Protein AF-A0A7S4SFG2-F1 (afdb_monomer)

Radius of gyration: 32.24 Å; Cα contacts (8 Å, |Δi|>4): 635; chains: 1; bounding box: 111×72×88 Å

Foldseek 3Di:
DDDDPPDDDDPDDDDDQDADPVRDRPPPPPVPDPPWFKKFFAWFWAQDDDPPPVPDDPPDPDPVVVVLRLQDTDTAQADADDPPPPPPDPPDDDPDDDDDDDDDDDDDDPDQVPPPQDADPVRHTWQKQDAPAGTRPHHFRDPPPDDPPDPDSLSLLFNFWEAELVLLLVQCLDLLRVLLSAQPVQVPDPDDPDRSSVSADSPDVVRVVSCNRPPQLSGRTYIYRDDLLQAFFQFWWWKPDFPFIWIKGWAAQDQDDCSSQVSSVADDFPSGPNLVCLQQSSSTTGIGTPGMGTDHGRIMIITPDDPCNCGGNNNQSNQFANPDDPVSNRVSGGDHDDDLVVLVVQLPPPSHRVPPGNVSSVVRSVVVVVVVVVVVVVVVVVVVVVVVVVVVVVVVVVVVVVVPPPDDDDDDDDDDDDDDDDDDDDDD

Sequence (428 aa):
MAPNASAYQDFSSSSFQATGDDGKPISDGFASMIALQSMTVLGIYGRAPIPRRETLPEKPKDSDKAKDQTFCRRRLRVKPIFEDEECTDASEESANQSKHVSEECPANEKVADKVNVEPTKEGYEAALFIPGHGLVGSEMFHTKQKEHGWEDPTLEERAILFQSIENYAKIMSNPDLAVYALPQKLLEVEGEEGDAHTRFDKSNDEHVELILDNTSFGEQVVVRGVEASGISVGDIFEVEGGLSPLVVEVSSPRLPCSLVDRKHGSPFGMKGMRRYCMTHALAGWFTRVLVPGELRPGMVLTRTAHPYPKWTMTEISKALYSEGNRMELAKSKAHWKRSIEELRELHNLEPLGWYEWRWEAEKLLTKMEEEREKEEAENNETNKKRAESSGSFFERLTSSFNGACDVWCSASDLLFYCEPSPEEVAAA

pLDDT: mean 71.95, std 25.32, range [22.2, 98.06]

Secondary structure (DSSP, 8-state):
-PPP-------SS---PPBPTTSSB--TT--------EEEEEEEEEEPPPPPGGGS-S--S-TTSGGGGGG-EEEP-PPPPPTT-------SS-----------PPPSSSSGGG---PPPTTSPPP-EEETTTEETTSPPTT---SSS----GGGGGGSEEEEEHHHHHHHHT-TTTHHHHS-HHHHS--S----GGGS--TT-HHHHHHHHTS-SS--SEEEES--GGG-BTT-EEEEESSSS--EEEEEEE----HHHHHHHTPPSSTTSHHHHHHHHTTT-EEEEEEE-EE--TT-EEEEEE-S-TT-BHHHHHHHHHTSS-HHHHHHT-----S-HHHHHHHHT-TTS-IIIIIHHHHHHHHHHHHHHHHHHHHHHHHHHHHHHHHHHHHHHHHHHHTTS-SS----------PPPPS------

Mean predicted aligned error: 15.63 Å

InterPro domains:
  IPR005302 Molybdenum cofactor sulfurase, C-terminal [PF03473] (211-299)
  IPR005302 Molybdenum cofactor sulfurase, C-terminal [PS51340] (117-304)
  IPR011037 Pyruvate kinase-like, insert domain superfamily [SSF50800] (208-345)
  IPR052353 Benzoxazolinone Detoxification Enzymes [PTHR30212] (205-332)

Nearest PDB structures (foldseek):
  1o65-assembly2_B  TM=8.301E-01  e=1.813E-08  Escherichia coli
  1o67-assembly3_C  TM=8.470E-01  e=1.170E-07  Escherichia coli
  5yhh-assembly1_A  TM=8.172E-01  e=1.240E-07  Geobacillus stearothermophilus
  1oru-assembly1_B  TM=6.966E-01  e=1.913E-04  Bacillus subtilis

Structure (mmCIF, N/CA/C/O backbone):
data_AF-A0A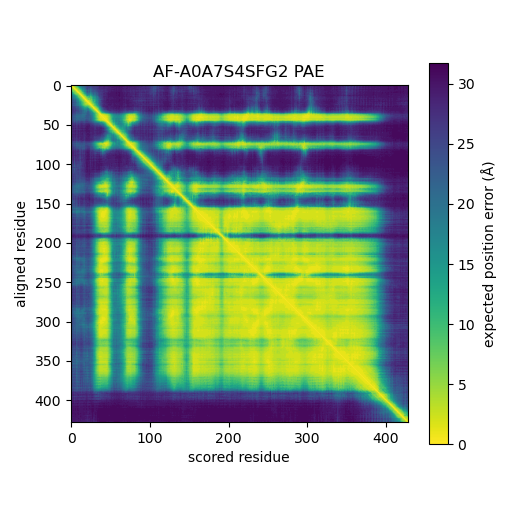7S4SFG2-F1
#
_entry.id   AF-A0A7S4SFG2-F1
#
loop_
_atom_site.group_PDB
_atom_site.id
_atom_site.type_symbol
_atom_site.label_atom_id
_atom_site.label_alt_id
_atom_site.label_comp_id
_atom_site.label_asym_id
_atom_site.label_entity_id
_atom_site.label_seq_id
_atom_site.pdbx_PDB_ins_code
_atom_site.Cartn_x
_atom_site.Cartn_y
_atom_site.Cartn_z
_atom_site.occupancy
_atom_site.B_iso_or_equiv
_atom_site.auth_seq_id
_atom_site.auth_comp_id
_atom_site.auth_asym_id
_atom_site.auth_atom_id
_atom_site.pdbx_PDB_model_num
ATOM 1 N N . MET A 1 1 ? -2.435 -33.172 19.097 1.00 31.02 1 MET A N 1
ATOM 2 C CA . MET A 1 1 ? -3.440 -33.473 18.059 1.00 31.02 1 MET A CA 1
ATOM 3 C C . MET A 1 1 ? -3.146 -32.534 16.906 1.00 31.02 1 MET A C 1
ATOM 5 O O . MET A 1 1 ? -3.353 -31.342 17.060 1.00 31.02 1 MET A O 1
ATOM 9 N N . ALA A 1 2 ? -2.511 -33.047 15.854 1.00 22.20 2 ALA A N 1
ATOM 10 C CA . ALA A 1 2 ? -2.171 -32.284 14.654 1.00 22.20 2 ALA A CA 1
ATOM 11 C C . ALA A 1 2 ? -3.403 -32.203 13.730 1.00 22.20 2 ALA A C 1
ATOM 13 O O . ALA A 1 2 ? -4.148 -33.186 13.678 1.00 22.20 2 ALA A O 1
ATOM 14 N N . PRO A 1 3 ? -3.652 -31.083 13.031 1.00 28.98 3 PRO A N 1
ATOM 15 C CA . PRO A 1 3 ? -4.724 -31.008 12.048 1.00 28.98 3 PRO A CA 1
ATOM 16 C C . PRO A 1 3 ? -4.321 -31.705 10.736 1.00 28.98 3 PRO A C 1
ATOM 18 O O . PRO A 1 3 ? -3.159 -31.706 10.336 1.00 28.98 3 PRO A O 1
ATOM 21 N N . ASN A 1 4 ? -5.308 -32.347 10.111 1.00 27.05 4 ASN A N 1
ATOM 22 C CA . ASN A 1 4 ? -5.185 -33.240 8.958 1.00 27.05 4 ASN A CA 1
ATOM 23 C C . ASN A 1 4 ? -4.726 -32.533 7.671 1.00 27.05 4 ASN A C 1
ATOM 25 O O . ASN A 1 4 ? -5.368 -31.596 7.206 1.00 27.05 4 ASN A O 1
ATOM 29 N N . ALA A 1 5 ? -3.698 -33.093 7.033 1.00 29.03 5 ALA A N 1
ATOM 30 C CA . ALA A 1 5 ? -3.191 -32.736 5.707 1.00 29.03 5 ALA A CA 1
ATOM 31 C C . ALA A 1 5 ? -3.935 -33.479 4.571 1.00 29.03 5 ALA A C 1
ATOM 33 O O . ALA A 1 5 ? -3.331 -34.235 3.817 1.00 29.03 5 ALA A O 1
ATOM 34 N N . SER A 1 6 ? -5.258 -33.316 4.459 1.00 29.03 6 SER A N 1
ATOM 35 C CA . SER A 1 6 ? -6.072 -34.039 3.461 1.00 29.03 6 SER A CA 1
ATOM 36 C C . SER A 1 6 ? -7.166 -33.160 2.846 1.00 29.03 6 SER A C 1
ATOM 38 O O . SER A 1 6 ? -8.353 -33.454 2.983 1.00 29.03 6 SER A O 1
ATOM 40 N N . ALA A 1 7 ? -6.777 -32.080 2.167 1.00 28.36 7 ALA A N 1
ATOM 41 C CA . ALA A 1 7 ? -7.687 -31.320 1.303 1.00 28.36 7 ALA A CA 1
ATOM 42 C C . ALA A 1 7 ? -6.933 -30.545 0.206 1.00 28.36 7 ALA A C 1
ATOM 44 O O . ALA A 1 7 ? -7.107 -29.345 0.063 1.00 28.36 7 ALA A O 1
ATOM 45 N N . TYR A 1 8 ? -6.071 -31.217 -0.555 1.00 34.59 8 TYR A N 1
ATOM 46 C CA . TYR A 1 8 ? -5.557 -30.683 -1.821 1.00 34.59 8 TYR A CA 1
ATOM 47 C C . TYR A 1 8 ? -5.480 -31.836 -2.823 1.00 34.59 8 TYR A C 1
ATOM 49 O O . TYR A 1 8 ? -4.468 -32.525 -2.918 1.00 34.59 8 TYR A O 1
ATOM 57 N N . GLN A 1 9 ? -6.588 -32.087 -3.522 1.00 30.20 9 GLN A N 1
ATOM 58 C CA . GLN A 1 9 ? -6.621 -32.930 -4.715 1.00 30.20 9 GLN A CA 1
ATOM 59 C C . GLN A 1 9 ? -7.254 -32.148 -5.872 1.00 30.20 9 GLN A C 1
ATOM 61 O O . GLN A 1 9 ? -8.330 -31.573 -5.727 1.00 30.20 9 GLN A O 1
ATOM 66 N N . ASP A 1 10 ? -6.529 -32.169 -6.992 1.00 27.42 10 ASP A N 1
ATOM 67 C CA . ASP A 1 10 ? -6.957 -31.990 -8.382 1.00 27.42 10 ASP A CA 1
ATOM 68 C C . ASP A 1 10 ? -7.501 -30.620 -8.838 1.00 27.42 10 ASP A C 1
ATOM 70 O O . ASP A 1 10 ? -8.663 -30.463 -9.202 1.00 27.42 10 ASP A O 1
ATOM 74 N N . PHE A 1 11 ? -6.591 -29.647 -8.982 1.00 31.30 11 PHE A N 1
ATOM 75 C CA . PHE A 1 11 ? -6.774 -28.434 -9.802 1.00 31.30 11 PHE A CA 1
ATOM 76 C C . PHE A 1 11 ? -6.223 -28.618 -11.226 1.00 31.30 11 PHE A C 1
ATOM 78 O O . PHE A 1 11 ? -5.391 -27.852 -11.708 1.00 31.30 11 PHE A O 1
ATOM 85 N N . SER A 1 12 ? -6.683 -29.646 -11.937 1.00 31.67 12 SER A N 1
ATOM 86 C CA . SER A 1 12 ? -6.497 -29.694 -13.388 1.00 31.67 12 SER A CA 1
ATOM 87 C C . SER A 1 12 ? -7.827 -30.029 -14.045 1.00 31.67 12 SER A C 1
ATOM 89 O O . SER A 1 12 ? -8.384 -31.099 -13.818 1.00 31.67 12 SER A O 1
ATOM 91 N N . SER A 1 13 ? -8.338 -29.087 -14.839 1.00 34.47 13 SER A N 1
ATOM 92 C CA . SER A 1 13 ? -9.592 -29.152 -15.604 1.00 34.47 13 SER A CA 1
ATOM 93 C C . SER A 1 13 ? -10.908 -29.112 -14.805 1.00 34.47 13 SER A C 1
ATOM 95 O O . SER A 1 13 ? -11.700 -30.046 -14.822 1.00 34.47 13 SER A O 1
ATOM 97 N N . SER A 1 14 ? -11.232 -27.972 -14.193 1.00 27.42 14 SER A N 1
ATOM 98 C CA . SER A 1 14 ? -12.643 -27.568 -14.113 1.00 27.42 14 SER A CA 1
ATOM 99 C C . SER A 1 14 ? -12.765 -26.048 -14.156 1.00 27.42 14 SER A C 1
ATOM 101 O O . SER A 1 14 ? -12.091 -25.326 -13.428 1.00 27.42 14 SER A O 1
ATOM 103 N N . SER A 1 15 ? -13.582 -25.555 -15.082 1.00 31.05 15 SER A N 1
ATOM 104 C CA . SER A 1 15 ? -14.004 -24.161 -15.151 1.00 31.05 15 SER A CA 1
ATOM 105 C C . SER A 1 15 ? -14.750 -23.809 -13.864 1.00 31.05 15 SER A C 1
ATOM 107 O O . SER A 1 15 ? -15.838 -24.336 -13.625 1.00 31.05 15 SER A O 1
ATOM 109 N N . PHE A 1 16 ? -14.165 -22.951 -13.033 1.00 35.09 16 PHE A N 1
ATOM 110 C CA . PHE A 1 16 ? -14.763 -22.526 -11.773 1.00 35.09 16 PHE A CA 1
ATOM 111 C C . PHE A 1 16 ? -15.941 -21.585 -12.069 1.00 35.09 16 PHE A C 1
ATOM 113 O O . PHE A 1 16 ? -15.752 -20.427 -12.435 1.00 35.09 16 PHE A O 1
ATOM 120 N N . GLN A 1 17 ? -17.172 -22.090 -11.966 1.00 32.50 17 GLN A N 1
ATOM 121 C CA . GLN A 1 17 ? -18.365 -21.246 -11.916 1.00 32.50 17 GLN A CA 1
ATOM 122 C C . GLN A 1 17 ? -18.622 -20.882 -10.455 1.00 32.50 17 GLN A C 1
ATOM 124 O O . GLN A 1 17 ? -18.842 -21.762 -9.625 1.00 32.50 17 GLN A O 1
ATOM 129 N N . ALA A 1 18 ? -18.582 -19.588 -10.136 1.00 36.72 18 ALA A N 1
ATOM 130 C CA . ALA A 1 18 ? -18.931 -19.095 -8.812 1.00 36.72 18 ALA A CA 1
ATOM 131 C C . ALA A 1 18 ? -20.392 -19.460 -8.479 1.00 36.72 18 ALA A C 1
ATOM 133 O O . ALA A 1 18 ? -21.311 -19.194 -9.258 1.00 36.72 18 ALA A O 1
ATOM 134 N N . THR A 1 19 ? -20.604 -20.088 -7.325 1.00 33.06 19 THR A N 1
ATOM 135 C CA . THR A 1 19 ? -21.929 -20.427 -6.788 1.00 33.06 19 THR A CA 1
ATOM 136 C C . THR A 1 19 ? -22.300 -19.450 -5.680 1.00 33.06 19 THR A C 1
ATOM 138 O O . THR A 1 19 ? -21.457 -19.123 -4.847 1.00 33.06 19 THR A O 1
ATOM 141 N N . GLY A 1 20 ? -23.554 -18.993 -5.663 1.00 38.66 20 GLY A N 1
ATOM 142 C CA . GLY A 1 20 ? -24.077 -18.154 -4.584 1.00 38.66 20 GLY A CA 1
ATOM 143 C C . GLY A 1 20 ? -24.319 -18.940 -3.290 1.00 38.66 20 GLY A C 1
ATOM 144 O O . GLY A 1 20 ? -24.266 -20.170 -3.277 1.00 38.66 20 GLY A O 1
ATOM 145 N N . ASP A 1 21 ? -24.640 -18.218 -2.215 1.00 44.19 21 ASP A N 1
ATOM 146 C CA . ASP A 1 21 ? -24.891 -18.742 -0.856 1.00 44.19 21 ASP A CA 1
ATOM 147 C C . ASP A 1 21 ? -26.088 -19.727 -0.781 1.00 44.19 21 ASP A C 1
ATOM 149 O O . ASP A 1 21 ? -26.305 -20.411 0.216 1.00 44.19 21 ASP A O 1
ATOM 153 N N . ASP A 1 22 ? -26.871 -19.838 -1.860 1.00 47.16 22 ASP A N 1
ATOM 154 C CA . ASP A 1 22 ? -27.984 -20.776 -2.030 1.00 47.16 22 ASP A CA 1
ATOM 155 C C . ASP A 1 22 ? -27.632 -22.019 -2.875 1.00 47.16 22 ASP A C 1
ATOM 157 O O . ASP A 1 22 ? -28.516 -22.812 -3.215 1.00 47.16 22 ASP A O 1
ATOM 161 N N . GLY A 1 23 ? -26.353 -22.209 -3.221 1.00 38.56 23 GLY A N 1
ATOM 162 C CA . GLY A 1 23 ? -25.870 -23.369 -3.975 1.00 38.56 23 GLY A CA 1
ATOM 163 C C . GLY A 1 23 ? -26.370 -23.432 -5.421 1.00 38.56 23 GLY A C 1
ATOM 164 O O . GLY A 1 23 ? -26.245 -24.475 -6.068 1.00 38.56 23 GLY A O 1
ATOM 165 N N . LYS A 1 24 ? -26.946 -22.344 -5.948 1.00 35.38 24 LYS A N 1
ATOM 166 C CA . LYS A 1 24 ? -27.303 -22.237 -7.364 1.00 35.38 24 LYS A CA 1
ATOM 167 C C . LYS A 1 24 ? -26.150 -21.622 -8.161 1.00 35.38 24 LYS A C 1
ATOM 169 O O . LYS A 1 24 ? -25.453 -20.740 -7.650 1.00 35.38 24 LYS A O 1
ATOM 174 N N . PRO A 1 25 ? -25.948 -22.053 -9.421 1.00 37.47 25 PRO A N 1
ATOM 175 C CA . PRO A 1 25 ? -25.051 -21.351 -10.325 1.00 37.47 25 PRO A CA 1
ATOM 176 C C . PRO A 1 25 ? -25.545 -19.911 -10.459 1.00 37.47 25 PRO A C 1
ATOM 178 O O . PRO A 1 25 ? -26.730 -19.678 -10.720 1.00 37.47 25 PRO A O 1
ATOM 181 N N . ILE A 1 26 ? -24.644 -18.954 -10.234 1.00 42.47 26 ILE A N 1
ATOM 182 C CA . ILE A 1 26 ? -24.934 -17.538 -10.432 1.00 42.47 26 ILE A CA 1
ATOM 183 C C . ILE A 1 26 ? -25.304 -17.392 -11.907 1.00 42.47 26 ILE A C 1
ATOM 185 O O . ILE A 1 26 ? -24.467 -17.585 -12.783 1.00 42.47 26 ILE A O 1
ATOM 189 N N . SER A 1 27 ? -26.581 -17.126 -12.189 1.00 35.03 27 SER A N 1
ATOM 190 C CA . SER A 1 27 ? -27.044 -16.874 -13.552 1.00 35.03 27 SER A CA 1
ATOM 191 C C . SER A 1 27 ? -26.181 -15.777 -14.175 1.00 35.03 27 SER A C 1
ATOM 193 O O . SER A 1 27 ? -25.933 -14.773 -13.501 1.00 35.03 27 SER A O 1
ATOM 195 N N . ASP A 1 28 ? -25.800 -15.954 -15.443 1.00 36.38 28 ASP A N 1
ATOM 196 C CA . ASP A 1 28 ? -24.882 -15.147 -16.276 1.00 36.38 28 ASP A CA 1
ATOM 197 C C . ASP A 1 28 ? -25.135 -13.614 -16.327 1.00 36.38 28 ASP A C 1
ATOM 199 O O . ASP A 1 28 ? -24.488 -12.891 -17.079 1.00 36.38 28 ASP A O 1
ATOM 203 N N . GLY A 1 29 ? -26.057 -13.077 -15.526 1.00 32.44 29 GLY A N 1
ATOM 204 C CA . GLY A 1 29 ? -26.329 -11.650 -15.351 1.00 32.44 29 GLY A CA 1
ATOM 205 C C . GLY A 1 29 ? -25.549 -10.948 -14.228 1.00 32.44 29 GLY A C 1
ATOM 206 O O . GLY A 1 29 ? -25.688 -9.735 -14.098 1.00 32.44 29 GLY A O 1
ATOM 207 N N . PHE A 1 30 ? -24.739 -11.660 -13.430 1.00 35.25 30 PHE A N 1
ATOM 208 C CA . PHE A 1 30 ? -23.908 -11.092 -12.345 1.00 35.25 30 PHE A CA 1
ATOM 209 C C . PHE A 1 30 ? -22.394 -11.205 -12.588 1.00 35.25 30 PHE A C 1
ATOM 211 O O . PHE A 1 30 ? -21.604 -11.025 -11.661 1.00 35.25 30 PHE A O 1
ATOM 218 N N . ALA A 1 31 ? -21.960 -11.369 -13.844 1.00 35.94 31 ALA A N 1
ATOM 219 C CA . ALA A 1 31 ? -20.651 -10.877 -14.290 1.00 35.94 31 ALA A CA 1
ATOM 220 C C . ALA A 1 31 ? -20.662 -9.329 -14.263 1.00 35.94 31 ALA A C 1
ATOM 222 O O . ALA A 1 31 ? -20.563 -8.636 -15.273 1.00 35.94 31 ALA A O 1
ATOM 223 N N . SER A 1 32 ? -20.915 -8.782 -13.077 1.00 37.59 32 SER A N 1
ATOM 224 C CA . SER A 1 32 ? -21.051 -7.371 -12.771 1.00 37.59 32 SER A CA 1
ATOM 225 C C . SER A 1 32 ? -19.658 -6.771 -12.806 1.00 37.59 32 SER A C 1
ATOM 227 O O . SER A 1 32 ? -18.953 -6.845 -11.806 1.00 37.59 32 SER A O 1
ATOM 229 N N . MET A 1 33 ? -19.274 -6.230 -13.967 1.00 40.66 33 MET A N 1
ATOM 230 C CA . MET A 1 33 ? -18.149 -5.312 -14.173 1.00 40.66 33 MET A CA 1
ATOM 231 C C . MET A 1 33 ? -17.045 -5.443 -13.113 1.00 40.66 33 MET A C 1
ATOM 233 O O . MET A 1 33 ? -16.825 -4.524 -12.321 1.00 40.66 33 MET A O 1
ATOM 237 N N . ILE A 1 34 ? -16.312 -6.562 -13.097 1.00 51.78 34 ILE A N 1
ATOM 238 C CA . ILE A 1 34 ? -14.941 -6.481 -12.597 1.00 51.78 34 ILE A CA 1
ATOM 239 C C . ILE A 1 34 ? -14.299 -5.504 -13.571 1.00 51.78 34 ILE A C 1
ATOM 241 O O . ILE A 1 34 ? -14.101 -5.840 -14.737 1.00 51.78 34 ILE A O 1
ATOM 245 N N . ALA A 1 35 ? -14.095 -4.254 -13.150 1.00 56.38 35 ALA A N 1
ATOM 246 C CA . ALA A 1 35 ? -13.276 -3.341 -13.923 1.00 56.38 35 ALA A CA 1
ATOM 247 C C . ALA A 1 35 ? -11.955 -4.084 -14.123 1.00 56.38 35 ALA A C 1
ATOM 249 O O . ALA A 1 35 ? -11.268 -4.361 -13.131 1.00 56.38 35 ALA A O 1
ATOM 250 N N . LEU A 1 36 ? -11.697 -4.501 -15.368 1.00 68.88 36 LEU A N 1
ATOM 251 C CA . LEU A 1 36 ? -10.487 -5.194 -15.789 1.00 68.88 36 LEU A CA 1
ATOM 252 C C . LEU A 1 36 ? -9.339 -4.227 -15.527 1.00 68.88 36 LEU A C 1
ATOM 254 O O . LEU A 1 36 ? -9.005 -3.381 -16.350 1.00 68.88 36 LEU A O 1
ATOM 258 N N . GLN A 1 37 ? -8.825 -4.284 -14.305 1.00 88.00 37 GLN A N 1
ATOM 259 C CA . GLN A 1 37 ? -7.669 -3.533 -13.883 1.00 88.00 37 GLN A CA 1
ATOM 260 C C . GLN A 1 37 ? -6.487 -4.433 -14.177 1.00 88.00 37 GLN A C 1
ATOM 262 O O . GLN A 1 37 ? -6.373 -5.521 -13.609 1.00 88.00 37 GLN A O 1
ATOM 267 N N . SER A 1 38 ? -5.625 -3.973 -15.069 1.00 93.19 38 SER A N 1
ATOM 268 C CA . SER A 1 38 ? -4.345 -4.602 -15.325 1.00 93.19 38 SER A CA 1
ATOM 269 C C . SER A 1 38 ? -3.213 -3.695 -14.863 1.00 93.19 38 SER A C 1
ATOM 271 O O . SER A 1 38 ? -3.383 -2.482 -14.689 1.00 93.19 38 SER A O 1
ATOM 273 N N . MET A 1 39 ? -2.061 -4.299 -14.606 1.00 95.00 39 MET A N 1
ATOM 274 C CA . MET A 1 39 ? -0.827 -3.581 -14.332 1.00 95.00 39 MET A CA 1
ATOM 275 C C . MET A 1 39 ? 0.354 -4.299 -14.982 1.00 95.00 39 MET A C 1
ATOM 277 O O . MET A 1 39 ? 0.440 -5.524 -14.947 1.00 95.00 39 MET A O 1
ATOM 281 N N . THR A 1 40 ? 1.265 -3.537 -15.577 1.00 95.69 40 THR A N 1
ATOM 282 C CA . THR A 1 40 ? 2.446 -4.070 -16.267 1.00 95.69 40 THR A CA 1
ATOM 283 C C . THR A 1 40 ? 3.655 -4.001 -15.349 1.00 95.69 40 THR A C 1
ATOM 285 O O . THR A 1 40 ? 3.916 -2.961 -14.743 1.00 95.69 40 THR A O 1
ATOM 288 N N . VAL A 1 41 ? 4.420 -5.085 -15.265 1.00 95.38 41 VAL A N 1
ATOM 289 C CA . VAL A 1 41 ? 5.668 -5.147 -14.499 1.00 95.38 41 VAL A CA 1
ATOM 290 C C . VAL A 1 41 ? 6.759 -4.369 -15.219 1.00 95.38 41 VAL A C 1
ATOM 292 O O . VAL A 1 41 ? 7.078 -4.653 -16.370 1.00 95.38 41 VAL A O 1
ATOM 295 N N . LEU A 1 42 ? 7.387 -3.426 -14.522 1.00 94.94 42 LEU A N 1
ATOM 296 C CA . LEU A 1 42 ? 8.496 -2.628 -15.048 1.00 94.94 42 LEU A CA 1
ATOM 297 C C . LEU A 1 42 ? 9.857 -3.066 -14.496 1.00 94.94 42 LEU A C 1
ATOM 299 O O . LEU A 1 42 ? 10.870 -3.043 -15.195 1.00 94.94 42 LEU A O 1
ATOM 303 N N . GLY A 1 43 ? 9.902 -3.467 -13.226 1.00 93.31 43 GLY A N 1
ATOM 304 C CA . GLY A 1 43 ? 11.151 -3.814 -12.557 1.00 93.31 43 GLY A CA 1
ATOM 305 C C . GLY A 1 43 ? 10.942 -4.743 -11.374 1.00 93.31 43 GLY A C 1
ATOM 306 O O . GLY A 1 43 ? 9.923 -4.672 -10.687 1.00 93.31 43 GLY A O 1
ATOM 307 N N . ILE A 1 44 ? 11.929 -5.607 -11.137 1.00 92.94 44 ILE A N 1
ATOM 308 C CA . ILE A 1 44 ? 11.950 -6.557 -10.023 1.00 92.94 44 ILE A CA 1
ATOM 309 C C . ILE A 1 44 ? 13.244 -6.361 -9.235 1.00 92.94 44 ILE A C 1
ATOM 311 O O . ILE A 1 44 ? 14.316 -6.194 -9.819 1.00 92.94 44 ILE A O 1
ATOM 315 N N . TYR A 1 45 ? 13.148 -6.379 -7.908 1.00 90.69 45 TYR A N 1
ATOM 316 C CA . TYR A 1 45 ? 14.209 -5.953 -7.004 1.00 90.69 45 TYR A CA 1
ATOM 317 C C . TYR A 1 45 ? 14.450 -6.977 -5.893 1.00 90.69 45 TYR A C 1
ATOM 319 O O . TYR A 1 45 ? 13.610 -7.226 -5.025 1.00 90.69 45 TYR A O 1
ATOM 327 N N . GLY A 1 46 ? 15.650 -7.551 -5.897 1.00 82.44 46 GLY A N 1
ATOM 328 C CA . GLY A 1 46 ? 16.113 -8.510 -4.900 1.00 82.44 46 GLY A CA 1
ATOM 329 C C . GLY A 1 46 ? 17.017 -7.872 -3.849 1.00 82.44 46 GLY A C 1
ATOM 330 O O . GLY A 1 46 ? 17.242 -6.660 -3.822 1.00 82.44 46 GLY A O 1
ATOM 331 N N . ARG A 1 47 ? 17.575 -8.701 -2.968 1.00 70.62 47 ARG A N 1
ATOM 332 C CA . ARG A 1 47 ? 18.534 -8.257 -1.950 1.00 70.62 47 ARG A CA 1
ATOM 333 C C . ARG A 1 47 ? 19.759 -7.600 -2.606 1.00 70.62 47 ARG A C 1
ATOM 335 O O . ARG A 1 47 ? 20.365 -8.176 -3.511 1.00 70.62 47 ARG A O 1
ATOM 342 N N . ALA A 1 48 ? 20.161 -6.417 -2.136 1.00 59.59 48 ALA A N 1
ATOM 343 C CA . ALA A 1 48 ? 21.453 -5.858 -2.526 1.00 59.59 48 ALA A CA 1
ATOM 344 C C . ALA A 1 48 ? 22.597 -6.695 -1.911 1.00 59.59 48 ALA A C 1
ATOM 346 O O . ALA A 1 48 ? 22.521 -7.046 -0.729 1.00 59.59 48 ALA A O 1
ATOM 347 N N . PRO A 1 49 ? 23.665 -7.018 -2.664 1.00 49.03 49 PRO A N 1
ATOM 348 C CA . PRO A 1 49 ? 24.827 -7.696 -2.101 1.00 49.03 49 PRO A CA 1
ATOM 349 C C . PRO A 1 49 ? 25.419 -6.867 -0.957 1.00 49.03 49 PRO A C 1
ATOM 351 O O . PRO A 1 49 ? 25.717 -5.685 -1.133 1.00 49.03 49 PRO A O 1
ATOM 354 N N . ILE A 1 50 ? 25.619 -7.477 0.212 1.00 45.12 50 ILE A N 1
ATOM 355 C CA . ILE A 1 50 ? 26.389 -6.841 1.285 1.00 45.12 50 ILE A CA 1
ATOM 356 C C . ILE A 1 50 ? 27.852 -6.800 0.809 1.00 45.12 50 ILE A C 1
ATO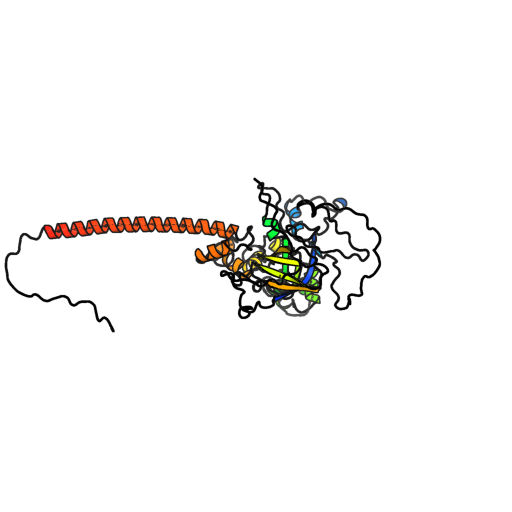M 358 O O . ILE A 1 50 ? 28.391 -7.860 0.475 1.00 45.12 50 ILE A O 1
ATOM 362 N N . PRO A 1 51 ? 28.522 -5.631 0.764 1.00 38.88 51 PRO A N 1
ATOM 363 C CA . PRO A 1 51 ? 29.942 -5.573 0.428 1.00 38.88 51 PRO A CA 1
ATOM 364 C C . PRO A 1 51 ? 30.737 -6.499 1.356 1.00 38.88 51 PRO A C 1
ATOM 366 O O . PRO A 1 51 ? 30.488 -6.524 2.567 1.00 38.88 51 PRO A O 1
ATOM 369 N N . ARG A 1 52 ? 31.697 -7.267 0.816 1.00 34.50 52 ARG A N 1
ATOM 370 C CA . ARG A 1 52 ? 32.573 -8.106 1.650 1.00 34.50 52 ARG A CA 1
ATOM 371 C C . ARG A 1 52 ? 33.253 -7.224 2.697 1.00 34.50 52 ARG A C 1
ATOM 373 O O . ARG A 1 52 ? 33.693 -6.116 2.409 1.00 34.50 52 ARG A O 1
ATOM 380 N N . ARG A 1 53 ? 33.356 -7.740 3.923 1.00 38.62 53 ARG A N 1
ATOM 381 C CA . ARG A 1 53 ? 33.864 -7.017 5.103 1.00 38.62 53 ARG A CA 1
ATOM 382 C C . ARG A 1 53 ? 35.258 -6.400 4.909 1.00 38.62 53 ARG A C 1
ATOM 384 O O . ARG A 1 53 ? 35.593 -5.458 5.612 1.00 38.62 53 ARG A O 1
ATOM 391 N N . GLU A 1 54 ? 36.028 -6.909 3.953 1.00 41.06 54 GLU A N 1
ATOM 392 C CA . GLU A 1 54 ? 37.370 -6.450 3.580 1.00 41.06 54 GLU A CA 1
ATOM 393 C C . GLU A 1 54 ? 37.393 -5.067 2.904 1.00 41.06 54 GLU A C 1
ATOM 395 O O . GLU A 1 54 ? 38.428 -4.411 2.924 1.00 41.06 54 GLU A O 1
ATOM 400 N N . THR A 1 55 ? 36.267 -4.589 2.359 1.00 41.03 55 THR A N 1
ATOM 401 C CA . THR A 1 55 ? 36.154 -3.255 1.734 1.00 41.03 55 THR A CA 1
ATOM 402 C C . THR A 1 55 ? 35.335 -2.263 2.561 1.00 41.03 55 THR A C 1
ATOM 404 O O . THR A 1 55 ? 35.069 -1.153 2.102 1.00 41.03 55 THR A O 1
ATOM 407 N N . LEU A 1 56 ? 34.893 -2.644 3.764 1.00 42.00 56 LEU A N 1
ATOM 408 C CA . LEU A 1 56 ? 34.176 -1.732 4.650 1.00 42.00 56 LEU A CA 1
ATOM 409 C C . LEU A 1 56 ? 35.195 -0.897 5.442 1.00 42.00 56 LEU A C 1
ATOM 411 O O . LEU A 1 56 ? 36.031 -1.489 6.129 1.00 42.00 56 LEU A O 1
ATOM 415 N N . PRO A 1 57 ? 35.125 0.449 5.427 1.00 44.59 57 PRO A N 1
ATOM 416 C CA . PRO A 1 57 ? 35.771 1.226 6.480 1.00 44.59 57 PRO A CA 1
ATOM 417 C C . PRO A 1 57 ? 35.251 0.738 7.840 1.00 44.59 57 PRO A C 1
ATOM 419 O O . PRO A 1 57 ? 34.115 0.256 7.929 1.00 44.59 57 PRO A O 1
ATOM 422 N N . GLU A 1 58 ? 36.098 0.808 8.875 1.00 41.88 58 GLU A N 1
ATOM 423 C CA . GLU A 1 58 ? 35.791 0.317 10.224 1.00 41.88 58 GLU A CA 1
ATOM 424 C C . GLU A 1 58 ? 34.341 0.620 10.613 1.00 41.88 58 GLU A C 1
ATOM 426 O O . GLU A 1 58 ? 33.864 1.739 10.402 1.00 41.88 58 GLU A O 1
ATOM 431 N N . LYS A 1 59 ? 33.643 -0.398 11.151 1.00 39.75 59 LYS A N 1
ATOM 432 C CA . LYS A 1 59 ? 32.229 -0.316 11.543 1.00 39.75 59 LYS A CA 1
ATOM 433 C C . LYS A 1 59 ? 31.948 1.064 12.148 1.00 39.75 59 LYS A C 1
ATOM 435 O O . LYS A 1 59 ? 32.551 1.384 13.177 1.00 39.75 59 LYS A O 1
ATOM 440 N N . PRO A 1 60 ? 31.041 1.872 11.574 1.00 41.81 60 PRO A N 1
ATOM 441 C CA . PRO A 1 60 ? 30.635 3.081 12.257 1.00 41.81 60 PRO A CA 1
ATOM 442 C C . PRO A 1 60 ? 30.075 2.677 13.623 1.00 41.81 60 PRO A C 1
ATOM 444 O O . PRO A 1 60 ? 29.285 1.738 13.723 1.00 41.81 60 PRO A O 1
ATOM 447 N N . LYS A 1 61 ? 30.537 3.358 14.677 1.00 42.09 61 LYS A N 1
ATOM 448 C CA . LYS A 1 61 ? 30.235 3.031 16.081 1.00 42.09 61 LYS A CA 1
ATOM 449 C C . LYS A 1 61 ? 28.737 3.106 16.424 1.00 42.09 61 LYS A C 1
ATOM 451 O O . LYS A 1 61 ? 28.347 2.635 17.487 1.00 42.09 61 LYS A O 1
ATOM 456 N N . ASP A 1 62 ? 27.912 3.629 15.518 1.00 40.97 62 ASP A N 1
ATOM 457 C CA . ASP A 1 62 ? 26.465 3.722 15.670 1.00 40.97 62 ASP A CA 1
ATOM 458 C C . ASP A 1 62 ? 25.728 2.510 15.095 1.00 40.97 62 ASP A C 1
ATOM 460 O O . ASP A 1 62 ? 25.702 2.262 13.886 1.00 40.97 62 ASP A O 1
ATOM 464 N N . SER A 1 63 ? 25.034 1.809 15.992 1.00 40.53 63 SER A N 1
ATOM 465 C CA . SER A 1 63 ? 24.115 0.698 15.704 1.00 40.53 63 SER A CA 1
ATOM 466 C C . SER A 1 63 ? 22.976 1.037 14.724 1.00 40.53 63 SER A C 1
ATOM 468 O O . SER A 1 63 ? 22.321 0.132 14.204 1.00 40.53 63 SER A O 1
ATOM 470 N N . ASP A 1 64 ? 22.762 2.318 14.410 1.00 39.69 64 ASP A N 1
ATOM 471 C CA . ASP A 1 64 ? 21.713 2.769 13.496 1.00 39.69 64 ASP A CA 1
ATOM 472 C C . ASP A 1 64 ? 22.077 2.655 12.009 1.00 39.69 64 ASP A C 1
ATOM 474 O O . ASP A 1 64 ? 21.174 2.522 11.182 1.00 39.69 64 ASP A O 1
ATOM 478 N N . LYS A 1 65 ? 23.369 2.594 11.649 1.00 36.44 65 LYS A N 1
ATOM 479 C CA . LYS A 1 65 ? 23.796 2.396 10.247 1.00 36.44 65 LYS A CA 1
ATOM 480 C C . LYS A 1 65 ? 23.654 0.950 9.759 1.00 36.44 65 LYS A C 1
ATOM 482 O O . LYS A 1 65 ? 23.560 0.715 8.561 1.00 36.44 65 LYS A O 1
ATOM 487 N N . ALA A 1 66 ? 23.590 -0.027 10.665 1.00 33.88 66 ALA A N 1
ATOM 488 C CA . ALA A 1 66 ? 23.358 -1.429 10.300 1.00 33.88 66 ALA A CA 1
ATOM 489 C C . ALA A 1 66 ? 21.896 -1.707 9.891 1.00 33.88 66 ALA A C 1
ATOM 491 O O . ALA A 1 66 ? 21.638 -2.644 9.142 1.00 33.88 66 ALA A O 1
ATOM 492 N N . LYS A 1 67 ? 20.945 -0.871 10.334 1.00 37.53 67 LYS A N 1
ATOM 493 C CA . LYS A 1 67 ? 19.507 -0.986 10.020 1.00 37.53 67 LYS A CA 1
ATOM 494 C C . LYS A 1 67 ? 19.129 -0.401 8.651 1.00 37.53 67 LYS A C 1
ATOM 496 O O . LYS A 1 67 ? 17.975 -0.494 8.250 1.00 37.53 67 LYS A O 1
ATOM 501 N N . ASP A 1 68 ? 20.076 0.221 7.949 1.00 38.19 68 ASP A N 1
ATOM 502 C CA . ASP A 1 68 ? 19.854 0.904 6.664 1.00 38.19 68 ASP A CA 1
ATOM 503 C C . ASP A 1 68 ? 19.783 -0.066 5.467 1.00 38.19 68 ASP A C 1
ATOM 505 O O . ASP A 1 68 ? 19.383 0.311 4.370 1.00 38.19 68 ASP A O 1
ATOM 509 N N . GLN A 1 69 ? 20.134 -1.342 5.670 1.00 39.31 69 GLN A N 1
ATOM 510 C CA . GLN A 1 69 ? 20.219 -2.335 4.592 1.00 39.31 69 GLN A CA 1
ATOM 511 C C . GLN A 1 69 ? 18.853 -2.812 4.069 1.00 39.31 69 GLN A C 1
ATOM 513 O O . GLN A 1 69 ? 18.784 -3.314 2.952 1.00 39.31 69 GLN A O 1
ATOM 518 N N . THR A 1 70 ? 17.757 -2.633 4.818 1.00 44.84 70 THR A N 1
ATOM 519 C CA . THR A 1 70 ? 16.419 -3.129 4.428 1.00 44.84 70 THR A CA 1
ATOM 520 C C . THR A 1 70 ? 15.782 -2.327 3.283 1.00 44.84 70 THR A C 1
ATOM 522 O O . THR A 1 70 ? 14.855 -2.807 2.638 1.00 44.84 70 THR A O 1
ATOM 525 N N . PHE A 1 71 ? 16.272 -1.112 3.012 1.00 52.72 71 PHE A N 1
ATOM 526 C CA . PHE A 1 71 ? 15.750 -0.225 1.961 1.00 52.72 71 PHE A CA 1
ATOM 527 C C . PHE A 1 71 ? 16.560 -0.247 0.661 1.00 52.72 71 PHE A C 1
ATOM 529 O O . PHE A 1 71 ? 16.139 0.370 -0.321 1.00 52.72 71 PHE A O 1
ATOM 536 N N . CYS A 1 72 ? 17.716 -0.909 0.647 1.00 59.06 72 CYS A N 1
ATOM 537 C CA . CYS A 1 72 ? 18.587 -0.979 -0.519 1.00 59.06 72 CYS A CA 1
ATOM 538 C C . CYS A 1 72 ? 18.397 -2.339 -1.185 1.00 59.06 72 CYS A C 1
ATOM 540 O O . CYS A 1 72 ? 18.933 -3.352 -0.734 1.00 59.06 72 CYS A O 1
ATOM 542 N N . ARG A 1 73 ? 17.605 -2.358 -2.256 1.00 73.69 73 ARG A N 1
ATOM 543 C CA . ARG A 1 73 ? 17.422 -3.525 -3.116 1.00 73.69 73 ARG A CA 1
ATOM 544 C C . ARG A 1 73 ? 18.128 -3.294 -4.446 1.00 73.69 73 ARG A C 1
ATOM 546 O O . ARG A 1 73 ? 18.281 -2.159 -4.886 1.00 73.69 73 ARG A O 1
ATOM 553 N N . ARG A 1 74 ? 18.600 -4.374 -5.063 1.00 82.94 74 ARG A N 1
ATOM 554 C CA . ARG A 1 74 ? 19.231 -4.342 -6.386 1.00 82.94 74 ARG A CA 1
ATOM 555 C C . ARG A 1 74 ? 18.192 -4.750 -7.422 1.00 82.94 74 ARG A C 1
ATOM 557 O O . ARG A 1 74 ? 17.542 -5.778 -7.237 1.00 82.94 74 ARG A O 1
ATOM 564 N N . ARG A 1 75 ? 18.097 -4.006 -8.527 1.00 85.94 75 ARG A N 1
ATOM 565 C CA . ARG A 1 75 ? 17.323 -4.425 -9.703 1.00 85.94 75 ARG A CA 1
ATOM 566 C C . ARG A 1 75 ? 17.880 -5.756 -10.219 1.00 85.94 75 ARG A C 1
ATOM 568 O O . ARG A 1 75 ? 19.073 -5.869 -10.524 1.00 85.94 75 ARG A O 1
ATOM 575 N N . LEU A 1 76 ? 17.036 -6.780 -10.240 1.00 85.00 76 LEU A N 1
ATOM 576 C CA . LEU A 1 76 ? 17.381 -8.076 -10.805 1.00 85.00 76 LEU A CA 1
ATOM 577 C C . LEU A 1 76 ? 17.480 -7.938 -12.320 1.00 85.00 76 LEU A C 1
ATOM 579 O O . LEU A 1 76 ? 16.657 -7.265 -12.945 1.00 85.00 76 LEU A O 1
ATOM 583 N N . ARG A 1 77 ? 18.475 -8.592 -12.920 1.00 84.25 77 ARG A N 1
ATOM 584 C CA . ARG A 1 77 ? 18.525 -8.717 -14.377 1.00 84.25 77 ARG A CA 1
ATOM 585 C C . ARG A 1 77 ? 17.651 -9.894 -14.758 1.00 84.25 77 ARG A C 1
ATOM 587 O O . ARG A 1 77 ? 18.150 -11.000 -14.867 1.00 84.25 77 ARG A O 1
ATOM 594 N N . VAL A 1 78 ? 16.353 -9.681 -14.905 1.00 81.81 78 VAL A N 1
ATOM 595 C CA . VAL A 1 78 ? 15.421 -10.721 -15.363 1.00 81.81 78 VAL A CA 1
ATOM 596 C C . VAL A 1 78 ? 15.212 -10.555 -16.863 1.00 81.81 78 VAL A C 1
ATOM 598 O O . VAL A 1 78 ? 15.116 -9.421 -17.333 1.00 81.81 78 VAL A O 1
ATOM 601 N N . LYS A 1 79 ? 15.178 -11.662 -17.616 1.00 79.50 79 LYS A N 1
ATOM 602 C CA . LYS A 1 79 ? 14.938 -11.612 -19.065 1.00 79.50 79 LYS A CA 1
ATOM 603 C C . LYS A 1 79 ? 13.565 -10.963 -19.299 1.00 79.50 79 LYS A C 1
ATOM 605 O O . LYS A 1 79 ? 12.593 -11.463 -18.731 1.00 79.50 79 LYS A O 1
ATOM 610 N N . PRO A 1 80 ? 13.462 -9.857 -20.054 1.00 77.88 80 PRO A N 1
ATOM 611 C CA . PRO A 1 80 ? 12.167 -9.256 -20.347 1.00 77.88 80 PRO A CA 1
ATOM 612 C C . PRO A 1 80 ? 11.368 -10.164 -21.286 1.00 77.88 80 PRO A C 1
ATOM 614 O O . PRO A 1 80 ? 11.944 -10.970 -22.023 1.00 77.88 80 PRO A O 1
ATOM 617 N N . ILE A 1 81 ? 10.045 -10.033 -21.259 1.00 75.38 81 ILE A N 1
ATOM 618 C CA . ILE A 1 81 ? 9.201 -10.616 -22.304 1.00 75.38 81 ILE A CA 1
ATOM 619 C C . ILE A 1 81 ? 9.325 -9.734 -23.548 1.00 75.38 81 ILE A C 1
ATOM 621 O O . ILE A 1 81 ? 9.024 -8.544 -23.488 1.00 75.38 81 ILE A O 1
ATOM 625 N N . PHE A 1 82 ? 9.791 -10.306 -24.657 1.00 69.56 82 PHE A N 1
ATOM 626 C CA . PHE A 1 82 ? 9.738 -9.671 -25.974 1.00 69.56 82 PHE A CA 1
ATOM 627 C C . PHE A 1 82 ? 8.523 -10.221 -26.732 1.00 69.56 82 PHE A C 1
ATOM 629 O O . PHE A 1 82 ? 8.267 -11.421 -26.666 1.00 69.56 82 PHE A O 1
ATOM 636 N N . GLU A 1 83 ? 7.795 -9.367 -27.457 1.00 53.22 83 GLU A N 1
ATOM 637 C CA . GLU A 1 83 ? 6.598 -9.749 -28.233 1.00 53.22 83 GLU A CA 1
ATOM 638 C C . GLU A 1 83 ? 6.904 -10.690 -29.424 1.00 53.22 83 GLU A C 1
ATOM 640 O O . GLU A 1 83 ? 5.981 -11.256 -30.001 1.00 53.22 83 GLU A O 1
ATOM 645 N N . ASP A 1 84 ? 8.186 -10.926 -29.739 1.00 41.72 84 ASP A N 1
ATOM 646 C CA . ASP A 1 84 ? 8.633 -11.653 -30.938 1.00 41.72 84 ASP A CA 1
ATOM 647 C C . ASP A 1 84 ? 9.206 -13.063 -30.682 1.00 41.72 84 ASP A C 1
ATOM 649 O O . ASP A 1 84 ? 9.677 -13.708 -31.622 1.00 41.72 84 ASP A O 1
ATOM 653 N N . GLU A 1 85 ? 9.183 -13.591 -29.451 1.00 46.59 85 GLU A N 1
ATOM 654 C CA . GLU A 1 85 ? 9.428 -15.032 -29.270 1.00 46.59 85 GLU A CA 1
ATOM 655 C C . GLU A 1 85 ? 8.149 -15.790 -29.655 1.00 46.59 85 GLU A C 1
ATOM 657 O O . GLU A 1 85 ? 7.374 -16.229 -28.805 1.00 46.59 85 GLU A O 1
ATOM 662 N N . GLU A 1 86 ? 7.926 -15.952 -30.970 1.00 37.66 86 GLU A N 1
ATOM 663 C CA . GLU A 1 86 ? 7.170 -17.099 -31.469 1.00 37.66 86 GLU A CA 1
ATOM 664 C C . GLU A 1 86 ? 7.681 -18.318 -30.703 1.00 37.66 86 GLU A C 1
ATOM 666 O O . GLU A 1 86 ? 8.888 -18.569 -30.643 1.00 37.66 86 GLU A O 1
ATOM 671 N N . CYS A 1 87 ? 6.759 -19.042 -30.073 1.00 36.31 87 CYS A N 1
ATOM 672 C CA . CYS A 1 87 ? 7.022 -20.318 -29.436 1.00 36.31 87 CYS A CA 1
ATOM 673 C C . CYS A 1 87 ? 7.481 -21.299 -30.525 1.00 36.31 87 CYS A C 1
ATOM 675 O O . CYS A 1 87 ? 6.696 -22.085 -31.049 1.00 36.31 87 CYS A O 1
ATOM 677 N N . THR A 1 88 ? 8.740 -21.204 -30.944 1.00 29.84 88 THR A N 1
ATOM 678 C CA . THR A 1 88 ? 9.369 -22.226 -31.759 1.00 29.84 88 THR A CA 1
ATOM 679 C C . THR A 1 88 ? 9.632 -23.370 -30.810 1.00 29.84 88 THR A C 1
ATOM 681 O O . THR A 1 88 ? 10.461 -23.240 -29.905 1.00 29.84 88 THR A O 1
ATOM 684 N N . ASP A 1 89 ? 8.856 -24.435 -30.993 1.00 32.75 89 ASP A N 1
ATOM 685 C CA . ASP A 1 89 ? 8.969 -25.716 -30.315 1.00 32.75 89 ASP A CA 1
ATOM 686 C C . ASP A 1 89 ? 10.406 -25.978 -29.859 1.00 32.75 89 ASP A C 1
ATOM 688 O O . ASP A 1 89 ? 11.306 -26.224 -30.666 1.00 32.75 89 ASP A O 1
ATOM 692 N N . ALA A 1 90 ? 10.618 -25.974 -28.543 1.00 34.62 90 ALA A N 1
ATOM 693 C CA . ALA A 1 90 ? 11.786 -26.596 -27.940 1.00 34.62 90 ALA A CA 1
ATOM 694 C C . ALA A 1 90 ? 11.626 -28.124 -28.037 1.00 34.62 90 ALA A C 1
ATOM 696 O O . ALA A 1 90 ? 11.532 -28.835 -27.037 1.00 34.62 90 ALA A O 1
ATOM 697 N N . SER A 1 91 ? 11.544 -28.635 -29.265 1.00 38.09 91 SER A N 1
ATOM 698 C CA . SER A 1 91 ? 11.769 -30.035 -29.562 1.00 38.09 91 SER A CA 1
ATOM 699 C C . SER A 1 91 ? 13.276 -30.273 -29.593 1.00 38.09 91 SER A C 1
ATOM 701 O O . SER A 1 91 ? 13.994 -29.652 -30.370 1.00 38.09 91 SER A O 1
ATOM 703 N N . GLU A 1 92 ? 13.704 -31.228 -28.771 1.00 40.78 92 GLU A N 1
ATOM 704 C CA . GLU A 1 92 ? 14.965 -31.965 -28.897 1.00 40.78 92 GLU A CA 1
ATOM 705 C C . GLU A 1 92 ? 16.257 -31.248 -28.480 1.00 40.78 92 GLU A C 1
ATOM 707 O O . GLU A 1 92 ? 17.145 -31.049 -29.293 1.00 40.78 92 GLU A O 1
ATOM 712 N N . GLU A 1 93 ? 16.450 -31.014 -27.175 1.00 31.80 93 GLU A N 1
ATOM 713 C CA . GLU A 1 93 ? 17.778 -31.216 -26.555 1.00 31.80 93 GLU A CA 1
ATOM 714 C C . GLU A 1 93 ? 17.715 -31.310 -25.015 1.00 31.80 93 GLU A C 1
ATOM 716 O O . GLU A 1 93 ? 18.232 -30.481 -24.277 1.00 31.80 93 GLU A O 1
ATOM 721 N N . SER A 1 94 ? 17.041 -32.339 -24.490 1.00 31.92 94 SER A N 1
ATOM 722 C CA . SER A 1 94 ? 17.401 -32.980 -23.199 1.00 31.92 94 SER A CA 1
ATOM 723 C C . SER A 1 94 ? 16.580 -34.245 -22.909 1.00 31.92 94 SER A C 1
ATOM 725 O O . SER A 1 94 ? 16.362 -34.628 -21.762 1.00 31.92 94 SER A O 1
ATOM 727 N N . ALA A 1 95 ? 16.183 -34.982 -23.948 1.00 31.62 95 ALA A N 1
ATOM 728 C CA . ALA A 1 95 ? 15.727 -36.359 -23.791 1.00 31.62 95 ALA A CA 1
ATOM 729 C C . ALA A 1 95 ? 16.932 -37.289 -23.569 1.00 31.62 95 ALA A C 1
ATOM 731 O O . ALA A 1 95 ? 17.227 -38.137 -24.403 1.00 31.62 95 ALA A O 1
ATOM 732 N N . ASN A 1 96 ? 17.670 -37.126 -22.465 1.00 32.09 96 ASN A N 1
ATOM 733 C CA . ASN A 1 96 ? 18.525 -38.204 -21.974 1.00 32.09 96 ASN A CA 1
ATOM 734 C C . ASN A 1 96 ? 18.913 -38.032 -20.502 1.00 32.09 96 ASN A C 1
ATOM 736 O O . ASN A 1 96 ? 20.014 -37.592 -20.186 1.00 32.09 96 ASN A O 1
ATOM 740 N N . GLN A 1 97 ? 18.000 -38.412 -19.606 1.00 32.09 97 GLN A N 1
ATOM 741 C CA . GLN A 1 97 ? 18.298 -39.256 -18.441 1.00 32.09 97 GLN A CA 1
ATOM 742 C C . GLN A 1 97 ? 16.994 -39.587 -17.706 1.00 32.09 97 GLN A C 1
ATOM 744 O O . GLN A 1 97 ? 16.684 -39.081 -16.635 1.00 32.09 97 GLN A O 1
ATOM 749 N N . SER A 1 98 ? 16.223 -40.496 -18.304 1.00 31.91 98 SER A N 1
ATOM 750 C CA . SER A 1 98 ? 15.254 -41.288 -17.554 1.00 31.91 98 SER A CA 1
ATOM 751 C C . SER A 1 98 ? 16.022 -42.289 -16.689 1.00 31.91 98 SER A C 1
ATOM 753 O O . SER A 1 98 ? 16.621 -43.239 -17.198 1.00 31.91 98 SER A O 1
ATOM 755 N N . LYS A 1 99 ? 16.005 -42.078 -15.373 1.00 29.48 99 LYS A N 1
ATOM 756 C CA . LYS A 1 99 ? 16.048 -43.164 -14.394 1.00 29.48 99 LYS A CA 1
ATOM 757 C C . LYS A 1 99 ? 15.012 -42.885 -13.315 1.00 29.48 99 LYS A C 1
ATOM 759 O O . LYS A 1 99 ? 15.075 -41.871 -12.633 1.00 29.48 99 LYS A O 1
ATOM 764 N N . HIS A 1 100 ? 14.075 -43.823 -13.213 1.00 29.61 100 HIS A N 1
ATOM 765 C CA . HIS A 1 100 ? 13.149 -44.040 -12.108 1.00 29.61 100 HIS A CA 1
ATOM 766 C C . HIS A 1 100 ? 13.656 -43.528 -10.754 1.00 29.61 100 HIS A C 1
ATOM 768 O O . HIS A 1 100 ? 14.632 -44.067 -10.237 1.00 29.61 100 HIS A O 1
ATOM 774 N N . VAL A 1 101 ? 12.896 -42.616 -10.143 1.00 27.19 101 VAL A N 1
ATOM 775 C CA . VAL A 1 101 ? 12.585 -42.658 -8.709 1.00 27.19 101 VAL A CA 1
ATOM 776 C C . VAL A 1 101 ? 11.116 -42.266 -8.562 1.00 27.19 101 VAL A C 1
ATOM 778 O O . VAL A 1 101 ? 10.741 -41.105 -8.678 1.00 27.19 101 VAL A O 1
ATOM 781 N N . SER A 1 102 ? 10.271 -43.275 -8.393 1.00 29.53 102 SER A N 1
ATOM 782 C CA . SER A 1 102 ? 9.003 -43.149 -7.684 1.00 29.53 102 SER A CA 1
ATOM 783 C C . SER A 1 102 ? 9.315 -42.938 -6.204 1.00 29.53 102 SER A C 1
ATOM 785 O O . SER A 1 102 ? 10.063 -43.755 -5.680 1.00 29.53 102 SER A O 1
ATOM 787 N N . GLU A 1 103 ? 8.768 -41.894 -5.575 1.00 30.89 103 GLU A N 1
ATOM 788 C CA . GLU A 1 103 ? 8.316 -41.848 -4.167 1.00 30.89 103 GLU A CA 1
ATOM 789 C C . GLU A 1 103 ? 8.010 -40.392 -3.748 1.00 30.89 103 GLU A C 1
ATOM 791 O O . GLU A 1 103 ? 8.865 -39.519 -3.828 1.00 30.89 103 GLU A O 1
ATOM 796 N N . GLU A 1 104 ? 6.746 -40.174 -3.365 1.00 26.59 104 GLU A N 1
ATOM 797 C CA . GLU A 1 104 ? 6.194 -39.200 -2.404 1.00 26.59 104 GLU A CA 1
ATOM 798 C C . GLU A 1 104 ? 6.726 -37.746 -2.375 1.00 26.59 104 GLU A C 1
ATOM 800 O O . GLU A 1 104 ? 7.861 -37.463 -2.001 1.00 26.59 104 GLU A O 1
ATOM 805 N N . CYS A 1 105 ? 5.834 -36.779 -2.648 1.00 23.23 105 CYS A N 1
ATOM 806 C CA . CYS A 1 105 ? 6.050 -35.358 -2.356 1.00 23.23 105 CYS A CA 1
ATOM 807 C C . CYS A 1 105 ? 6.218 -35.140 -0.838 1.00 23.23 105 CYS A C 1
ATOM 809 O O . CYS A 1 105 ? 5.260 -35.377 -0.096 1.00 23.23 105 CYS A O 1
ATOM 811 N N . PRO A 1 106 ? 7.372 -34.654 -0.342 1.00 28.20 106 PRO A N 1
ATOM 812 C CA . PRO A 1 106 ? 7.510 -34.344 1.069 1.00 28.20 106 PRO A CA 1
ATOM 813 C C . PRO A 1 106 ? 6.849 -32.997 1.380 1.00 28.20 106 PRO A C 1
ATOM 815 O O . PRO A 1 106 ? 6.962 -32.031 0.624 1.00 28.20 106 PRO A O 1
ATOM 818 N N . ALA A 1 107 ? 6.162 -32.952 2.519 1.00 30.25 107 ALA A N 1
ATOM 819 C CA . ALA A 1 107 ? 5.522 -31.767 3.066 1.00 30.25 107 ALA A CA 1
ATOM 820 C C . ALA A 1 107 ? 6.484 -30.565 3.194 1.00 30.25 107 ALA A C 1
ATOM 822 O O . ALA A 1 107 ? 7.668 -30.712 3.511 1.00 30.25 107 ALA A O 1
ATOM 823 N N . ASN A 1 108 ? 5.913 -29.381 2.954 1.00 44.91 108 ASN A N 1
ATOM 824 C CA . ASN A 1 108 ? 6.447 -28.038 3.184 1.00 44.91 108 ASN A CA 1
ATOM 825 C C . ASN A 1 108 ? 7.290 -27.936 4.468 1.00 44.91 108 ASN A C 1
ATOM 827 O O . ASN A 1 108 ? 6.740 -28.157 5.538 1.00 44.91 108 ASN A O 1
ATOM 831 N N . GLU A 1 109 ? 8.575 -27.549 4.349 1.00 35.59 109 GLU A N 1
ATOM 832 C CA . GLU A 1 109 ? 9.262 -26.664 5.326 1.00 35.59 109 GLU A CA 1
ATOM 833 C C . GLU A 1 109 ? 10.743 -26.335 5.032 1.00 35.59 109 GLU A C 1
ATOM 835 O O . GLU A 1 109 ? 11.345 -25.566 5.774 1.00 35.59 109 GLU A O 1
ATOM 840 N N . LYS A 1 110 ? 11.405 -26.882 3.998 1.00 33.47 110 LYS A N 1
ATOM 841 C CA . LYS A 1 110 ? 12.874 -26.682 3.843 1.00 33.47 110 LYS A CA 1
ATOM 842 C C . LYS A 1 110 ? 13.386 -26.354 2.439 1.00 33.47 110 LYS A C 1
ATOM 844 O O . LYS A 1 110 ? 14.581 -26.506 2.186 1.00 33.47 110 LYS A O 1
ATOM 849 N N . VAL A 1 111 ? 12.524 -25.910 1.523 1.00 38.69 111 VAL A N 1
ATOM 850 C CA . VAL A 1 111 ? 12.928 -25.658 0.124 1.00 38.69 111 VAL A CA 1
ATOM 851 C C . VAL A 1 111 ? 13.491 -24.242 -0.084 1.00 38.69 111 VAL A C 1
ATOM 853 O O . VAL A 1 111 ? 14.434 -24.077 -0.855 1.00 38.69 111 VAL A O 1
ATOM 856 N N . ALA A 1 112 ? 13.003 -23.229 0.637 1.00 38.72 112 ALA A N 1
ATOM 857 C CA . ALA A 1 112 ? 13.334 -21.830 0.346 1.00 38.72 112 ALA A CA 1
ATOM 858 C C . ALA A 1 112 ? 14.795 -21.426 0.635 1.00 38.72 112 ALA A C 1
ATOM 860 O O . ALA A 1 112 ? 15.359 -20.622 -0.103 1.00 38.72 112 ALA A O 1
ATOM 861 N N . ASP A 1 113 ? 15.446 -22.026 1.637 1.00 37.06 113 ASP A N 1
ATOM 862 C CA . ASP A 1 113 ? 16.809 -21.647 2.056 1.00 37.06 113 ASP A CA 1
ATOM 863 C C . ASP A 1 113 ? 17.937 -22.228 1.180 1.00 37.06 113 ASP A C 1
ATOM 865 O O . ASP A 1 113 ? 19.117 -21.971 1.431 1.00 37.06 113 ASP A O 1
ATOM 869 N N . LYS A 1 114 ? 17.618 -23.039 0.159 1.00 33.62 114 LYS A N 1
ATOM 870 C CA . LYS A 1 114 ? 18.632 -23.734 -0.661 1.00 33.62 114 LYS A CA 1
ATOM 871 C C . LYS A 1 114 ? 18.540 -23.499 -2.164 1.00 33.62 114 LYS A C 1
ATOM 873 O O . LYS A 1 114 ? 19.407 -23.987 -2.887 1.00 33.62 114 LYS A O 1
ATOM 878 N N . VAL A 1 115 ? 17.558 -22.741 -2.646 1.00 41.00 115 VAL A N 1
ATOM 879 C CA . VAL A 1 115 ? 17.496 -22.379 -4.068 1.00 41.00 115 VAL A CA 1
ATOM 880 C C . VAL A 1 115 ? 18.341 -21.129 -4.285 1.00 41.00 115 VAL A C 1
ATOM 882 O O . VAL A 1 115 ? 17.856 -20.001 -4.259 1.00 41.00 115 VAL A O 1
ATOM 885 N N . ASN A 1 116 ? 19.644 -21.337 -4.460 1.00 42.25 116 ASN A N 1
ATOM 886 C CA . ASN A 1 116 ? 20.530 -20.292 -4.950 1.00 42.25 116 ASN A CA 1
ATOM 887 C C . ASN A 1 116 ? 20.298 -20.193 -6.464 1.00 42.25 116 ASN A C 1
ATOM 889 O O . ASN A 1 116 ? 20.712 -21.078 -7.211 1.00 42.25 116 ASN A O 1
ATOM 893 N N . VAL A 1 117 ? 19.557 -19.175 -6.904 1.00 53.03 117 VAL A N 1
ATOM 894 C CA . VAL A 1 117 ? 19.296 -18.953 -8.331 1.00 53.03 117 VAL A CA 1
ATOM 895 C C . VAL A 1 117 ? 20.583 -18.423 -8.957 1.00 53.03 117 VAL A C 1
ATOM 897 O O . VAL A 1 117 ? 20.888 -17.235 -8.869 1.00 53.03 117 VAL A O 1
ATOM 900 N N . GLU A 1 118 ? 21.384 -19.315 -9.536 1.00 54.84 118 GLU A N 1
ATOM 901 C CA . GLU A 1 118 ? 22.557 -18.907 -10.305 1.00 54.84 118 GLU A CA 1
ATOM 902 C C . GLU A 1 118 ? 22.108 -18.252 -11.622 1.00 54.84 118 GLU A C 1
ATOM 904 O O . GLU A 1 118 ? 21.196 -18.764 -12.281 1.00 54.84 118 GLU A O 1
ATOM 909 N N . PRO A 1 119 ? 22.707 -17.114 -12.018 1.00 60.62 119 PRO A N 1
ATOM 910 C CA . PRO A 1 119 ? 22.368 -16.474 -13.276 1.00 60.62 119 PRO A CA 1
ATOM 911 C C . PRO A 1 119 ? 22.694 -17.397 -14.454 1.00 60.62 119 PRO A C 1
ATOM 913 O O . PRO A 1 119 ? 23.676 -18.140 -14.448 1.00 60.62 119 PRO A O 1
ATOM 916 N N . THR A 1 120 ? 21.868 -17.320 -15.493 1.00 64.88 120 THR A N 1
ATOM 917 C CA . THR A 1 120 ? 22.084 -18.013 -16.768 1.00 64.88 120 THR A CA 1
ATOM 918 C C . THR A 1 120 ? 23.424 -17.615 -17.403 1.00 64.88 120 THR A C 1
ATOM 920 O O . THR A 1 120 ? 24.047 -16.624 -17.018 1.00 64.88 120 THR A O 1
ATOM 923 N N . LYS A 1 121 ? 23.862 -18.340 -18.445 1.00 59.06 121 LYS A N 1
ATOM 924 C CA . LYS A 1 121 ? 25.069 -17.978 -19.220 1.00 59.06 121 LYS A CA 1
ATOM 925 C C . LYS A 1 121 ? 25.021 -16.546 -19.781 1.00 59.06 121 LYS A C 1
ATOM 927 O O . LYS A 1 121 ? 26.072 -15.948 -19.985 1.00 59.06 121 LYS A O 1
ATOM 932 N N . GLU A 1 122 ? 23.823 -16.003 -19.997 1.00 65.19 122 GLU A N 1
ATOM 933 C CA . GLU A 1 122 ? 23.577 -14.631 -20.465 1.00 65.19 122 GLU A CA 1
ATOM 934 C C . GLU A 1 122 ? 23.533 -13.593 -19.328 1.00 65.19 122 GLU A C 1
ATOM 936 O O . GLU A 1 122 ? 23.439 -12.393 -19.574 1.00 65.19 122 GLU A O 1
ATOM 941 N N . GLY A 1 123 ? 23.631 -14.031 -18.071 1.00 71.81 123 GLY A N 1
ATOM 942 C CA . GLY A 1 123 ? 23.623 -13.160 -16.898 1.00 71.81 123 GLY A CA 1
ATOM 943 C C . GLY A 1 123 ? 22.228 -12.798 -16.383 1.00 71.81 123 GLY A C 1
ATOM 944 O O . GLY A 1 123 ? 22.132 -11.924 -15.520 1.00 71.81 123 GLY A O 1
ATOM 945 N N . TYR A 1 124 ? 21.169 -13.446 -16.885 1.00 77.56 124 TYR A N 1
ATOM 946 C CA . TYR A 1 124 ? 19.804 -13.269 -16.382 1.00 77.56 124 TYR A CA 1
ATOM 947 C C . TYR A 1 124 ? 19.508 -14.148 -15.164 1.00 77.56 124 TYR A C 1
ATOM 949 O O . TYR A 1 124 ? 19.912 -15.308 -15.114 1.00 77.56 124 TYR A O 1
ATOM 957 N N . GLU A 1 125 ? 18.751 -13.598 -14.224 1.00 81.44 125 GLU A N 1
ATOM 958 C CA . GLU A 1 125 ? 18.265 -14.211 -12.992 1.00 81.44 125 GLU A CA 1
ATOM 959 C C . GLU A 1 125 ? 16.784 -14.586 -13.140 1.00 81.44 125 GLU A C 1
ATOM 961 O O . GLU A 1 125 ? 16.022 -13.882 -13.809 1.00 81.44 125 GLU A O 1
ATOM 966 N N . ALA A 1 126 ? 16.361 -15.670 -12.488 1.00 76.31 126 ALA A N 1
ATOM 967 C CA . ALA A 1 126 ? 14.948 -16.022 -12.387 1.00 76.31 126 ALA A CA 1
ATOM 968 C C . ALA A 1 126 ? 14.310 -15.323 -11.177 1.00 76.31 126 ALA A C 1
ATOM 970 O O . ALA A 1 126 ? 14.841 -15.389 -10.067 1.00 76.31 126 ALA A O 1
ATOM 971 N N . ALA A 1 127 ? 13.155 -14.690 -11.377 1.00 87.19 127 ALA A N 1
ATOM 972 C CA . ALA A 1 127 ? 12.351 -14.128 -10.297 1.00 87.19 127 ALA A CA 1
ATOM 973 C C . ALA A 1 127 ? 11.135 -15.023 -10.045 1.00 87.19 127 ALA A C 1
ATOM 975 O O . ALA A 1 127 ? 10.055 -14.802 -10.587 1.00 87.19 127 ALA A O 1
ATOM 976 N N . LEU A 1 128 ? 11.351 -16.064 -9.238 1.00 88.12 128 LEU A N 1
ATOM 977 C CA . LEU A 1 128 ? 10.316 -17.000 -8.810 1.00 88.12 128 LEU A CA 1
ATOM 978 C C . LEU A 1 128 ? 9.718 -16.542 -7.479 1.00 88.12 128 LEU A C 1
ATOM 980 O O . LEU A 1 128 ? 10.456 -16.215 -6.547 1.00 88.12 128 LEU A O 1
ATOM 984 N N . PHE A 1 129 ? 8.394 -16.556 -7.384 1.00 89.94 129 PHE A N 1
ATOM 985 C CA . PHE A 1 129 ? 7.646 -16.206 -6.185 1.00 89.94 129 PHE A CA 1
ATOM 986 C C . PHE A 1 129 ? 6.894 -17.427 -5.673 1.00 89.94 129 PHE A C 1
ATOM 988 O O . PHE A 1 129 ? 6.246 -18.118 -6.454 1.00 89.94 129 PHE A O 1
ATOM 995 N N . ILE A 1 130 ? 6.975 -17.698 -4.370 1.00 88.94 130 ILE A N 1
ATOM 996 C CA . ILE A 1 130 ? 6.335 -18.870 -3.758 1.00 88.94 130 ILE A CA 1
ATOM 997 C C . ILE A 1 130 ? 5.524 -18.495 -2.507 1.00 88.94 130 ILE A C 1
ATOM 999 O O . ILE A 1 130 ? 5.893 -17.541 -1.807 1.00 88.94 130 ILE A O 1
ATOM 1003 N N . PRO A 1 131 ? 4.448 -19.243 -2.192 1.00 88.19 131 PRO A N 1
ATOM 1004 C CA . PRO A 1 131 ? 3.702 -19.086 -0.948 1.00 88.19 131 PRO A CA 1
ATOM 1005 C C . PRO A 1 131 ? 4.606 -19.104 0.287 1.00 88.19 131 PRO A C 1
ATOM 1007 O O . PRO A 1 131 ? 5.636 -19.786 0.341 1.00 88.19 131 PRO A O 1
ATOM 1010 N N . GLY A 1 132 ? 4.246 -18.276 1.260 1.00 78.19 132 GLY A N 1
ATOM 1011 C CA . GLY A 1 132 ? 4.958 -18.131 2.524 1.00 78.19 132 GLY A CA 1
ATOM 1012 C C . GLY A 1 132 ? 6.345 -17.495 2.482 1.00 78.19 132 GLY A C 1
ATOM 1013 O O . GLY A 1 132 ? 6.917 -17.253 3.538 1.00 78.19 132 GLY A O 1
ATOM 1014 N N . HIS A 1 133 ? 6.893 -17.197 1.298 1.00 76.38 133 HIS A N 1
ATOM 1015 C CA . HIS A 1 133 ? 8.237 -16.617 1.173 1.00 76.38 133 HIS A CA 1
ATOM 1016 C C . HIS A 1 133 ? 8.309 -15.408 0.239 1.00 76.38 133 HIS A C 1
ATOM 1018 O O . HIS A 1 133 ? 9.148 -14.529 0.434 1.00 76.38 133 HIS A O 1
ATOM 1024 N N . GLY A 1 134 ? 7.457 -15.345 -0.785 1.00 84.75 134 GLY A N 1
ATOM 1025 C CA . GLY A 1 134 ? 7.585 -14.347 -1.841 1.00 84.75 134 GLY A CA 1
ATOM 1026 C C . GLY A 1 134 ? 8.768 -14.664 -2.750 1.00 84.75 134 GLY A C 1
ATOM 1027 O O . GLY A 1 134 ? 8.924 -15.804 -3.182 1.00 84.75 134 GLY A O 1
ATOM 1028 N N . LEU A 1 135 ? 9.579 -13.654 -3.069 1.00 83.38 135 LEU A N 1
ATOM 1029 C CA . LEU A 1 135 ? 10.700 -13.776 -4.006 1.00 83.38 135 LEU A CA 1
ATOM 1030 C C . LEU A 1 135 ? 11.795 -14.718 -3.473 1.00 83.38 135 LEU A C 1
ATOM 1032 O O . LEU A 1 135 ? 12.445 -14.420 -2.469 1.00 83.38 135 LEU A O 1
ATOM 1036 N N . VAL A 1 136 ? 12.056 -15.806 -4.196 1.00 79.12 136 VAL A N 1
ATOM 1037 C CA . VAL A 1 136 ? 13.109 -16.780 -3.875 1.00 79.12 136 VAL A CA 1
ATOM 1038 C C . VAL A 1 136 ? 14.488 -16.108 -3.853 1.00 79.12 136 VAL A C 1
ATOM 1040 O O . VAL A 1 136 ? 14.813 -15.284 -4.705 1.00 79.12 136 VAL A O 1
ATOM 1043 N N . GLY A 1 137 ? 15.309 -16.445 -2.851 1.00 69.31 137 GLY A N 1
ATOM 1044 C CA . GLY A 1 137 ? 16.648 -15.866 -2.671 1.00 69.31 137 GLY A CA 1
ATOM 1045 C C . GLY A 1 137 ? 16.659 -14.422 -2.144 1.00 69.31 137 GLY A C 1
ATOM 1046 O O . GLY A 1 137 ? 17.726 -13.819 -2.005 1.00 69.31 137 GLY A O 1
ATOM 1047 N N . SER A 1 138 ? 15.494 -13.856 -1.818 1.00 66.38 138 SER A N 1
ATOM 1048 C CA . SER A 1 138 ? 15.352 -12.558 -1.158 1.00 66.38 138 SER A CA 1
ATOM 1049 C C . SER A 1 138 ? 14.829 -12.726 0.268 1.00 66.38 138 SER A C 1
ATOM 1051 O O . SER A 1 138 ? 14.087 -13.649 0.575 1.00 66.38 138 SER A O 1
ATOM 1053 N N . GLU A 1 139 ? 15.166 -11.779 1.144 1.00 61.12 139 GLU A N 1
ATOM 1054 C CA . GLU A 1 139 ? 14.491 -11.649 2.438 1.00 61.12 139 GLU A CA 1
ATOM 1055 C C . GLU A 1 139 ? 13.113 -10.991 2.241 1.00 61.12 139 GLU A C 1
ATOM 1057 O O . GLU A 1 139 ? 12.969 -10.053 1.434 1.00 61.12 139 GLU A O 1
ATOM 1062 N N . MET A 1 140 ? 12.120 -11.477 2.994 1.00 57.78 140 MET A N 1
ATOM 1063 C CA . MET A 1 140 ? 10.808 -10.841 3.130 1.00 57.78 140 MET A CA 1
ATOM 1064 C C . MET A 1 140 ? 10.930 -9.474 3.806 1.00 57.78 140 MET A C 1
ATOM 1066 O O . MET A 1 140 ? 11.880 -9.185 4.543 1.00 57.78 140 MET A O 1
ATOM 1070 N N . PHE A 1 141 ? 9.955 -8.604 3.555 1.00 52.03 141 PHE A N 1
ATOM 1071 C CA . PHE A 1 141 ? 9.916 -7.298 4.194 1.00 52.03 141 PHE A CA 1
ATOM 1072 C C . PHE A 1 141 ? 9.633 -7.468 5.700 1.00 52.03 141 PHE A C 1
ATOM 1074 O O . PHE A 1 141 ? 8.577 -7.951 6.083 1.00 52.03 141 PHE A O 1
ATOM 1081 N N . HIS A 1 142 ? 10.587 -7.066 6.550 1.00 51.44 142 HIS A N 1
ATOM 1082 C CA . HIS A 1 142 ? 10.552 -7.196 8.017 1.00 51.44 142 HIS A CA 1
ATOM 1083 C C . HIS A 1 142 ? 10.555 -8.630 8.583 1.00 51.44 142 HIS A C 1
ATOM 1085 O O . HIS A 1 142 ? 9.674 -9.015 9.343 1.00 51.44 142 HIS A O 1
ATOM 1091 N N . THR A 1 143 ? 11.644 -9.375 8.393 1.00 46.12 143 THR A N 1
ATOM 1092 C CA . THR A 1 143 ? 11.948 -10.533 9.250 1.00 46.12 143 THR A CA 1
ATOM 1093 C C . THR A 1 143 ? 12.432 -10.070 10.634 1.00 46.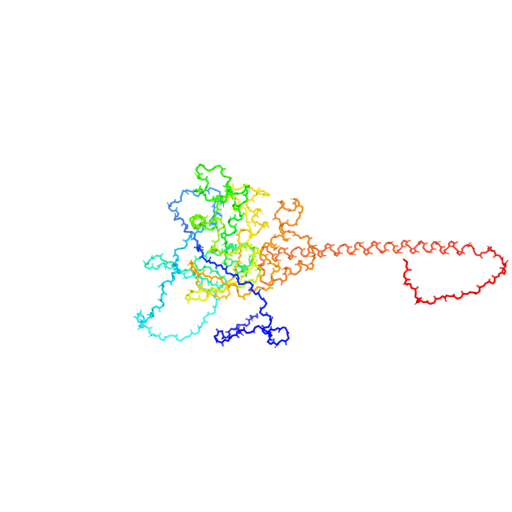12 143 THR A C 1
ATOM 1095 O O . THR A 1 143 ? 13.622 -10.144 10.949 1.00 46.12 143 THR A O 1
ATOM 1098 N N . LYS A 1 144 ? 11.543 -9.582 11.509 1.00 43.62 144 LYS A N 1
ATOM 1099 C CA . LYS A 1 144 ? 11.852 -9.521 12.952 1.00 43.62 144 LYS A CA 1
ATOM 1100 C C . LYS A 1 144 ? 11.686 -10.916 13.561 1.00 43.62 144 LYS A C 1
ATOM 1102 O O . LYS A 1 144 ? 10.876 -11.137 14.454 1.00 43.62 144 LYS A O 1
ATOM 1107 N N . GLN A 1 145 ? 12.482 -11.873 13.091 1.00 42.50 145 GLN A N 1
ATOM 1108 C CA . GLN A 1 145 ? 12.632 -13.133 13.802 1.00 42.50 145 GLN A CA 1
ATOM 1109 C C . GLN A 1 145 ? 13.262 -12.827 15.173 1.00 42.50 145 GLN A C 1
ATOM 1111 O O . GLN A 1 145 ? 14.401 -12.372 15.241 1.00 42.50 145 GLN A O 1
ATOM 1116 N N . LYS A 1 146 ? 12.533 -13.147 16.251 1.00 40.06 146 LYS A N 1
ATOM 1117 C CA . LYS A 1 146 ? 13.047 -13.370 17.621 1.00 40.06 146 LYS A CA 1
ATOM 1118 C C . LYS A 1 146 ? 13.247 -12.163 18.550 1.00 40.06 146 LYS A C 1
ATOM 1120 O O . LYS A 1 146 ? 14.328 -11.978 19.096 1.00 40.06 146 LYS A O 1
ATOM 1125 N N . GLU A 1 147 ? 12.167 -11.469 18.901 1.00 41.47 147 GLU A N 1
ATOM 1126 C CA . GLU A 1 147 ? 12.086 -10.873 20.255 1.00 41.47 147 GLU A CA 1
ATOM 1127 C C . GLU A 1 147 ? 10.924 -11.416 21.103 1.00 41.47 147 GLU A C 1
ATOM 1129 O O . GLU A 1 147 ? 10.943 -11.238 22.314 1.00 41.47 147 GLU A O 1
ATOM 1134 N N . HIS A 1 148 ? 9.944 -12.120 20.515 1.00 39.59 148 HIS A N 1
ATOM 1135 C CA . HIS A 1 148 ? 8.704 -12.477 21.228 1.00 39.59 148 HIS A CA 1
ATOM 1136 C C . HIS A 1 148 ? 8.292 -13.961 21.135 1.00 39.59 148 HIS A C 1
ATOM 1138 O O . HIS A 1 148 ? 7.227 -14.314 21.622 1.00 39.59 148 HIS A O 1
ATOM 1144 N N . GLY A 1 149 ? 9.113 -14.843 20.550 1.00 36.25 149 GLY A N 1
ATOM 1145 C CA . GLY A 1 149 ? 8.865 -16.297 20.577 1.00 36.25 149 GLY A CA 1
ATOM 1146 C C . GLY A 1 149 ? 7.710 -16.815 19.706 1.00 36.25 149 GLY A C 1
ATOM 1147 O O . GLY A 1 149 ? 7.314 -17.961 19.883 1.00 36.25 149 GLY A O 1
ATOM 1148 N N . TRP A 1 150 ? 7.196 -16.013 18.772 1.00 40.00 150 TRP A N 1
ATOM 1149 C CA . TRP A 1 150 ? 6.191 -16.442 17.796 1.00 40.00 150 TRP A CA 1
ATOM 1150 C C . TRP A 1 150 ? 6.868 -16.958 16.515 1.00 40.00 150 TRP A C 1
ATOM 1152 O O . TRP A 1 150 ? 7.717 -16.268 15.946 1.00 40.00 150 TRP A O 1
ATOM 1162 N N . GLU A 1 151 ? 6.503 -18.165 16.070 1.00 47.22 151 GLU A N 1
ATOM 1163 C CA . GLU A 1 151 ? 6.511 -18.506 14.641 1.00 47.22 151 GLU A CA 1
ATOM 1164 C C . GLU A 1 151 ? 5.453 -17.599 14.011 1.00 47.22 151 GLU A C 1
ATOM 1166 O O . GLU A 1 151 ? 4.311 -17.610 14.461 1.00 47.22 151 GLU A O 1
ATOM 1171 N N . ASP A 1 152 ? 5.852 -16.704 13.109 1.00 51.62 152 ASP A N 1
ATOM 1172 C CA . ASP A 1 152 ? 5.007 -15.589 12.681 1.00 51.62 152 ASP A CA 1
ATOM 1173 C C . ASP A 1 152 ? 4.290 -15.926 11.358 1.00 51.62 152 ASP A C 1
ATOM 1175 O O . ASP A 1 152 ? 4.884 -15.731 10.292 1.00 51.62 152 ASP A O 1
ATOM 1179 N N . PRO A 1 153 ? 3.034 -16.423 11.384 1.00 51.25 153 PRO A N 1
ATOM 1180 C CA . PRO A 1 153 ? 2.253 -16.676 10.171 1.00 51.25 153 PRO A CA 1
ATOM 1181 C C . PRO A 1 153 ? 1.966 -15.393 9.369 1.00 51.25 153 PRO A C 1
ATOM 1183 O O . PRO A 1 153 ? 1.499 -15.472 8.238 1.00 51.25 153 PRO A O 1
ATOM 1186 N N . THR A 1 154 ? 2.264 -14.201 9.909 1.00 57.44 154 THR A N 1
ATOM 1187 C CA . THR A 1 154 ? 1.989 -12.911 9.250 1.00 57.44 154 THR A CA 1
ATOM 1188 C C . THR A 1 154 ? 3.024 -12.515 8.194 1.00 57.44 154 THR A C 1
ATOM 1190 O O . THR A 1 154 ? 2.808 -11.565 7.438 1.00 57.44 154 THR A O 1
ATOM 1193 N N . LEU A 1 155 ? 4.142 -13.246 8.093 1.00 61.38 155 LEU A N 1
ATOM 1194 C CA . LEU A 1 155 ? 5.148 -13.004 7.054 1.00 61.38 155 LEU A CA 1
ATOM 1195 C C . LEU A 1 155 ? 4.595 -13.278 5.651 1.00 61.38 155 LEU A C 1
ATOM 1197 O O . LEU A 1 155 ? 4.897 -12.528 4.722 1.00 61.38 155 LEU A O 1
ATOM 1201 N N . GLU A 1 156 ? 3.739 -14.294 5.507 1.00 79.12 156 GLU A N 1
ATOM 1202 C CA . GLU A 1 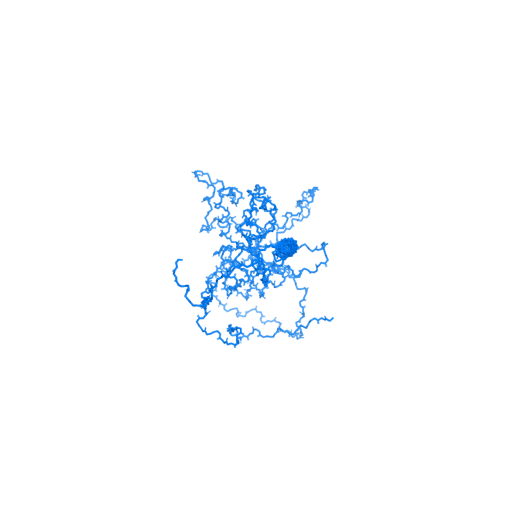156 ? 3.161 -14.670 4.212 1.00 79.12 156 GLU A CA 1
ATOM 1203 C C . GLU A 1 156 ? 2.287 -13.553 3.632 1.00 79.12 156 GLU A C 1
ATOM 1205 O O . GLU A 1 156 ? 2.282 -13.312 2.426 1.00 79.12 156 GLU A O 1
ATOM 1210 N N . GLU A 1 157 ? 1.605 -12.810 4.506 1.00 85.06 157 GLU A N 1
ATOM 1211 C CA . GLU A 1 157 ? 0.755 -11.679 4.139 1.00 85.06 157 GLU A CA 1
ATOM 1212 C C . GLU A 1 157 ? 1.569 -10.525 3.544 1.00 85.06 157 GLU A C 1
ATOM 1214 O O . GLU A 1 157 ? 1.024 -9.670 2.854 1.00 85.06 157 GLU A O 1
ATOM 1219 N N . ARG A 1 158 ? 2.884 -10.488 3.782 1.00 87.25 158 ARG A N 1
ATOM 1220 C CA . ARG A 1 158 ? 3.808 -9.441 3.322 1.00 87.25 158 ARG A CA 1
ATOM 1221 C C . ARG A 1 158 ? 4.886 -9.987 2.386 1.00 87.25 158 ARG A C 1
ATOM 1223 O O . ARG A 1 158 ? 5.979 -9.419 2.309 1.00 87.25 158 ARG A O 1
ATOM 1230 N N . ALA A 1 159 ? 4.573 -11.067 1.673 1.00 86.94 159 ALA A N 1
ATOM 1231 C CA . ALA A 1 159 ? 5.505 -11.788 0.812 1.00 86.94 159 ALA A CA 1
ATOM 1232 C C . ALA A 1 159 ? 6.092 -10.917 -0.313 1.00 86.94 159 ALA A C 1
ATOM 1234 O O . ALA A 1 159 ? 7.288 -11.009 -0.610 1.00 86.94 159 ALA A O 1
ATOM 1235 N N . ILE A 1 160 ? 5.267 -10.069 -0.936 1.00 91.38 160 ILE A N 1
ATOM 1236 C CA . ILE A 1 160 ? 5.701 -9.175 -2.013 1.00 91.38 160 ILE A CA 1
ATOM 1237 C C . ILE A 1 160 ? 5.255 -7.756 -1.714 1.00 91.38 160 ILE A C 1
ATOM 1239 O O . ILE A 1 160 ? 4.073 -7.491 -1.512 1.00 91.38 160 ILE A O 1
ATOM 1243 N N . LEU A 1 161 ? 6.203 -6.827 -1.738 1.00 93.81 161 LEU A N 1
ATOM 1244 C CA . LEU A 1 161 ? 5.894 -5.408 -1.763 1.00 93.81 161 LEU A CA 1
ATOM 1245 C C . LEU A 1 161 ? 5.849 -4.880 -3.198 1.00 93.81 161 LEU A C 1
ATOM 1247 O O . LEU A 1 161 ? 6.888 -4.784 -3.861 1.00 93.81 161 LEU A O 1
ATOM 1251 N N . PHE A 1 162 ? 4.662 -4.456 -3.615 1.00 96.19 162 PHE A N 1
ATOM 1252 C CA . PHE A 1 162 ? 4.431 -3.737 -4.858 1.00 96.19 162 PHE A CA 1
ATOM 1253 C C . PHE A 1 162 ? 4.510 -2.226 -4.651 1.00 96.19 162 PHE A C 1
ATOM 1255 O O . PHE A 1 162 ? 4.131 -1.694 -3.605 1.00 96.19 162 PHE A O 1
ATOM 1262 N N . GLN A 1 163 ? 4.964 -1.532 -5.687 1.00 96.56 163 GLN A N 1
ATOM 1263 C CA . GLN A 1 163 ? 4.880 -0.085 -5.820 1.00 96.56 163 GLN A CA 1
ATOM 1264 C C . GLN A 1 163 ? 4.530 0.271 -7.267 1.00 96.56 163 GLN A C 1
ATOM 1266 O O . GLN A 1 163 ? 4.860 -0.482 -8.180 1.00 96.56 163 GLN A O 1
ATOM 1271 N N . SER A 1 164 ? 3.885 1.415 -7.494 1.00 97.25 164 SER A N 1
ATOM 1272 C CA . SER A 1 164 ? 3.552 1.872 -8.844 1.00 97.25 164 SER A CA 1
ATOM 1273 C C . SER A 1 164 ? 4.182 3.208 -9.205 1.00 97.25 164 SER A C 1
ATOM 1275 O O . SER A 1 164 ? 4.429 4.064 -8.349 1.00 97.25 164 SER A O 1
ATOM 1277 N N . ILE A 1 165 ? 4.420 3.404 -10.501 1.00 97.19 165 ILE A N 1
ATOM 1278 C CA . ILE A 1 165 ? 4.872 4.690 -11.038 1.00 97.19 165 ILE A CA 1
ATOM 1279 C C . ILE A 1 165 ? 3.822 5.779 -10.810 1.00 97.19 165 ILE A C 1
ATOM 1281 O O . ILE A 1 165 ? 4.173 6.935 -10.585 1.00 97.19 165 ILE A O 1
ATOM 1285 N N . GLU A 1 166 ? 2.536 5.433 -10.799 1.00 96.69 166 GLU A N 1
ATOM 1286 C CA . GLU A 1 166 ? 1.473 6.382 -10.490 1.00 96.69 166 GLU A CA 1
ATOM 1287 C C . GLU A 1 166 ? 1.574 6.905 -9.049 1.00 96.69 166 GLU A C 1
ATOM 1289 O O . GLU A 1 166 ? 1.423 8.108 -8.823 1.00 96.69 166 GLU A O 1
ATOM 1294 N N . ASN A 1 167 ? 1.911 6.045 -8.082 1.00 96.81 167 ASN A N 1
ATOM 1295 C CA . ASN A 1 167 ? 2.161 6.479 -6.707 1.00 96.81 167 ASN A CA 1
ATOM 1296 C C . ASN A 1 167 ? 3.383 7.410 -6.623 1.00 96.81 167 ASN A C 1
ATOM 1298 O O . ASN A 1 167 ? 3.309 8.449 -5.961 1.00 96.81 167 ASN A O 1
ATOM 1302 N N . TYR A 1 168 ? 4.478 7.089 -7.324 1.00 95.81 168 TYR A N 1
ATOM 1303 C CA . TYR A 1 168 ? 5.649 7.973 -7.424 1.00 95.81 168 TYR A CA 1
ATOM 1304 C C . TYR A 1 168 ? 5.289 9.338 -8.017 1.00 95.81 168 TYR A C 1
ATOM 1306 O O . TYR A 1 168 ? 5.630 10.368 -7.435 1.00 95.81 168 TYR A O 1
ATOM 1314 N N . ALA A 1 169 ? 4.537 9.355 -9.119 1.00 95.62 169 ALA A N 1
ATOM 1315 C CA . ALA A 1 169 ? 4.078 10.584 -9.757 1.00 95.62 169 ALA A CA 1
ATOM 1316 C C . ALA A 1 169 ? 3.259 11.445 -8.790 1.00 95.62 169 ALA A C 1
ATOM 1318 O O . ALA A 1 169 ? 3.463 12.653 -8.700 1.00 95.62 169 ALA A O 1
ATOM 1319 N N . LYS A 1 170 ? 2.372 10.822 -8.009 1.00 95.75 170 LYS A N 1
ATOM 1320 C CA . LYS A 1 170 ? 1.543 11.514 -7.017 1.00 95.75 170 LYS A CA 1
ATOM 1321 C C . LYS A 1 170 ? 2.372 12.132 -5.898 1.00 95.75 170 LYS A C 1
ATOM 1323 O O . LYS A 1 170 ? 2.125 13.272 -5.515 1.00 95.75 170 LYS A O 1
ATOM 1328 N N . ILE A 1 171 ? 3.396 11.427 -5.420 1.00 94.94 171 ILE A N 1
ATOM 1329 C CA . ILE A 1 171 ? 4.355 11.976 -4.455 1.00 94.94 171 ILE A CA 1
ATOM 1330 C C . ILE A 1 171 ? 5.095 13.180 -5.048 1.00 94.94 171 ILE A C 1
ATOM 1332 O O . ILE A 1 171 ? 5.190 14.219 -4.397 1.00 94.94 171 ILE A O 1
ATOM 1336 N N . MET A 1 172 ? 5.594 13.054 -6.278 1.00 93.44 172 MET A N 1
ATOM 1337 C CA . MET A 1 172 ? 6.364 14.105 -6.949 1.00 93.44 172 MET A CA 1
ATOM 1338 C C . MET A 1 172 ? 5.506 15.303 -7.339 1.00 93.44 172 MET A C 1
ATOM 1340 O O . MET A 1 172 ? 6.019 16.411 -7.374 1.00 93.44 172 MET A O 1
ATOM 1344 N N . SER A 1 173 ? 4.200 15.117 -7.539 1.00 92.75 173 SER A N 1
ATOM 1345 C CA . SER A 1 173 ? 3.266 16.218 -7.794 1.00 92.75 173 SER A CA 1
ATOM 1346 C C . SER A 1 173 ? 3.021 17.115 -6.576 1.00 92.75 173 SER A C 1
ATOM 1348 O O . SER A 1 173 ? 2.451 18.194 -6.719 1.00 92.75 173 SER A O 1
ATOM 1350 N N . ASN A 1 174 ? 3.436 16.698 -5.372 1.00 93.56 174 ASN A N 1
ATOM 1351 C CA . ASN A 1 174 ? 3.311 17.520 -4.174 1.00 93.56 174 ASN A CA 1
ATOM 1352 C C . ASN A 1 174 ? 4.438 18.578 -4.127 1.00 93.56 174 ASN A C 1
ATOM 1354 O O . ASN A 1 174 ? 5.601 18.199 -3.967 1.00 93.56 174 ASN A O 1
ATOM 1358 N N . PRO A 1 175 ? 4.125 19.891 -4.173 1.00 90.69 175 PRO A N 1
ATOM 1359 C CA . PRO A 1 175 ? 5.131 20.958 -4.184 1.00 90.69 175 PRO A CA 1
ATOM 1360 C C . PRO A 1 175 ? 6.089 20.937 -2.988 1.00 90.69 175 PRO A C 1
ATOM 1362 O O . PRO A 1 175 ? 7.273 21.226 -3.145 1.00 90.69 175 PRO A O 1
ATOM 1365 N N . ASP A 1 176 ? 5.604 20.542 -1.808 1.00 91.00 176 ASP A N 1
ATOM 1366 C CA . ASP A 1 176 ? 6.409 20.488 -0.584 1.00 91.00 176 ASP A CA 1
ATOM 1367 C C . ASP A 1 176 ? 7.368 19.284 -0.559 1.00 91.00 176 ASP A C 1
ATOM 1369 O O . ASP A 1 176 ? 8.328 19.268 0.214 1.00 91.00 176 ASP A O 1
ATOM 1373 N N . LEU A 1 177 ? 7.100 18.252 -1.369 1.00 92.25 177 LEU A N 1
ATOM 1374 C CA . LEU A 1 177 ? 7.822 16.977 -1.335 1.00 92.25 177 LEU A CA 1
ATOM 1375 C C . LEU A 1 177 ? 8.611 16.663 -2.604 1.00 92.25 177 LEU A C 1
ATOM 1377 O O . LEU A 1 177 ? 9.532 15.849 -2.540 1.00 92.25 177 LEU A O 1
ATOM 1381 N N . ALA A 1 178 ? 8.297 17.309 -3.726 1.00 89.50 178 ALA A N 1
ATOM 1382 C CA . ALA A 1 178 ? 8.910 17.054 -5.026 1.00 89.50 178 ALA A CA 1
ATOM 1383 C C . ALA A 1 178 ? 10.442 17.080 -4.974 1.00 89.50 178 ALA A C 1
ATOM 1385 O O . ALA A 1 178 ? 11.097 16.159 -5.456 1.00 89.50 178 ALA A O 1
ATOM 1386 N N . VAL A 1 179 ? 11.011 18.080 -4.294 1.00 87.88 179 VAL A N 1
ATOM 1387 C CA . VAL A 1 179 ? 12.465 18.244 -4.131 1.00 87.88 179 VAL A CA 1
ATOM 1388 C C . VAL A 1 179 ? 13.147 17.059 -3.428 1.00 87.88 179 VAL A C 1
ATOM 1390 O O . VAL A 1 179 ? 14.325 16.813 -3.654 1.00 87.88 179 VAL A O 1
ATOM 1393 N N . TYR A 1 180 ? 12.415 16.306 -2.603 1.00 88.81 180 TYR A N 1
ATOM 1394 C CA . TYR A 1 180 ? 12.917 15.124 -1.888 1.00 88.81 180 TYR A CA 1
ATOM 1395 C C . TYR A 1 180 ? 12.616 13.806 -2.614 1.00 88.81 180 TYR A C 1
ATOM 1397 O O . TYR A 1 180 ? 13.194 12.763 -2.300 1.00 88.81 180 TYR A O 1
ATOM 1405 N N . ALA A 1 181 ? 11.642 13.817 -3.524 1.00 85.81 181 ALA A N 1
ATOM 1406 C CA . ALA A 1 181 ? 11.162 12.626 -4.216 1.00 85.81 181 ALA A CA 1
ATOM 1407 C C . ALA A 1 181 ? 11.836 12.413 -5.572 1.00 85.81 181 ALA A C 1
ATOM 1409 O O . ALA A 1 181 ? 11.994 11.270 -5.994 1.00 85.81 181 ALA A O 1
ATOM 1410 N N . LEU A 1 182 ? 12.193 13.499 -6.259 1.00 83.88 182 LEU A N 1
ATOM 1411 C CA . LEU A 1 182 ? 12.692 13.447 -7.626 1.00 83.88 182 LEU A CA 1
ATOM 1412 C C . LEU A 1 182 ? 14.104 12.856 -7.710 1.00 83.88 182 LEU A C 1
ATOM 1414 O O . LEU A 1 182 ? 14.959 13.165 -6.877 1.00 83.88 182 LEU A O 1
ATOM 1418 N N . PRO A 1 183 ? 14.393 12.076 -8.766 1.00 83.44 183 PRO A N 1
ATOM 1419 C CA . PRO A 1 183 ? 15.759 11.754 -9.142 1.00 83.44 183 PRO A CA 1
ATOM 1420 C C . PRO A 1 183 ? 16.597 13.020 -9.334 1.00 83.44 183 PRO A C 1
ATOM 1422 O O . PRO A 1 183 ? 16.148 13.981 -9.962 1.00 83.44 183 PRO A O 1
ATOM 1425 N N . GLN A 1 184 ? 17.849 12.985 -8.872 1.00 81.19 184 GLN A N 1
ATOM 1426 C CA . GLN A 1 184 ? 18.778 14.118 -8.946 1.00 81.19 184 GLN A CA 1
ATOM 1427 C C . GLN A 1 184 ? 18.896 14.696 -10.367 1.00 81.19 184 GLN A C 1
ATOM 1429 O O . GLN A 1 184 ? 18.876 15.909 -10.546 1.00 81.19 184 GLN A O 1
ATOM 1434 N N . LYS A 1 185 ? 18.908 13.830 -11.388 1.00 82.38 185 LYS A N 1
ATOM 1435 C CA . LYS A 1 185 ? 18.975 14.235 -12.800 1.00 82.38 185 LYS A CA 1
ATOM 1436 C C . LYS A 1 185 ? 17.805 15.136 -13.231 1.00 82.38 185 LYS A C 1
ATOM 1438 O O . LYS A 1 185 ? 18.001 15.999 -14.075 1.00 82.38 185 LYS A O 1
ATOM 1443 N N . LEU A 1 186 ? 16.611 14.963 -12.654 1.00 83.12 186 LEU A N 1
ATOM 1444 C CA . LEU A 1 186 ? 15.447 15.821 -12.928 1.00 83.12 186 LEU A CA 1
ATOM 1445 C C . LEU A 1 186 ? 15.468 17.119 -12.102 1.00 83.12 186 LEU A C 1
ATOM 1447 O O . LEU A 1 186 ? 14.864 18.122 -12.482 1.00 83.12 186 LEU A O 1
ATOM 1451 N N . LEU A 1 187 ? 16.182 17.132 -10.974 1.00 82.50 187 LEU A N 1
ATOM 1452 C CA . LEU A 1 187 ? 16.388 18.340 -10.171 1.00 82.50 187 LEU A CA 1
ATOM 1453 C C . LEU A 1 187 ? 17.406 19.292 -10.814 1.00 82.50 187 LEU A C 1
ATOM 1455 O O . LEU A 1 187 ? 17.238 20.507 -10.735 1.00 82.50 187 LEU A O 1
ATOM 1459 N N . GLU A 1 188 ? 18.424 18.746 -11.475 1.00 77.81 188 GLU A N 1
ATOM 1460 C CA . GLU A 1 188 ? 19.543 19.488 -12.074 1.00 77.81 188 GL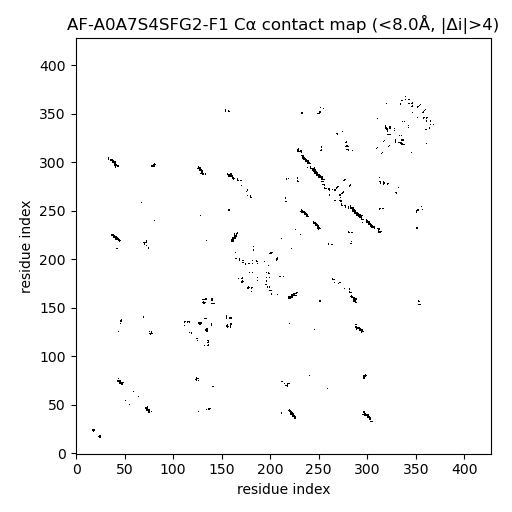U A CA 1
ATOM 1461 C C . GLU A 1 188 ? 19.254 20.068 -13.468 1.00 77.81 188 GLU A C 1
ATOM 1463 O O . GLU A 1 188 ? 20.139 20.670 -14.069 1.00 77.81 188 GLU A O 1
ATOM 1468 N N . VAL A 1 189 ? 18.038 19.911 -14.001 1.00 70.50 189 VAL A N 1
ATOM 1469 C CA . VAL A 1 189 ? 17.657 20.503 -15.294 1.00 70.50 189 VAL A CA 1
ATOM 1470 C C . VAL A 1 189 ? 17.670 22.035 -15.172 1.00 70.50 189 VAL A C 1
ATOM 1472 O O . VAL A 1 189 ? 16.773 22.635 -14.578 1.00 70.50 189 VAL A O 1
ATOM 1475 N N . GLU A 1 190 ? 18.731 22.662 -15.690 1.00 51.88 190 GLU A N 1
ATOM 1476 C CA . GLU A 1 190 ? 18.911 24.116 -15.740 1.00 51.88 190 GLU A CA 1
ATOM 1477 C C . GLU A 1 190 ? 18.105 24.740 -16.892 1.00 51.88 190 GLU A C 1
ATOM 1479 O O . GLU A 1 190 ? 18.049 24.193 -17.992 1.00 51.88 190 GLU A O 1
ATOM 1484 N N . GLY A 1 191 ? 17.533 25.928 -16.668 1.00 54.00 191 GLY A N 1
ATOM 1485 C CA . GLY A 1 191 ? 16.961 26.767 -17.733 1.00 54.00 191 GLY A CA 1
ATOM 1486 C C . GLY A 1 191 ? 15.435 26.764 -17.861 1.00 54.00 191 GLY A C 1
ATOM 1487 O O . GLY A 1 191 ? 14.905 27.588 -18.601 1.00 54.00 191 GLY A O 1
ATOM 1488 N N . GLU A 1 192 ? 14.722 25.928 -17.107 1.00 54.19 192 GLU A N 1
ATOM 1489 C CA . GLU A 1 192 ? 13.268 26.036 -16.961 1.00 54.19 192 GLU A CA 1
ATOM 1490 C C . GLU A 1 192 ? 12.934 26.660 -15.600 1.00 54.19 192 GLU A C 1
ATOM 1492 O O . GLU A 1 192 ? 13.245 26.092 -14.551 1.00 54.19 192 GLU A O 1
ATOM 1497 N N . GLU A 1 193 ? 12.270 27.822 -15.595 1.00 50.56 193 GLU A N 1
ATOM 1498 C CA . GLU A 1 193 ? 11.620 28.426 -14.414 1.00 50.56 193 GLU A CA 1
ATOM 1499 C C . GLU A 1 193 ? 10.398 27.589 -13.955 1.00 50.56 193 GLU A C 1
ATOM 1501 O O . GLU A 1 193 ? 9.318 28.113 -13.694 1.00 50.56 193 GLU A O 1
ATOM 1506 N N . GLY A 1 194 ? 10.541 26.262 -13.913 1.00 60.12 194 GLY A N 1
ATOM 1507 C CA . GLY A 1 194 ? 9.504 25.307 -13.544 1.00 60.12 194 GLY A CA 1
ATOM 1508 C C . GLY A 1 194 ? 9.698 24.784 -12.125 1.00 60.12 194 GLY A C 1
ATOM 1509 O O . GLY A 1 194 ? 10.782 24.302 -11.762 1.00 60.12 194 GLY A O 1
ATOM 1510 N N . ASP A 1 195 ? 8.629 24.848 -11.330 1.00 75.50 195 ASP A N 1
ATOM 1511 C CA . ASP A 1 195 ? 8.580 24.255 -9.998 1.00 75.50 195 ASP A CA 1
ATOM 1512 C C . ASP A 1 195 ? 8.879 22.748 -10.068 1.00 75.50 195 ASP A C 1
ATOM 1514 O O . ASP A 1 195 ? 8.372 22.041 -10.934 1.00 75.50 195 ASP A O 1
ATOM 1518 N N . ALA A 1 196 ? 9.672 22.219 -9.130 1.00 80.19 196 ALA A N 1
ATOM 1519 C CA . ALA A 1 196 ? 10.132 20.824 -9.155 1.00 80.19 196 ALA A CA 1
ATOM 1520 C C . ALA A 1 196 ? 8.998 19.797 -9.377 1.00 80.19 196 ALA A C 1
ATOM 1522 O O . ALA A 1 196 ? 9.179 18.810 -10.084 1.00 80.19 196 ALA A O 1
ATOM 1523 N N . HIS A 1 197 ? 7.810 20.053 -8.828 1.00 81.38 197 HIS A N 1
ATOM 1524 C CA . HIS A 1 197 ? 6.666 19.142 -8.876 1.00 81.38 197 HIS A CA 1
ATOM 1525 C C . HIS A 1 197 ? 6.060 18.902 -10.269 1.00 81.38 197 HIS A C 1
ATOM 1527 O O . HIS A 1 197 ? 5.221 18.015 -10.414 1.00 81.38 197 HIS A O 1
ATOM 1533 N N . THR A 1 198 ? 6.479 19.650 -11.293 1.00 84.31 198 THR A N 1
ATOM 1534 C CA . THR A 1 198 ? 6.034 19.462 -12.684 1.00 84.31 198 THR A CA 1
ATOM 1535 C C . THR A 1 198 ? 7.024 18.664 -13.536 1.00 84.31 198 THR A C 1
ATOM 1537 O O . THR A 1 198 ? 6.723 18.344 -14.682 1.00 84.31 198 THR A O 1
ATOM 1540 N N . ARG A 1 199 ? 8.205 18.335 -12.996 1.00 84.75 199 ARG A N 1
ATOM 1541 C CA . ARG A 1 199 ? 9.339 17.809 -13.777 1.00 84.75 199 ARG A CA 1
ATOM 1542 C C . ARG A 1 199 ? 9.289 16.309 -14.038 1.00 84.75 199 ARG A C 1
ATOM 1544 O O . ARG A 1 199 ? 9.986 15.822 -14.922 1.00 84.75 199 ARG A O 1
ATOM 1551 N N . PHE A 1 200 ? 8.509 15.564 -13.258 1.00 90.12 200 PHE A N 1
ATOM 1552 C CA . PHE A 1 200 ? 8.319 14.136 -13.485 1.00 90.12 200 PHE A CA 1
ATOM 1553 C C . PHE A 1 200 ? 7.084 13.889 -14.342 1.00 90.12 200 PHE A C 1
ATOM 1555 O O . PHE A 1 200 ? 5.998 14.379 -14.045 1.00 90.12 200 PHE A O 1
ATOM 1562 N N . ASP A 1 201 ? 7.253 13.049 -15.356 1.00 92.50 201 ASP A N 1
ATOM 1563 C CA . ASP A 1 201 ? 6.183 12.624 -16.248 1.00 92.50 201 ASP A CA 1
ATOM 1564 C C . ASP A 1 201 ? 6.190 11.101 -16.295 1.00 92.50 201 ASP A C 1
ATOM 1566 O O . ASP A 1 201 ? 7.133 10.486 -16.787 1.00 92.50 201 ASP A O 1
ATOM 1570 N N . LYS A 1 202 ? 5.126 10.495 -15.768 1.00 92.69 202 LYS A N 1
ATOM 1571 C CA . LYS A 1 202 ? 4.960 9.038 -15.727 1.00 92.69 202 LYS A CA 1
ATOM 1572 C C . LYS A 1 202 ? 4.795 8.392 -17.104 1.00 92.69 202 LYS A C 1
ATOM 1574 O O . LYS A 1 202 ? 4.907 7.172 -17.198 1.00 92.69 202 LYS A O 1
ATOM 1579 N N . SER A 1 203 ? 4.485 9.178 -18.136 1.00 93.62 203 SER A N 1
ATOM 1580 C CA . SER A 1 203 ? 4.393 8.712 -19.523 1.00 93.62 203 SER A CA 1
ATOM 1581 C C . SER A 1 203 ? 5.732 8.753 -20.262 1.00 93.62 203 SER A C 1
ATOM 1583 O O . SER A 1 203 ? 5.866 8.129 -21.310 1.00 93.62 203 SER A O 1
ATOM 1585 N N . ASN A 1 204 ? 6.732 9.442 -19.703 1.00 94.81 204 ASN A N 1
ATOM 1586 C CA . ASN A 1 204 ? 8.075 9.500 -20.256 1.00 94.81 204 ASN A CA 1
ATOM 1587 C C . ASN A 1 204 ? 8.908 8.315 -19.739 1.00 94.81 204 ASN A C 1
ATOM 1589 O O . ASN A 1 204 ? 9.227 8.234 -18.551 1.00 94.81 204 ASN A O 1
ATOM 1593 N N . ASP A 1 205 ? 9.288 7.406 -20.636 1.00 92.88 205 ASP A N 1
ATOM 1594 C CA . ASP A 1 205 ? 10.037 6.202 -20.267 1.00 92.88 205 ASP A CA 1
ATOM 1595 C C . ASP A 1 205 ? 11.436 6.508 -19.706 1.00 92.88 205 ASP A C 1
ATOM 1597 O O . ASP A 1 205 ? 11.885 5.803 -18.805 1.00 92.88 205 ASP A O 1
ATOM 1601 N N . GLU A 1 206 ? 12.100 7.595 -20.122 1.00 93.06 206 GLU A N 1
ATOM 1602 C CA . GLU A 1 206 ? 13.376 8.002 -19.514 1.00 93.06 206 GLU A CA 1
ATOM 1603 C C . GLU A 1 206 ? 13.189 8.430 -18.056 1.00 93.06 206 GLU A C 1
ATOM 1605 O O . GLU A 1 206 ? 14.007 8.104 -17.195 1.00 93.06 206 GLU A O 1
ATOM 1610 N N . HIS A 1 207 ? 12.100 9.144 -17.757 1.00 93.69 207 HIS A N 1
ATOM 1611 C CA . HIS A 1 207 ? 11.773 9.530 -16.386 1.00 93.69 207 HIS A CA 1
ATOM 1612 C C . HIS A 1 207 ? 11.460 8.299 -15.537 1.00 93.69 207 HIS A C 1
ATOM 1614 O O . HIS A 1 207 ? 11.926 8.194 -14.401 1.00 93.69 207 HIS A O 1
ATOM 1620 N N . VAL A 1 208 ? 10.701 7.353 -16.089 1.00 94.62 208 VAL A N 1
ATOM 1621 C CA . VAL A 1 208 ? 10.375 6.093 -15.418 1.00 94.62 208 VAL A CA 1
ATOM 1622 C C . VAL A 1 208 ? 11.632 5.273 -15.141 1.00 94.62 208 VAL A C 1
ATOM 1624 O O . VAL A 1 208 ? 11.800 4.813 -14.014 1.00 94.62 208 VAL A O 1
ATOM 1627 N N . GLU A 1 209 ? 12.556 5.155 -16.092 1.00 94.12 209 GLU A N 1
ATOM 1628 C CA . GLU A 1 209 ? 13.823 4.448 -15.877 1.00 94.12 209 GLU A CA 1
ATOM 1629 C C . GLU A 1 209 ? 14.666 5.075 -14.755 1.00 94.12 209 GLU A C 1
ATOM 1631 O O . GLU A 1 209 ? 15.238 4.347 -13.946 1.00 94.12 209 GLU A O 1
ATOM 1636 N N . LEU A 1 210 ? 14.654 6.405 -14.586 1.00 92.12 210 LEU A N 1
ATOM 1637 C CA . LEU A 1 210 ? 15.322 7.047 -13.440 1.00 92.12 210 LEU A CA 1
ATOM 1638 C C . LEU A 1 210 ? 14.749 6.611 -12.081 1.00 92.12 210 LEU A C 1
ATOM 1640 O O . LEU A 1 210 ? 15.483 6.567 -11.092 1.00 92.12 210 LEU A O 1
ATOM 1644 N N . ILE A 1 211 ? 13.453 6.293 -12.014 1.00 92.19 211 ILE A N 1
ATOM 1645 C CA . ILE A 1 211 ? 12.833 5.710 -10.814 1.00 92.19 211 ILE A CA 1
ATOM 1646 C C . ILE A 1 211 ? 13.250 4.257 -10.656 1.00 92.19 211 ILE A C 1
ATOM 1648 O O . ILE A 1 211 ? 13.605 3.836 -9.554 1.00 92.19 211 ILE A O 1
ATOM 1652 N N . LEU A 1 212 ? 13.233 3.494 -11.748 1.00 92.00 212 LEU A N 1
ATOM 1653 C CA . LEU A 1 212 ? 13.585 2.080 -11.716 1.00 92.00 212 LEU A CA 1
ATOM 1654 C C . LEU A 1 212 ? 15.049 1.854 -11.316 1.00 92.00 212 LEU A C 1
ATOM 1656 O O . LEU A 1 212 ? 15.354 0.849 -10.672 1.00 92.00 212 LEU A O 1
ATOM 1660 N N . ASP A 1 213 ? 15.939 2.791 -11.622 1.00 89.44 213 ASP A N 1
ATOM 1661 C CA . ASP A 1 213 ? 17.338 2.748 -11.196 1.00 89.44 213 ASP A CA 1
ATOM 1662 C C . ASP A 1 213 ? 17.544 3.164 -9.732 1.00 89.44 213 ASP A C 1
ATOM 1664 O O . ASP A 1 213 ? 18.561 2.816 -9.126 1.00 89.44 213 ASP A O 1
ATOM 1668 N N . ASN A 1 214 ? 16.581 3.869 -9.130 1.00 83.62 214 ASN A N 1
ATOM 1669 C CA . ASN A 1 214 ? 16.690 4.388 -7.769 1.00 83.62 214 ASN A CA 1
ATOM 1670 C C . ASN A 1 214 ? 15.394 4.235 -6.958 1.00 83.62 214 ASN A C 1
ATOM 1672 O O . ASN A 1 214 ? 14.886 5.189 -6.363 1.00 83.62 214 ASN A O 1
ATOM 1676 N N . THR A 1 215 ? 14.879 3.008 -6.883 1.00 87.31 215 THR A N 1
ATOM 1677 C CA . THR A 1 215 ? 13.707 2.688 -6.059 1.00 87.31 215 THR A CA 1
ATOM 1678 C C . THR A 1 215 ? 13.919 3.096 -4.604 1.00 87.31 215 THR A C 1
ATOM 1680 O O . THR A 1 215 ? 14.888 2.693 -3.935 1.00 87.31 215 THR A O 1
ATOM 1683 N N . SER A 1 216 ? 13.004 3.902 -4.078 1.00 85.50 216 SER A N 1
ATOM 1684 C CA . SER A 1 216 ? 13.217 4.590 -2.813 1.00 85.50 216 SER A CA 1
ATOM 1685 C C . SER A 1 216 ? 12.467 3.956 -1.644 1.00 85.50 216 SER A C 1
ATOM 1687 O O . SER A 1 216 ? 12.902 4.111 -0.502 1.00 85.50 216 SER A O 1
ATOM 1689 N N . PHE A 1 217 ? 11.441 3.140 -1.884 1.00 89.25 217 PHE A N 1
ATOM 1690 C CA . PHE A 1 217 ? 10.644 2.553 -0.811 1.00 89.25 217 PHE A CA 1
ATOM 1691 C C . PHE A 1 217 ? 11.155 1.174 -0.373 1.00 89.25 217 PHE A C 1
ATOM 1693 O O . PHE A 1 217 ? 10.928 0.796 0.770 1.00 89.25 217 PHE A O 1
ATOM 1700 N N . GLY A 1 218 ? 11.942 0.452 -1.167 1.00 86.62 218 GLY A N 1
ATOM 1701 C CA . GLY A 1 218 ? 12.380 -0.918 -0.847 1.00 86.62 218 GLY A CA 1
ATOM 1702 C C . GLY A 1 218 ? 11.387 -1.986 -1.320 1.00 86.62 218 GLY A C 1
ATOM 1703 O O . GLY A 1 218 ? 11.350 -3.089 -0.771 1.00 86.62 218 GLY A O 1
ATOM 1704 N N . GLU A 1 219 ? 10.574 -1.616 -2.303 1.00 90.94 219 GLU A N 1
ATOM 1705 C CA . GLU A 1 219 ? 9.705 -2.462 -3.110 1.00 90.94 219 GLU A CA 1
ATOM 1706 C C . GLU A 1 219 ? 10.456 -3.601 -3.800 1.00 90.94 219 GLU A C 1
ATOM 1708 O O . GLU A 1 219 ? 11.649 -3.507 -4.081 1.00 90.94 219 GLU A O 1
ATOM 1713 N N . GLN A 1 220 ? 9.746 -4.700 -4.042 1.00 92.12 220 GLN A N 1
ATOM 1714 C CA . GLN A 1 220 ? 10.248 -5.854 -4.785 1.00 92.12 220 GLN A CA 1
ATOM 1715 C C . GLN A 1 220 ? 9.770 -5.843 -6.229 1.00 92.12 220 GLN A C 1
ATOM 1717 O O . GLN A 1 220 ? 10.473 -6.362 -7.089 1.00 92.12 220 GLN A O 1
ATOM 1722 N N . VAL A 1 221 ? 8.601 -5.263 -6.494 1.00 94.50 221 VAL A N 1
ATOM 1723 C CA . VAL A 1 221 ? 8.024 -5.177 -7.833 1.00 94.50 221 VAL A CA 1
ATOM 1724 C C . VAL A 1 221 ? 7.537 -3.752 -8.065 1.00 94.50 221 VAL A C 1
ATOM 1726 O O . VAL A 1 221 ? 6.768 -3.220 -7.264 1.00 94.50 221 VAL A O 1
ATOM 1729 N N . VAL A 1 222 ? 7.993 -3.140 -9.157 1.00 96.81 222 VAL A N 1
ATOM 1730 C CA . VAL A 1 222 ? 7.467 -1.862 -9.649 1.00 96.81 222 VAL A CA 1
ATOM 1731 C C . VAL A 1 222 ? 6.574 -2.130 -10.848 1.00 96.81 222 VAL A C 1
ATOM 1733 O O . VAL A 1 222 ? 6.983 -2.826 -11.781 1.00 96.81 222 VAL A O 1
ATOM 1736 N N . VAL A 1 223 ? 5.373 -1.558 -10.827 1.00 97.31 223 VAL A N 1
ATOM 1737 C CA . VAL A 1 223 ? 4.366 -1.700 -11.883 1.00 97.31 223 VAL A CA 1
ATOM 1738 C C . VAL A 1 223 ? 3.919 -0.352 -12.455 1.00 97.31 223 VAL A C 1
ATOM 1740 O O . VAL A 1 223 ? 4.167 0.710 -11.876 1.00 97.31 223 VAL A O 1
ATOM 1743 N N . ARG A 1 224 ? 3.221 -0.408 -13.588 1.00 96.69 224 ARG A N 1
ATOM 1744 C CA . ARG A 1 224 ? 2.487 0.700 -14.216 1.00 96.69 224 ARG A CA 1
ATOM 1745 C C . ARG A 1 224 ? 1.022 0.313 -14.392 1.00 96.69 224 ARG A C 1
ATOM 1747 O O . ARG A 1 224 ? 0.731 -0.851 -14.645 1.00 96.69 224 ARG A O 1
ATOM 1754 N N . GLY A 1 225 ? 0.123 1.289 -14.320 1.00 94.56 225 GLY A N 1
ATOM 1755 C CA . GLY A 1 225 ? -1.291 1.157 -14.675 1.00 94.56 225 GLY A CA 1
ATOM 1756 C C . GLY A 1 225 ? -2.263 1.331 -13.511 1.00 94.56 225 GLY A C 1
ATOM 1757 O O . GLY A 1 225 ? -3.470 1.338 -13.746 1.00 94.56 225 GLY A O 1
ATOM 1758 N N . VAL A 1 226 ? -1.785 1.491 -12.268 1.00 94.12 226 VAL A N 1
ATOM 1759 C CA . VAL A 1 226 ? -2.671 1.522 -11.095 1.00 94.12 226 VAL A CA 1
ATOM 1760 C C . VAL A 1 226 ? -2.161 2.406 -9.953 1.00 94.12 226 VAL A C 1
ATOM 1762 O O . VAL A 1 226 ? -0.977 2.432 -9.625 1.00 94.12 226 VAL A O 1
ATOM 1765 N N . GLU A 1 227 ? -3.082 3.122 -9.308 1.00 92.00 227 GLU A N 1
ATOM 1766 C CA . GLU A 1 227 ? -2.847 3.842 -8.049 1.00 92.00 227 GLU A CA 1
ATOM 1767 C C . GLU A 1 227 ? -3.361 3.036 -6.853 1.00 92.00 227 GLU A C 1
ATOM 1769 O O . GLU A 1 227 ? -4.279 2.229 -6.985 1.00 92.00 227 GLU A O 1
ATOM 1774 N N . ALA A 1 228 ? -2.851 3.328 -5.654 1.00 91.44 228 ALA A N 1
ATOM 1775 C CA . ALA A 1 228 ? -3.310 2.692 -4.415 1.00 91.44 228 ALA A CA 1
ATOM 1776 C C . ALA A 1 228 ? -4.836 2.792 -4.177 1.00 91.44 228 ALA A C 1
ATOM 1778 O O . ALA A 1 228 ? -5.422 1.920 -3.540 1.00 91.44 228 ALA A O 1
ATOM 1779 N N . SER A 1 229 ? -5.505 3.820 -4.710 1.00 94.44 229 SER A N 1
ATOM 1780 C CA . SER A 1 229 ? -6.964 3.973 -4.622 1.00 94.44 229 SER A CA 1
ATOM 1781 C C . SER A 1 229 ? -7.749 3.032 -5.543 1.00 94.44 229 SER A C 1
ATOM 1783 O O . SER A 1 229 ? -8.949 2.881 -5.354 1.00 94.44 229 SER A O 1
ATOM 1785 N N . GLY A 1 230 ? -7.102 2.431 -6.546 1.00 94.38 230 GLY A N 1
ATOM 1786 C CA . GLY A 1 230 ? -7.701 1.436 -7.444 1.00 94.38 230 GLY A CA 1
ATOM 1787 C C . GLY A 1 230 ? -7.523 -0.012 -6.975 1.00 94.38 230 GLY A C 1
ATOM 1788 O O . GLY A 1 230 ? -8.058 -0.922 -7.606 1.00 94.38 230 GLY A O 1
ATOM 1789 N N . ILE A 1 231 ? -6.785 -0.216 -5.879 1.00 96.50 231 ILE A N 1
ATOM 1790 C CA . ILE A 1 231 ? -6.461 -1.520 -5.300 1.00 96.50 231 ILE A CA 1
ATOM 1791 C C . ILE A 1 231 ? -7.212 -1.689 -3.984 1.00 96.50 231 ILE A C 1
ATOM 1793 O O . ILE A 1 231 ? -7.119 -0.824 -3.109 1.00 96.50 231 ILE A O 1
ATOM 1797 N N . SER A 1 232 ? -7.919 -2.808 -3.826 1.00 97.88 232 SER A N 1
ATOM 1798 C CA . SER A 1 232 ? -8.575 -3.181 -2.568 1.00 97.88 232 SER A CA 1
ATOM 1799 C C . SER A 1 232 ? -7.960 -4.407 -1.924 1.00 97.88 232 SER A C 1
ATOM 1801 O O . SER A 1 232 ? -7.278 -5.203 -2.565 1.00 97.88 232 SER A O 1
ATOM 1803 N N . VAL A 1 233 ? -8.152 -4.518 -0.613 1.00 98.06 233 VAL A N 1
ATOM 1804 C CA . VAL A 1 233 ? -7.775 -5.726 0.118 1.00 98.06 233 VAL A CA 1
ATOM 1805 C C . VAL A 1 233 ? -8.566 -6.916 -0.431 1.00 98.06 233 VAL A C 1
ATOM 1807 O O . VAL A 1 233 ? -9.737 -6.770 -0.776 1.00 98.06 233 VAL A O 1
ATOM 1810 N N . GLY A 1 234 ? -7.921 -8.073 -0.558 1.00 97.69 234 GLY A N 1
ATOM 1811 C CA . GLY A 1 234 ? -8.503 -9.262 -1.181 1.00 97.69 234 GLY A CA 1
ATOM 1812 C C . GLY A 1 234 ? -8.578 -9.216 -2.709 1.00 97.69 234 GLY A C 1
ATOM 1813 O O . GLY A 1 234 ? -9.101 -10.155 -3.301 1.00 97.69 234 GLY A O 1
ATOM 1814 N N . ASP A 1 235 ? -8.083 -8.162 -3.373 1.00 98.00 235 ASP A N 1
ATOM 1815 C CA . ASP A 1 235 ? -7.949 -8.192 -4.833 1.00 98.00 235 ASP A CA 1
ATOM 1816 C C . ASP A 1 235 ? -7.001 -9.326 -5.232 1.00 98.00 235 ASP A C 1
ATOM 1818 O O . ASP A 1 235 ? -5.880 -9.406 -4.721 1.00 98.00 235 ASP A O 1
ATOM 1822 N N . ILE A 1 236 ? -7.442 -10.173 -6.164 1.00 97.50 236 ILE A N 1
ATOM 1823 C CA . ILE A 1 236 ? -6.637 -11.272 -6.707 1.00 97.50 236 ILE A CA 1
ATOM 1824 C C . ILE A 1 236 ? -6.171 -10.887 -8.102 1.00 97.50 236 ILE A C 1
ATOM 1826 O O . ILE A 1 236 ? -6.979 -10.487 -8.942 1.00 97.50 236 ILE A O 1
ATOM 1830 N N . PHE A 1 237 ? -4.869 -11.017 -8.337 1.00 96.94 237 PHE A N 1
ATOM 1831 C CA . PHE A 1 237 ? -4.240 -10.775 -9.625 1.00 96.94 237 PHE A CA 1
ATOM 1832 C C . PHE A 1 237 ? -3.566 -12.038 -10.141 1.00 96.94 237 PHE A C 1
ATOM 1834 O O . PHE A 1 237 ? -2.807 -12.686 -9.415 1.00 96.94 237 PHE A O 1
ATOM 1841 N N . GLU A 1 238 ? -3.803 -12.334 -11.412 1.00 95.44 238 GLU A N 1
ATOM 1842 C CA . GLU A 1 238 ? -3.165 -13.426 -12.141 1.00 95.44 238 GLU A CA 1
ATOM 1843 C C . GLU A 1 238 ? -2.220 -12.862 -13.192 1.00 95.44 238 GLU A C 1
ATOM 1845 O O . GLU A 1 238 ? -2.496 -11.824 -13.795 1.00 95.44 238 GLU A O 1
ATOM 1850 N N . VAL A 1 239 ? -1.084 -13.527 -13.386 1.00 90.62 239 VAL A N 1
ATOM 1851 C CA . VAL A 1 239 ? -0.048 -13.062 -14.308 1.00 90.62 239 VAL A CA 1
ATOM 1852 C C . VAL A 1 239 ? -0.100 -13.824 -15.627 1.00 90.62 239 VAL A C 1
ATOM 1854 O O . VAL A 1 239 ? -0.065 -15.053 -15.649 1.00 90.62 239 VAL A O 1
ATOM 1857 N N . GLU A 1 240 ? -0.119 -13.079 -16.729 1.00 80.62 240 GLU A N 1
ATOM 1858 C CA . GLU A 1 240 ? -0.135 -13.602 -18.096 1.00 80.62 240 GLU A CA 1
ATOM 1859 C C . GLU A 1 240 ? 1.268 -13.583 -18.738 1.00 80.62 240 GLU A C 1
ATOM 1861 O O . GLU A 1 240 ? 2.124 -12.763 -18.395 1.00 80.62 240 GLU A O 1
ATOM 1866 N N . GLY A 1 241 ? 1.507 -14.484 -19.702 1.00 74.12 241 GLY A N 1
ATOM 1867 C CA . GLY A 1 241 ? 2.717 -14.490 -20.542 1.00 74.12 241 GLY A CA 1
ATOM 1868 C C . GLY A 1 241 ? 3.950 -15.204 -19.963 1.00 74.12 241 GLY A C 1
ATOM 1869 O O . GLY A 1 241 ? 5.024 -15.128 -20.553 1.00 74.12 241 GLY A O 1
ATOM 1870 N N . GLY A 1 242 ? 3.828 -15.892 -18.824 1.00 74.88 242 GLY A N 1
ATOM 1871 C CA . GLY A 1 242 ? 4.929 -16.624 -18.177 1.00 74.88 242 GLY A CA 1
ATOM 1872 C C . GLY A 1 242 ? 5.031 -18.104 -18.516 1.00 74.88 242 GLY A C 1
ATOM 1873 O O . GLY A 1 242 ? 4.093 -18.713 -19.022 1.00 74.88 242 GLY A O 1
ATOM 1874 N N . LEU A 1 243 ? 6.154 -18.713 -18.123 1.00 79.50 243 LEU A N 1
ATOM 1875 C CA . LEU A 1 243 ? 6.340 -20.170 -18.123 1.00 79.50 243 LEU A CA 1
ATOM 1876 C C . LEU A 1 243 ? 5.600 -20.868 -16.970 1.00 79.50 243 LEU A C 1
ATOM 1878 O O . LEU A 1 243 ? 5.460 -22.089 -16.972 1.00 79.50 243 LEU A O 1
ATOM 1882 N N . SER A 1 244 ? 5.169 -20.112 -15.958 1.00 84.06 244 SER A N 1
ATOM 1883 C CA . SER A 1 244 ? 4.404 -20.617 -14.814 1.00 84.06 244 SER A CA 1
ATOM 1884 C C . SER A 1 244 ? 3.363 -19.588 -14.369 1.00 84.06 244 SER A C 1
ATOM 1886 O O . SER A 1 244 ? 3.636 -18.388 -14.458 1.00 84.06 244 SER A O 1
ATOM 1888 N N . PRO A 1 245 ? 2.182 -20.033 -13.901 1.00 85.38 245 PRO A N 1
ATOM 1889 C CA . PRO A 1 245 ? 1.146 -19.131 -13.422 1.00 85.38 245 PRO A CA 1
ATOM 1890 C C . PRO A 1 245 ? 1.569 -18.528 -12.083 1.00 85.38 245 PRO A C 1
ATOM 1892 O O . PRO A 1 245 ? 1.970 -19.253 -11.181 1.00 85.38 245 PRO A O 1
ATOM 1895 N N . LEU A 1 246 ? 1.451 -17.214 -11.927 1.00 93.38 246 LEU A N 1
ATOM 1896 C CA . LEU A 1 246 ? 1.589 -16.552 -10.632 1.00 93.38 246 LEU A CA 1
ATOM 1897 C C . LEU A 1 246 ? 0.231 -15.961 -10.258 1.00 93.38 246 LEU A C 1
ATOM 1899 O O . LEU A 1 246 ? -0.368 -15.239 -11.054 1.00 93.38 246 LEU A O 1
ATOM 1903 N N 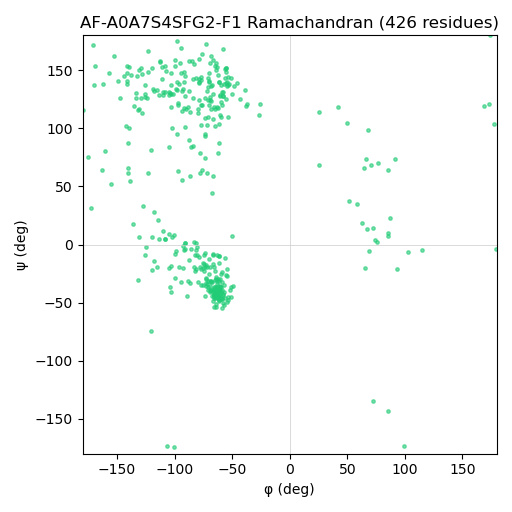. VAL A 1 247 ? -0.241 -16.265 -9.049 1.00 96.44 247 VAL A N 1
ATOM 1904 C CA . VAL A 1 247 ? -1.472 -15.685 -8.496 1.00 96.44 247 VAL A CA 1
ATOM 1905 C C . VAL A 1 247 ? -1.159 -15.065 -7.147 1.00 96.44 247 VAL A C 1
ATOM 1907 O O . VAL A 1 247 ? -0.589 -15.722 -6.270 1.00 96.44 247 VAL A O 1
ATOM 1910 N N . VAL A 1 248 ? -1.526 -13.798 -6.980 1.00 96.81 248 VAL A N 1
ATOM 1911 C CA . VAL A 1 248 ? -1.268 -13.024 -5.763 1.00 96.81 248 VAL A CA 1
ATOM 1912 C C . VAL A 1 248 ? -2.545 -12.382 -5.244 1.00 96.81 248 VAL A C 1
ATOM 1914 O O . VAL A 1 248 ? -3.394 -11.964 -6.026 1.00 96.81 248 VAL A O 1
ATOM 1917 N N . GLU A 1 249 ? -2.656 -12.268 -3.924 1.00 97.88 249 GLU A N 1
ATOM 1918 C CA . GLU A 1 249 ? -3.769 -11.595 -3.250 1.00 97.88 249 GLU A CA 1
ATOM 1919 C C . GLU A 1 249 ? -3.257 -10.395 -2.455 1.00 97.88 249 GLU A C 1
ATOM 1921 O O . GLU A 1 249 ? -2.287 -10.495 -1.697 1.00 97.88 249 GLU A O 1
ATOM 1926 N N . VAL A 1 250 ? -3.915 -9.249 -2.615 1.00 98.00 250 VAL A N 1
ATOM 1927 C CA . VAL A 1 250 ? -3.591 -8.020 -1.890 1.00 98.00 250 VAL A CA 1
ATOM 1928 C C . VAL A 1 250 ? -3.982 -8.143 -0.424 1.00 98.00 250 VAL A C 1
ATOM 1930 O O . VAL A 1 250 ? -5.146 -8.350 -0.093 1.00 98.00 250 VAL A O 1
ATOM 1933 N N . SER A 1 251 ? -3.018 -7.934 0.470 1.00 96.69 251 SER A N 1
ATOM 1934 C CA . SER A 1 251 ? -3.233 -8.093 1.908 1.00 96.69 251 SER A CA 1
ATOM 1935 C C . SER A 1 251 ? -3.378 -6.772 2.653 1.00 96.69 251 SER A C 1
ATOM 1937 O O . SER A 1 251 ? -4.159 -6.664 3.594 1.00 96.69 251 SER A O 1
ATOM 1939 N N . SER A 1 252 ? -2.578 -5.762 2.312 1.00 95.81 252 SER A N 1
ATOM 1940 C CA . SER A 1 252 ? -2.502 -4.550 3.125 1.00 95.81 252 SER A CA 1
ATOM 1941 C C . SER A 1 252 ? -1.747 -3.407 2.448 1.00 95.81 252 SER A C 1
ATOM 1943 O O . SER A 1 252 ? -0.829 -3.644 1.658 1.00 95.81 252 SER A O 1
ATOM 1945 N N . PRO A 1 253 ? -2.049 -2.146 2.804 1.00 96.62 253 PRO A N 1
ATOM 1946 C CA . PRO A 1 253 ? -1.185 -1.033 2.453 1.00 96.62 253 PRO A CA 1
ATOM 1947 C C . PRO A 1 253 ? 0.165 -1.175 3.158 1.00 96.62 253 PRO A C 1
ATOM 1949 O O . PRO A 1 253 ? 0.274 -1.715 4.264 1.00 96.62 253 PRO A O 1
ATOM 1952 N N . ARG A 1 254 ? 1.221 -0.608 2.576 1.00 94.44 254 ARG A N 1
ATOM 1953 C CA . ARG A 1 254 ? 2.473 -0.467 3.309 1.00 94.44 254 ARG A CA 1
ATOM 1954 C C . ARG A 1 254 ? 2.384 0.695 4.291 1.00 94.44 254 ARG A C 1
ATOM 1956 O O . ARG A 1 254 ? 2.286 1.849 3.880 1.00 94.44 254 ARG A O 1
ATOM 1963 N N . LEU A 1 255 ? 2.561 0.409 5.580 1.00 92.19 255 LEU A N 1
ATOM 1964 C CA . LEU A 1 255 ? 2.762 1.439 6.595 1.00 92.19 255 LEU A CA 1
ATOM 1965 C C . LEU A 1 255 ? 4.230 1.927 6.577 1.00 92.19 255 LEU A C 1
ATOM 1967 O O . LEU A 1 255 ? 5.142 1.156 6.884 1.00 92.19 255 LEU A O 1
ATOM 1971 N N . PRO A 1 256 ? 4.527 3.186 6.195 1.00 91.56 256 PRO A N 1
ATOM 1972 C CA . PRO A 1 256 ? 5.905 3.661 6.130 1.00 91.56 256 PRO A CA 1
ATOM 1973 C C . PRO A 1 256 ? 6.461 4.024 7.519 1.00 91.56 256 PRO A C 1
ATOM 1975 O O . PRO A 1 256 ? 5.816 4.673 8.351 1.00 91.56 256 PRO A O 1
ATOM 1978 N N . CYS A 1 257 ? 7.726 3.673 7.753 1.00 88.31 257 CYS A N 1
ATOM 1979 C CA . CYS A 1 257 ? 8.470 4.014 8.965 1.00 88.31 257 CYS A CA 1
ATOM 1980 C C . CYS A 1 257 ? 9.375 5.247 8.764 1.00 88.31 257 CYS A C 1
ATOM 1982 O O . CYS A 1 257 ? 9.493 5.779 7.661 1.00 88.31 257 CYS A O 1
ATOM 1984 N N . SER A 1 258 ? 10.025 5.721 9.835 1.00 85.62 258 SER A N 1
ATOM 1985 C CA . SER A 1 258 ? 10.902 6.914 9.812 1.00 85.62 258 SER A CA 1
ATOM 1986 C C . SER A 1 258 ? 12.109 6.789 8.876 1.00 85.62 258 SER A C 1
ATOM 1988 O O . SER A 1 258 ? 12.719 7.793 8.515 1.00 85.62 258 SER A O 1
ATOM 1990 N N . LEU A 1 259 ? 12.434 5.567 8.452 1.00 86.19 259 LEU A N 1
ATOM 1991 C CA . LEU A 1 259 ? 13.465 5.294 7.455 1.00 86.19 259 LEU A CA 1
ATOM 1992 C C . LEU A 1 259 ? 13.136 5.919 6.094 1.00 86.19 259 LEU A C 1
ATOM 1994 O O . LEU A 1 259 ? 14.057 6.311 5.387 1.00 86.19 259 LEU A O 1
ATOM 1998 N N . VAL A 1 260 ? 11.848 6.077 5.759 1.00 90.00 260 VAL A N 1
ATOM 1999 C CA . VAL A 1 260 ? 11.418 6.759 4.527 1.00 90.00 260 VAL A CA 1
ATOM 2000 C C . VAL A 1 260 ? 11.842 8.226 4.552 1.00 90.00 260 VAL A C 1
ATOM 2002 O O . VAL A 1 260 ? 12.513 8.671 3.627 1.00 90.00 260 VAL A O 1
ATOM 2005 N N . ASP A 1 261 ? 11.524 8.954 5.630 1.00 91.38 261 ASP A N 1
ATOM 2006 C CA . ASP A 1 261 ? 11.914 10.365 5.761 1.00 91.38 261 ASP A CA 1
ATOM 2007 C C . ASP A 1 261 ? 13.436 10.519 5.670 1.00 91.38 261 ASP A C 1
ATOM 2009 O O . ASP A 1 261 ? 13.945 11.372 4.946 1.00 91.38 261 ASP A O 1
ATOM 2013 N N . ARG A 1 262 ? 14.171 9.633 6.355 1.00 89.06 262 ARG A N 1
ATOM 2014 C CA . ARG A 1 262 ? 15.635 9.641 6.345 1.00 89.06 262 ARG A CA 1
ATOM 2015 C C . ARG A 1 262 ? 16.214 9.380 4.955 1.00 89.06 262 ARG A C 1
ATOM 2017 O O . ARG A 1 262 ? 17.125 10.097 4.559 1.00 89.06 262 ARG A O 1
ATOM 2024 N N . LYS A 1 263 ? 15.712 8.374 4.232 1.00 85.94 263 LYS A N 1
ATOM 2025 C CA . LYS A 1 263 ? 16.214 8.007 2.898 1.00 85.94 263 LYS A CA 1
ATOM 2026 C C . LYS A 1 263 ? 15.975 9.118 1.876 1.00 85.94 263 LYS A C 1
ATOM 2028 O O . LYS A 1 263 ? 16.845 9.374 1.056 1.00 85.94 263 LYS A O 1
ATOM 2033 N N . HIS A 1 264 ? 14.832 9.794 1.963 1.00 87.81 264 HIS A N 1
ATOM 2034 C CA . HIS A 1 264 ? 14.496 10.921 1.093 1.00 87.81 264 HIS A CA 1
ATOM 2035 C C . HIS A 1 264 ? 15.101 12.260 1.544 1.00 87.81 264 HIS A C 1
ATOM 2037 O O . HIS A 1 264 ? 14.980 13.255 0.838 1.00 87.81 264 HIS A O 1
ATOM 2043 N N . GLY A 1 265 ? 15.704 12.327 2.736 1.00 90.25 265 GLY A N 1
ATOM 2044 C CA . GLY A 1 265 ? 16.143 13.595 3.325 1.00 90.25 265 GLY A CA 1
ATOM 2045 C C . GLY A 1 265 ? 14.994 14.573 3.604 1.00 90.25 265 GLY A C 1
ATOM 2046 O O . GLY A 1 265 ? 15.235 15.769 3.762 1.00 90.25 265 GLY A O 1
ATOM 2047 N N . SER A 1 266 ? 13.749 14.087 3.657 1.00 92.31 266 SER A N 1
ATOM 2048 C CA . SER A 1 266 ? 12.575 14.924 3.897 1.00 92.31 266 SER A CA 1
ATOM 2049 C C . SER A 1 266 ? 12.431 15.262 5.386 1.00 92.31 266 SER A C 1
ATOM 2051 O O . SER A 1 266 ? 12.932 14.520 6.238 1.00 92.31 266 SER A O 1
ATOM 2053 N N . PRO A 1 267 ? 11.686 16.322 5.748 1.00 93.56 267 PRO A N 1
ATOM 2054 C CA . PRO A 1 267 ? 11.397 16.629 7.145 1.00 93.56 267 PRO A CA 1
ATOM 2055 C C . PRO A 1 267 ? 10.738 15.452 7.871 1.00 93.56 267 PRO A C 1
ATOM 2057 O O . PRO A 1 267 ? 10.002 14.676 7.273 1.00 93.56 267 PRO A O 1
ATOM 2060 N N . PHE A 1 268 ? 10.930 15.348 9.184 1.00 91.31 268 PHE A N 1
ATOM 2061 C CA . PHE A 1 268 ? 10.155 14.415 10.002 1.00 91.31 268 PHE A CA 1
ATOM 2062 C C . PHE A 1 268 ? 8.801 15.018 10.403 1.00 91.31 268 PHE A C 1
ATOM 2064 O O . PHE A 1 268 ? 8.635 16.235 10.527 1.00 91.31 268 PHE A O 1
ATOM 2071 N N . GLY A 1 269 ? 7.830 14.151 10.692 1.00 90.25 269 GLY A N 1
ATOM 2072 C CA . GLY A 1 269 ? 6.540 14.551 11.255 1.00 90.25 269 GLY A CA 1
ATOM 2073 C C . GLY A 1 269 ? 5.526 14.978 10.195 1.00 90.25 269 GLY A C 1
ATOM 2074 O O . GLY A 1 269 ? 5.441 14.377 9.131 1.00 90.25 269 GLY A O 1
ATOM 2075 N N . MET A 1 270 ? 4.707 15.991 10.498 1.00 90.75 270 MET A N 1
ATOM 2076 C CA . MET A 1 270 ? 3.501 16.299 9.707 1.00 90.75 270 MET A CA 1
ATOM 2077 C C . MET A 1 270 ? 3.763 16.742 8.264 1.00 90.75 270 MET A C 1
ATOM 2079 O O . MET A 1 270 ? 2.869 16.621 7.435 1.00 90.75 270 MET A O 1
ATOM 2083 N N . LYS A 1 271 ? 4.963 17.252 7.979 1.00 91.31 271 LYS A N 1
ATOM 2084 C CA . LYS A 1 271 ? 5.385 17.695 6.642 1.00 91.31 271 LYS A CA 1
ATOM 2085 C C . LYS A 1 271 ? 6.301 16.684 5.940 1.00 91.31 271 LYS A C 1
ATOM 2087 O O . LYS A 1 271 ? 6.886 17.005 4.917 1.00 91.31 271 LYS A O 1
ATOM 2092 N N 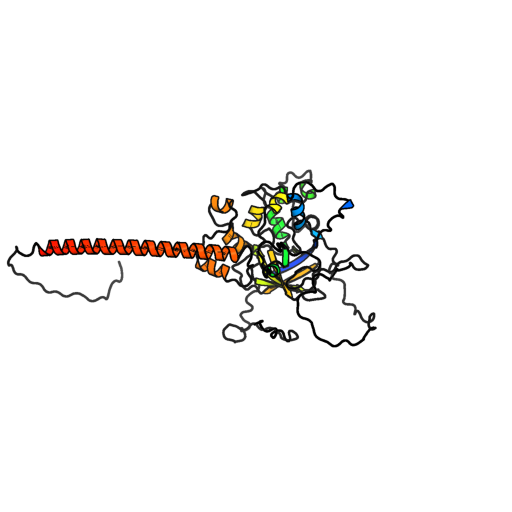. GLY A 1 272 ? 6.485 15.505 6.533 1.00 93.69 272 GLY A N 1
ATOM 2093 C CA . GLY A 1 272 ? 7.417 14.501 6.037 1.00 93.69 272 GLY A CA 1
ATOM 2094 C C . GLY A 1 272 ? 6.845 13.593 4.964 1.00 93.69 272 GLY A C 1
ATOM 2095 O O . GLY A 1 272 ? 5.630 13.368 4.900 1.00 93.69 272 GLY A O 1
ATOM 2096 N N . MET A 1 273 ? 7.748 13.002 4.182 1.00 94.81 273 MET A N 1
ATOM 2097 C CA . MET A 1 273 ? 7.435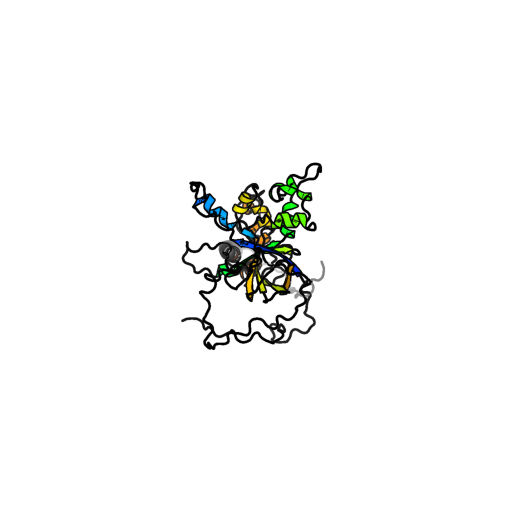 12.021 3.146 1.00 94.81 273 MET A CA 1
ATOM 2098 C C . MET A 1 273 ? 6.663 10.833 3.718 1.00 94.81 273 MET A C 1
ATOM 2100 O O . MET A 1 273 ? 5.626 10.434 3.190 1.00 94.81 273 MET A O 1
ATOM 2104 N N . ARG A 1 274 ? 7.123 10.303 4.855 1.00 94.19 274 ARG A N 1
ATOM 2105 C CA . ARG A 1 274 ? 6.482 9.208 5.584 1.00 94.19 274 ARG A CA 1
ATOM 2106 C C . ARG A 1 274 ? 5.032 9.542 5.896 1.00 94.19 274 ARG A C 1
ATOM 2108 O O . ARG A 1 274 ? 4.155 8.713 5.668 1.00 94.19 274 ARG A O 1
ATOM 2115 N N . ARG A 1 275 ? 4.767 10.731 6.449 1.00 94.19 275 ARG A N 1
ATOM 2116 C CA . ARG A 1 275 ? 3.408 11.121 6.845 1.00 94.19 275 ARG A CA 1
ATOM 2117 C C . ARG A 1 275 ? 2.512 11.250 5.624 1.00 94.19 275 ARG A C 1
ATOM 2119 O O . ARG A 1 275 ? 1.384 10.761 5.663 1.00 94.19 275 ARG A O 1
ATOM 2126 N N . TYR A 1 276 ? 3.007 11.880 4.564 1.00 94.94 276 TYR A N 1
ATOM 2127 C CA . TYR A 1 276 ? 2.258 12.034 3.324 1.00 94.94 276 TYR A CA 1
ATOM 2128 C C . TYR A 1 276 ? 1.913 10.677 2.701 1.00 94.94 276 TYR A C 1
ATOM 2130 O O . TYR A 1 276 ? 0.741 10.418 2.427 1.00 94.94 276 TYR A O 1
ATOM 2138 N N . CYS A 1 277 ? 2.895 9.779 2.592 1.00 95.81 277 CYS A N 1
ATOM 2139 C CA . CYS A 1 277 ? 2.698 8.435 2.053 1.00 95.81 277 CYS A CA 1
ATOM 2140 C C . CYS A 1 277 ? 1.755 7.591 2.916 1.00 95.81 277 CYS A C 1
ATOM 2142 O O . CYS A 1 277 ? 0.890 6.919 2.370 1.00 95.81 277 CYS A O 1
ATOM 2144 N N . MET A 1 278 ? 1.873 7.655 4.248 1.00 94.56 278 MET A N 1
ATOM 2145 C CA . MET A 1 278 ? 0.968 6.961 5.176 1.00 94.56 278 MET A CA 1
ATOM 2146 C C . MET A 1 278 ? -0.476 7.445 5.033 1.00 94.56 278 MET A C 1
ATOM 2148 O O . MET A 1 278 ? -1.398 6.650 5.112 1.00 94.56 278 MET A O 1
ATOM 2152 N N . THR A 1 279 ? -0.671 8.748 4.821 1.00 91.19 279 THR A N 1
ATOM 2153 C CA . THR A 1 279 ? -2.010 9.352 4.741 1.00 91.19 279 THR A CA 1
ATOM 2154 C C . THR A 1 279 ? -2.735 8.955 3.447 1.00 91.19 279 THR A C 1
ATOM 2156 O O . THR A 1 279 ? -3.953 8.822 3.429 1.00 91.19 279 THR A O 1
ATOM 2159 N N . HIS A 1 280 ? -1.982 8.742 2.365 1.00 93.38 280 HIS A N 1
ATOM 2160 C CA . HIS A 1 280 ? -2.526 8.515 1.021 1.00 93.38 280 HIS A CA 1
ATOM 2161 C C . HIS A 1 280 ? -2.265 7.101 0.469 1.00 93.38 280 HIS A C 1
ATOM 2163 O O . HIS A 1 280 ? -2.602 6.834 -0.682 1.00 93.38 280 HIS A O 1
ATOM 2169 N N . ALA A 1 281 ? -1.672 6.207 1.268 1.00 96.19 281 ALA A N 1
ATOM 2170 C CA . ALA A 1 281 ? -1.239 4.861 0.874 1.00 96.19 281 ALA A CA 1
ATOM 2171 C C . ALA A 1 281 ? -0.223 4.815 -0.291 1.00 96.19 281 ALA A C 1
ATOM 2173 O O . ALA A 1 281 ? -0.229 3.894 -1.100 1.00 96.19 281 ALA A O 1
ATOM 2174 N N . LEU A 1 282 ? 0.680 5.797 -0.382 1.00 96.62 282 LEU A N 1
ATOM 2175 C CA . LEU A 1 282 ? 1.607 5.937 -1.525 1.00 96.62 282 LEU A CA 1
ATOM 2176 C C . LEU A 1 282 ? 2.946 5.211 -1.341 1.00 96.62 282 LEU A C 1
ATOM 2178 O O . LEU A 1 282 ? 3.806 5.264 -2.214 1.00 96.62 282 LEU A O 1
ATOM 2182 N N . ALA A 1 283 ? 3.143 4.520 -0.217 1.00 95.38 283 ALA A N 1
ATOM 2183 C CA . ALA A 1 283 ? 4.352 3.730 0.025 1.00 95.38 283 ALA A CA 1
ATOM 2184 C C . ALA A 1 283 ? 4.317 2.340 -0.645 1.00 95.38 283 ALA A C 1
ATOM 2186 O O . ALA A 1 283 ? 5.260 1.571 -0.467 1.00 95.38 283 ALA A O 1
ATOM 2187 N N . GLY A 1 284 ? 3.246 2.018 -1.377 1.00 96.25 284 GLY A N 1
ATOM 2188 C CA . GLY A 1 284 ? 3.013 0.705 -1.974 1.00 96.25 284 GLY A CA 1
ATOM 2189 C C . GLY A 1 284 ? 2.058 -0.161 -1.152 1.00 96.25 284 GLY A C 1
ATOM 2190 O O . GLY A 1 284 ? 1.477 0.292 -0.159 1.00 96.25 284 GLY A O 1
ATOM 2191 N N . TRP A 1 285 ? 1.900 -1.414 -1.564 1.00 97.50 285 TRP A N 1
ATOM 2192 C CA . TRP A 1 285 ? 1.020 -2.395 -0.924 1.00 97.50 285 TRP A CA 1
ATOM 2193 C C . TRP A 1 285 ? 1.659 -3.780 -0.915 1.00 97.50 285 TRP A C 1
ATOM 2195 O O . TRP A 1 285 ? 2.506 -4.106 -1.748 1.00 97.50 285 TRP A O 1
ATOM 2205 N N . PHE A 1 286 ? 1.265 -4.585 0.060 1.00 95.94 286 PHE A N 1
ATOM 2206 C CA . PHE A 1 286 ? 1.704 -5.960 0.191 1.00 95.94 286 PHE A CA 1
ATOM 2207 C C . PHE A 1 286 ? 0.724 -6.922 -0.466 1.00 95.94 286 PHE A C 1
ATOM 2209 O O . PHE A 1 286 ? -0.492 -6.709 -0.454 1.00 95.94 286 PHE A O 1
ATOM 2216 N N . THR A 1 287 ? 1.275 -8.009 -0.992 1.00 95.75 287 THR A N 1
ATOM 2217 C CA . THR A 1 287 ? 0.517 -9.170 -1.436 1.00 95.75 287 THR A CA 1
ATOM 2218 C C . THR A 1 287 ? 1.090 -10.444 -0.830 1.00 95.75 287 THR A C 1
ATOM 2220 O O . THR A 1 287 ? 2.295 -10.545 -0.564 1.00 95.75 287 THR A O 1
ATOM 2223 N N . ARG A 1 288 ? 0.217 -11.437 -0.667 1.00 93.69 288 ARG A N 1
ATOM 2224 C CA . ARG A 1 288 ? 0.584 -12.838 -0.451 1.00 93.69 288 ARG A CA 1
ATOM 2225 C C . ARG A 1 288 ? 0.575 -13.588 -1.780 1.00 93.69 288 ARG A C 1
ATOM 2227 O O . ARG A 1 288 ? -0.080 -13.161 -2.730 1.00 93.69 288 ARG A O 1
ATOM 2234 N N . VAL A 1 289 ? 1.324 -14.683 -1.862 1.00 93.94 289 VAL A N 1
ATOM 2235 C CA . VAL A 1 289 ? 1.363 -15.551 -3.050 1.00 93.94 289 VAL A CA 1
ATOM 2236 C C . VAL A 1 289 ? 0.414 -16.719 -2.819 1.00 93.94 289 VAL A C 1
ATOM 2238 O O . VAL A 1 289 ? 0.616 -17.476 -1.873 1.00 93.94 289 VAL A O 1
ATOM 2241 N N . LEU A 1 290 ? -0.597 -16.861 -3.677 1.00 94.44 290 LEU A N 1
ATOM 2242 C CA . LEU A 1 290 ? -1.551 -17.972 -3.638 1.00 94.44 290 LEU A CA 1
ATOM 2243 C C . LEU A 1 290 ? -1.060 -19.151 -4.481 1.00 94.44 290 LEU A C 1
ATOM 2245 O O . LEU A 1 290 ? -1.089 -20.295 -4.035 1.00 94.44 290 LEU A O 1
ATOM 2249 N N . VAL A 1 291 ? -0.557 -18.865 -5.685 1.00 94.69 291 VAL A N 1
ATOM 2250 C CA . VAL A 1 291 ? -0.001 -19.866 -6.605 1.00 94.69 291 VAL A CA 1
ATOM 2251 C C . VAL A 1 291 ? 1.431 -19.466 -6.951 1.00 94.69 291 VAL A C 1
ATOM 2253 O O . VAL A 1 291 ? 1.637 -18.323 -7.367 1.00 94.69 291 VAL A O 1
ATOM 2256 N N . PRO A 1 292 ? 2.423 -20.357 -6.767 1.00 92.38 292 PRO A N 1
ATOM 2257 C CA . PRO A 1 292 ? 3.814 -20.056 -7.073 1.00 92.38 292 PRO A CA 1
ATOM 2258 C C . PRO A 1 292 ? 4.034 -19.895 -8.577 1.00 92.38 292 PRO A C 1
ATOM 2260 O O . PRO A 1 292 ? 3.591 -20.736 -9.353 1.00 92.38 292 PRO A O 1
ATOM 2263 N N . GLY A 1 293 ? 4.814 -18.891 -8.965 1.00 91.25 293 GLY A N 1
ATOM 2264 C CA . GLY A 1 293 ? 5.111 -18.626 -10.367 1.00 91.25 293 GLY A CA 1
ATOM 2265 C C . GLY A 1 293 ? 6.195 -17.579 -10.564 1.00 91.25 293 GLY A C 1
ATOM 2266 O O . GLY A 1 293 ? 6.676 -16.954 -9.614 1.00 91.25 293 GLY A O 1
ATOM 2267 N N . GLU A 1 294 ? 6.628 -17.425 -11.808 1.00 90.75 294 GLU A N 1
ATOM 2268 C CA . GLU A 1 294 ? 7.640 -16.444 -12.180 1.00 90.75 294 GLU A CA 1
ATOM 2269 C C . GLU A 1 294 ? 7.037 -15.076 -12.505 1.00 90.75 294 GLU A C 1
ATOM 2271 O O . GLU A 1 294 ? 5.873 -14.951 -12.884 1.00 90.75 294 GLU A O 1
ATOM 2276 N N . LEU A 1 295 ? 7.870 -14.046 -12.394 1.00 91.19 295 LEU A N 1
ATOM 2277 C CA . LEU A 1 295 ? 7.559 -12.707 -12.868 1.00 91.19 295 LEU A CA 1
ATOM 2278 C C . LEU A 1 295 ? 8.736 -12.149 -13.667 1.00 91.19 295 LEU A C 1
ATOM 2280 O O . LEU A 1 295 ? 9.897 -12.379 -13.331 1.00 91.19 295 LEU A O 1
ATOM 2284 N N . ARG A 1 296 ? 8.447 -11.375 -14.708 1.00 91.50 296 ARG A N 1
ATOM 2285 C CA . ARG A 1 296 ? 9.428 -10.745 -15.595 1.00 91.50 296 ARG A CA 1
ATOM 2286 C C . ARG A 1 296 ? 8.949 -9.343 -15.971 1.00 91.50 296 ARG A C 1
ATOM 2288 O O . ARG A 1 296 ? 7.740 -9.136 -16.083 1.00 91.50 296 ARG A O 1
ATOM 2295 N N . PRO A 1 297 ? 9.856 -8.376 -16.190 1.00 92.25 297 PRO A N 1
ATOM 2296 C CA . PRO A 1 297 ? 9.485 -7.107 -16.808 1.00 92.25 297 PRO A CA 1
ATOM 2297 C C . PRO A 1 297 ? 8.751 -7.329 -18.139 1.00 92.25 297 PRO A C 1
ATOM 2299 O O . PRO A 1 297 ? 9.136 -8.198 -18.924 1.00 92.25 297 PRO A O 1
ATOM 2302 N N . GLY A 1 298 ? 7.689 -6.559 -18.365 1.00 91.44 298 GLY A N 1
ATOM 2303 C CA . GLY A 1 298 ? 6.776 -6.694 -19.503 1.00 91.44 298 GLY A CA 1
ATOM 2304 C C . GLY A 1 298 ? 5.544 -7.565 -19.231 1.00 91.44 298 GLY A C 1
ATOM 2305 O O . GLY A 1 298 ? 4.534 -7.387 -19.902 1.00 91.44 298 GLY A O 1
ATOM 2306 N N . MET A 1 299 ? 5.571 -8.445 -18.220 1.00 93.19 299 MET A N 1
ATOM 2307 C CA . MET A 1 299 ? 4.391 -9.240 -17.848 1.00 93.19 299 MET A CA 1
ATOM 2308 C C . MET A 1 299 ? 3.246 -8.364 -17.349 1.00 93.19 299 MET A C 1
ATOM 2310 O O . MET A 1 299 ? 3.467 -7.325 -16.720 1.00 93.19 299 MET A O 1
ATOM 2314 N N . VAL A 1 300 ? 2.021 -8.830 -17.579 1.00 93.75 300 VAL A N 1
ATOM 2315 C CA . VAL A 1 300 ? 0.797 -8.156 -17.148 1.00 93.75 300 VAL A CA 1
ATOM 2316 C C . VAL A 1 300 ? 0.138 -8.963 -16.040 1.00 93.75 300 VAL A C 1
ATOM 2318 O O . VAL A 1 300 ? -0.036 -10.173 -16.161 1.00 93.75 300 VAL A O 1
ATOM 2321 N N . LEU A 1 301 ? -0.221 -8.278 -14.956 1.00 94.75 301 LEU A N 1
ATOM 2322 C CA . LEU A 1 301 ? -1.087 -8.800 -13.911 1.00 94.75 301 LEU A CA 1
ATOM 2323 C C . LEU A 1 301 ? -2.511 -8.306 -14.167 1.00 94.75 301 LEU A C 1
ATOM 2325 O O . LEU A 1 301 ? -2.731 -7.094 -14.182 1.00 94.75 301 LEU A O 1
ATOM 2329 N N . THR A 1 302 ? -3.468 -9.216 -14.316 1.00 95.44 302 THR A N 1
ATOM 2330 C CA . THR A 1 302 ? -4.889 -8.918 -14.540 1.00 95.44 302 THR A CA 1
ATOM 2331 C C . THR A 1 302 ? -5.687 -9.252 -13.283 1.00 95.44 302 THR A C 1
ATOM 2333 O O . THR A 1 302 ? -5.538 -10.334 -12.716 1.00 95.44 302 THR A O 1
ATOM 2336 N N . ARG A 1 303 ? -6.539 -8.330 -12.817 1.00 96.44 303 ARG A N 1
ATOM 2337 C CA . ARG A 1 303 ? -7.400 -8.584 -11.653 1.00 96.44 303 ARG A CA 1
ATOM 2338 C C . ARG A 1 303 ? -8.490 -9.597 -11.996 1.00 96.44 303 ARG A C 1
ATOM 2340 O O . ARG A 1 303 ? -9.336 -9.310 -12.841 1.00 96.44 303 ARG A O 1
ATOM 2347 N N . THR A 1 304 ? -8.519 -10.720 -11.285 1.00 96.12 304 THR A N 1
ATOM 2348 C CA . THR A 1 304 ? -9.524 -11.781 -11.450 1.00 96.12 304 THR A CA 1
ATOM 2349 C C . THR A 1 304 ? -10.572 -11.799 -10.339 1.00 96.12 304 THR A C 1
ATOM 2351 O O . THR A 1 304 ? -11.683 -12.272 -10.572 1.00 96.12 304 THR A O 1
ATOM 2354 N N . ALA A 1 305 ? -10.293 -11.200 -9.174 1.00 95.81 305 ALA A N 1
ATOM 2355 C CA . ALA A 1 305 ? -11.284 -10.994 -8.113 1.00 95.81 305 ALA A CA 1
ATOM 2356 C C . ALA A 1 305 ? -11.173 -9.602 -7.472 1.00 95.81 305 ALA A C 1
ATOM 2358 O O . ALA A 1 305 ? -10.079 -9.057 -7.331 1.00 95.81 305 ALA A O 1
ATOM 2359 N N . HIS A 1 306 ? -12.319 -9.040 -7.074 1.00 95.62 306 HIS A N 1
ATOM 2360 C CA . HIS A 1 306 ? -12.436 -7.741 -6.396 1.00 95.62 306 HIS A CA 1
ATOM 2361 C C . HIS A 1 306 ? -13.508 -7.788 -5.283 1.00 95.62 306 HIS A C 1
ATOM 2363 O O . HIS A 1 306 ? -14.570 -7.176 -5.415 1.00 95.62 306 HIS A O 1
ATOM 2369 N N . PRO A 1 307 ? -13.294 -8.578 -4.214 1.00 96.00 307 PRO A N 1
ATOM 2370 C CA . PRO A 1 307 ? -14.340 -8.894 -3.237 1.00 96.00 307 PRO A CA 1
ATOM 2371 C C . PRO A 1 307 ? -14.710 -7.728 -2.308 1.00 96.00 307 PRO A C 1
ATOM 2373 O O . PRO A 1 307 ? -15.860 -7.634 -1.881 1.00 96.00 307 PRO A O 1
ATOM 2376 N N . TYR A 1 308 ? -13.770 -6.822 -2.006 1.00 96.75 308 TYR A N 1
ATOM 2377 C CA . TYR A 1 308 ? -13.959 -5.760 -1.007 1.00 96.75 308 TYR A CA 1
ATOM 2378 C C . TYR A 1 308 ? -13.740 -4.344 -1.580 1.00 96.75 308 TYR A C 1
ATOM 2380 O O . TYR A 1 308 ? -12.893 -3.609 -1.073 1.00 96.75 308 TYR A O 1
ATOM 2388 N N . PRO A 1 309 ? -14.528 -3.896 -2.583 1.00 95.19 309 PRO A N 1
ATOM 2389 C CA . PRO A 1 309 ? -14.327 -2.623 -3.298 1.00 95.19 309 PRO A CA 1
ATOM 2390 C C . PRO A 1 309 ? -14.359 -1.371 -2.410 1.00 95.19 309 PRO A C 1
ATOM 2392 O O . PRO A 1 309 ? -13.814 -0.327 -2.764 1.00 95.19 309 PRO A O 1
ATOM 2395 N N . LYS A 1 310 ? -15.012 -1.458 -1.245 1.00 96.12 310 LYS A N 1
ATOM 2396 C CA . LYS A 1 310 ? -15.028 -0.393 -0.235 1.00 96.12 310 LYS A CA 1
ATOM 2397 C C . LYS A 1 310 ? -13.642 -0.176 0.381 1.00 96.12 310 LYS A C 1
ATOM 2399 O O . LYS A 1 310 ? -13.255 0.957 0.652 1.00 96.12 310 LYS A O 1
ATOM 2404 N N . TRP A 1 311 ? -12.895 -1.252 0.604 1.00 97.88 311 TRP A N 1
ATOM 2405 C CA . TRP A 1 311 ? -11.674 -1.261 1.401 1.00 97.88 311 TRP A CA 1
ATOM 2406 C C . TRP A 1 311 ? -10.431 -1.154 0.517 1.00 97.88 311 TRP A C 1
ATOM 2408 O O . TRP A 1 311 ? -9.582 -2.047 0.463 1.00 97.88 311 TRP A O 1
ATOM 2418 N N . THR A 1 312 ? -10.326 -0.014 -0.171 1.00 97.94 312 THR A N 1
ATOM 2419 C CA . THR A 1 312 ? -9.130 0.336 -0.950 1.00 97.94 312 THR A CA 1
ATOM 2420 C C . THR A 1 312 ? -7.924 0.580 -0.040 1.00 97.94 312 THR A C 1
ATOM 2422 O O . THR A 1 312 ? -8.082 0.931 1.134 1.00 97.94 312 THR A O 1
ATOM 2425 N N . MET A 1 313 ? -6.700 0.475 -0.569 1.00 97.75 313 MET A N 1
ATOM 2426 C CA . MET A 1 313 ? -5.488 0.753 0.219 1.00 97.75 313 MET A CA 1
ATOM 2427 C C . MET A 1 313 ? -5.509 2.171 0.805 1.00 97.75 313 MET A C 1
ATOM 2429 O O . MET A 1 313 ? -5.146 2.390 1.968 1.00 97.75 313 MET A O 1
ATOM 2433 N N . THR A 1 314 ? -5.969 3.137 0.003 1.00 97.00 314 THR A N 1
ATOM 2434 C CA . THR A 1 314 ? -6.162 4.526 0.429 1.00 97.00 314 THR A CA 1
ATOM 2435 C C . THR A 1 314 ? -7.240 4.641 1.502 1.00 97.00 314 THR A C 1
ATOM 2437 O O . THR A 1 314 ? -7.023 5.357 2.475 1.00 97.00 314 THR A O 1
ATOM 2440 N N . GLU A 1 315 ? -8.364 3.933 1.377 1.00 97.69 315 GLU A N 1
ATOM 2441 C CA . GLU A 1 315 ? -9.464 4.016 2.343 1.00 97.69 315 GLU A CA 1
ATOM 2442 C C . GLU A 1 315 ? -9.088 3.433 3.709 1.00 97.69 315 GLU A C 1
ATOM 2444 O O . GLU A 1 315 ? -9.301 4.084 4.732 1.00 97.69 315 GLU A O 1
ATOM 2449 N N . ILE A 1 316 ? -8.436 2.267 3.736 1.00 97.44 316 ILE A N 1
ATOM 2450 C CA . ILE A 1 316 ? -7.932 1.653 4.974 1.00 97.44 316 ILE A CA 1
ATOM 2451 C C . ILE A 1 316 ? -6.930 2.596 5.664 1.00 97.44 316 ILE A C 1
ATOM 2453 O O . ILE A 1 316 ? -7.031 2.875 6.862 1.00 97.44 316 ILE A O 1
ATOM 2457 N N . SER A 1 317 ? -5.981 3.145 4.898 1.00 96.50 317 SER A N 1
ATOM 2458 C CA . SER A 1 317 ? -4.982 4.091 5.418 1.00 96.50 317 SER A CA 1
ATOM 2459 C C . SER A 1 317 ? -5.618 5.389 5.921 1.00 96.50 317 SER A C 1
ATOM 2461 O O . SER A 1 317 ? -5.196 5.963 6.931 1.00 96.50 317 SER A O 1
ATOM 2463 N N . LYS A 1 318 ? -6.661 5.858 5.235 1.00 95.75 318 LYS A N 1
ATOM 2464 C CA . LYS A 1 318 ? -7.406 7.052 5.612 1.00 95.75 318 LYS A CA 1
ATOM 2465 C C . LYS A 1 318 ? -8.131 6.848 6.941 1.00 95.75 318 LYS A C 1
ATOM 2467 O O . LYS A 1 318 ? -7.905 7.634 7.863 1.00 95.75 318 LYS A O 1
ATOM 2472 N N . ALA A 1 319 ? -8.928 5.786 7.038 1.00 96.25 319 ALA A N 1
ATOM 2473 C CA . ALA A 1 319 ? -9.758 5.485 8.198 1.00 96.25 319 ALA A CA 1
ATOM 2474 C C . ALA A 1 319 ? -8.930 5.293 9.481 1.00 96.25 319 ALA A C 1
ATOM 2476 O O . ALA A 1 319 ? -9.316 5.794 10.532 1.00 96.25 319 ALA A O 1
ATOM 2477 N N . LEU A 1 320 ? -7.764 4.636 9.390 1.00 95.56 320 LEU A N 1
ATOM 2478 C CA . LEU A 1 320 ? -6.922 4.356 10.560 1.00 95.56 320 LEU A CA 1
ATOM 2479 C C . LEU A 1 320 ? -5.912 5.461 10.902 1.00 95.56 320 LEU A C 1
ATOM 2481 O O . LEU A 1 320 ? -5.568 5.628 12.072 1.00 95.56 320 LEU A O 1
ATOM 2485 N N . TYR A 1 321 ? -5.389 6.205 9.921 1.00 94.00 321 TYR A N 1
ATOM 2486 C CA . TYR A 1 321 ? -4.236 7.094 10.153 1.00 94.00 321 TYR A CA 1
ATOM 2487 C C . TYR A 1 321 ? -4.441 8.554 9.753 1.00 94.00 321 TYR A C 1
ATOM 2489 O O . TYR A 1 321 ? -3.581 9.390 10.080 1.00 94.00 321 TYR A O 1
ATOM 2497 N N . SER A 1 322 ? -5.539 8.890 9.076 1.00 92.12 322 SER A N 1
ATOM 2498 C CA . SER A 1 322 ? -5.730 10.211 8.457 1.00 92.12 322 SER A CA 1
ATOM 2499 C C . SER A 1 322 ? -6.927 10.990 8.983 1.00 92.12 322 SER A C 1
ATOM 2501 O O . SER A 1 322 ? -6.932 12.216 8.878 1.00 92.12 322 SER A O 1
ATOM 2503 N N . GLU A 1 323 ? -7.915 10.314 9.562 1.00 93.12 323 GLU A N 1
ATOM 2504 C CA . GLU A 1 323 ? -9.127 10.939 10.088 1.00 93.12 323 GLU A CA 1
ATOM 2505 C C . GLU A 1 323 ? -8.985 11.314 11.556 1.00 93.12 323 GLU A C 1
ATOM 2507 O O . GLU A 1 323 ? -9.161 10.486 12.435 1.00 93.12 323 GLU A O 1
ATOM 2512 N N . GLY A 1 324 ? -8.742 12.584 11.857 1.00 88.94 324 GLY A N 1
ATOM 2513 C CA . GLY A 1 324 ? -8.646 13.019 13.244 1.00 88.94 324 GLY A CA 1
ATOM 2514 C C . GLY A 1 324 ? -8.223 14.467 13.376 1.00 88.94 324 GLY A C 1
ATOM 2515 O O . GLY A 1 324 ? -7.982 15.173 12.394 1.00 88.94 324 GLY A O 1
ATOM 2516 N N . ASN A 1 325 ? -8.117 14.927 14.618 1.00 90.31 325 ASN A N 1
ATOM 2517 C CA . ASN A 1 325 ? -7.596 16.260 14.881 1.00 90.31 325 ASN A CA 1
ATOM 2518 C C . ASN A 1 325 ? -6.066 16.297 14.725 1.00 90.31 325 ASN A C 1
ATOM 2520 O O . ASN A 1 325 ? -5.373 15.280 14.761 1.00 90.31 325 ASN A O 1
ATOM 2524 N N . ARG A 1 326 ? -5.505 17.505 14.614 1.00 88.00 326 ARG A N 1
ATOM 2525 C CA . ARG A 1 326 ? -4.060 17.711 14.417 1.00 88.00 326 ARG A CA 1
ATOM 2526 C C . ARG A 1 326 ? -3.183 16.957 15.428 1.00 88.00 326 ARG A C 1
ATOM 2528 O O . ARG A 1 326 ? -2.105 16.498 15.056 1.00 88.00 326 ARG A O 1
ATOM 2535 N N . MET A 1 327 ? -3.610 16.840 16.687 1.00 87.75 327 MET A N 1
ATOM 2536 C CA . MET A 1 327 ? -2.834 16.159 17.730 1.00 87.75 327 MET A CA 1
ATOM 2537 C C . MET A 1 327 ? -2.828 14.640 17.551 1.00 87.75 327 MET A C 1
ATOM 2539 O O . MET A 1 327 ? -1.819 14.000 17.839 1.00 87.75 327 MET A O 1
ATOM 2543 N N . GLU A 1 328 ? -3.931 14.061 17.082 1.00 88.44 328 GLU A N 1
ATOM 2544 C CA . GLU A 1 328 ? -4.028 12.633 16.763 1.00 88.44 328 GLU A CA 1
ATOM 2545 C C . GLU A 1 328 ? -3.129 12.292 15.575 1.00 88.44 328 GLU A C 1
ATOM 2547 O O . GLU A 1 328 ? -2.266 11.416 15.675 1.00 88.44 328 GLU A O 1
ATOM 2552 N N . LEU A 1 329 ? -3.225 13.079 14.501 1.00 88.19 329 LEU A N 1
ATOM 2553 C CA . LEU A 1 329 ? -2.427 12.880 13.291 1.00 88.19 329 LEU A CA 1
ATOM 2554 C C . LEU A 1 329 ? -0.920 13.025 13.556 1.00 88.19 329 LEU A C 1
ATOM 2556 O O . LEU A 1 329 ? -0.120 12.225 13.058 1.00 88.19 329 LEU A O 1
ATOM 2560 N N . ALA A 1 330 ? -0.526 13.987 14.398 1.00 86.81 330 ALA A N 1
ATOM 2561 C CA . ALA A 1 330 ? 0.871 14.210 14.769 1.00 86.81 330 ALA A CA 1
ATOM 2562 C C . ALA A 1 330 ? 1.510 13.000 15.471 1.00 86.81 330 ALA A C 1
ATOM 2564 O O . ALA A 1 330 ? 2.706 12.762 15.305 1.00 86.81 330 ALA A O 1
ATOM 2565 N N . LYS A 1 331 ? 0.725 12.196 16.203 1.00 86.44 331 LYS A N 1
ATOM 2566 C CA . LYS A 1 331 ? 1.221 10.976 16.863 1.00 86.44 331 LYS A CA 1
ATOM 2567 C C . LYS A 1 331 ? 1.535 9.857 15.874 1.00 86.44 331 LYS A C 1
ATOM 2569 O O . LYS A 1 331 ? 2.282 8.951 16.230 1.00 86.44 331 LYS A O 1
ATOM 2574 N N . SER A 1 332 ? 0.987 9.910 14.655 1.00 85.62 332 SER A N 1
ATOM 2575 C CA . SER A 1 332 ? 1.115 8.838 13.658 1.00 85.62 332 SER A CA 1
ATOM 2576 C C . SER A 1 332 ? 0.726 7.457 14.211 1.00 85.62 332 SER A C 1
ATOM 2578 O O . SER A 1 332 ? 1.392 6.469 13.914 1.00 85.62 332 SER A O 1
ATOM 2580 N N . LYS A 1 333 ? -0.305 7.411 15.063 1.00 90.38 333 LYS A N 1
ATOM 2581 C CA . LYS A 1 333 ? -0.866 6.178 15.629 1.00 90.38 333 LYS A CA 1
ATOM 2582 C C . LYS A 1 333 ? -2.231 5.905 15.012 1.00 90.38 333 LYS A C 1
ATOM 2584 O O . LYS A 1 333 ? -2.904 6.854 14.604 1.00 90.38 333 LYS A O 1
ATOM 2589 N N . ALA A 1 334 ? -2.619 4.634 14.983 1.00 93.94 334 ALA A N 1
ATOM 2590 C CA . ALA A 1 334 ? -3.951 4.249 14.555 1.00 93.94 334 ALA A CA 1
ATOM 2591 C C . ALA A 1 334 ? -5.006 4.874 15.482 1.00 93.94 334 ALA A C 1
ATOM 2593 O O . ALA A 1 334 ? -4.800 4.993 16.695 1.00 93.94 334 ALA A O 1
ATOM 2594 N N . HIS A 1 335 ? -6.101 5.329 14.897 1.00 94.81 335 HIS A N 1
ATOM 2595 C CA . HIS A 1 335 ? -7.264 5.876 15.582 1.00 94.81 335 HIS A CA 1
ATOM 2596 C C . HIS A 1 335 ? -8.496 5.657 14.709 1.00 94.81 335 HIS A C 1
ATOM 2598 O O . HIS A 1 335 ? -8.372 5.386 13.520 1.00 94.81 335 HIS A O 1
ATOM 2604 N N . TRP A 1 336 ? -9.681 5.758 15.308 1.00 96.06 336 TRP A N 1
ATOM 2605 C CA . TRP A 1 336 ? -10.939 5.539 14.608 1.00 96.06 336 TRP A CA 1
ATOM 2606 C C . TRP A 1 336 ? -11.928 6.651 14.933 1.00 96.06 336 TRP A C 1
ATOM 2608 O O . TRP A 1 336 ? -12.109 7.004 16.101 1.00 96.06 336 TRP A O 1
ATOM 2618 N N . LYS A 1 337 ? -12.533 7.234 13.896 1.00 95.38 337 LYS A N 1
ATOM 2619 C CA . LYS A 1 337 ? -13.532 8.314 14.009 1.00 95.38 337 LYS A CA 1
ATOM 2620 C C . LYS A 1 337 ? -14.892 7.946 13.429 1.00 95.38 337 LYS A C 1
ATOM 2622 O O . LYS A 1 337 ? -15.771 8.802 13.360 1.00 95.38 337 LYS A O 1
ATOM 2627 N N . ARG A 1 338 ? -15.058 6.690 13.023 1.00 95.94 338 ARG A N 1
ATOM 2628 C CA . ARG A 1 338 ? -16.285 6.170 12.419 1.00 95.94 338 ARG A CA 1
ATOM 2629 C C . ARG A 1 338 ? -17.032 5.271 13.402 1.00 95.94 338 ARG A C 1
ATOM 2631 O O . ARG A 1 338 ? -16.662 5.175 14.571 1.00 95.94 338 ARG A O 1
ATOM 2638 N N . SER A 1 339 ? -18.100 4.633 12.929 1.00 96.50 339 SER A N 1
ATOM 2639 C CA . SER A 1 339 ? -18.903 3.716 13.744 1.00 96.50 339 SER A CA 1
ATOM 2640 C C . SER A 1 339 ? -18.097 2.493 14.194 1.00 96.50 339 SER A C 1
ATOM 2642 O O . SER A 1 339 ? -17.147 2.077 13.523 1.00 96.50 339 SER A O 1
ATOM 2644 N N . ILE A 1 340 ? -18.479 1.907 15.330 1.00 96.44 340 ILE A N 1
ATOM 2645 C CA . ILE A 1 340 ? -17.862 0.669 15.815 1.00 96.44 340 ILE A CA 1
ATOM 2646 C C . ILE A 1 340 ? -18.211 -0.516 14.903 1.00 96.44 340 ILE A C 1
ATOM 2648 O O . ILE A 1 340 ? -17.393 -1.408 14.708 1.00 96.44 340 ILE A O 1
ATOM 2652 N N . GLU A 1 341 ? -19.390 -0.499 14.281 1.00 97.12 341 GLU A N 1
ATOM 2653 C CA . GLU A 1 341 ? -19.836 -1.500 13.311 1.00 97.12 341 GLU A CA 1
ATOM 2654 C C . GLU A 1 341 ? -18.918 -1.538 12.085 1.00 97.12 341 GLU A C 1
ATOM 2656 O O . GLU A 1 341 ? -18.489 -2.610 11.668 1.00 97.12 341 GLU A O 1
ATOM 2661 N N . GLU A 1 342 ? -18.552 -0.372 11.553 1.00 97.88 342 GLU A N 1
ATOM 2662 C CA . GLU A 1 342 ? -17.622 -0.272 10.426 1.00 97.88 342 GLU A CA 1
ATOM 2663 C C . GLU A 1 342 ? -16.199 -0.707 10.809 1.00 97.88 342 GLU A C 1
ATOM 2665 O O . GLU A 1 342 ? -15.487 -1.289 9.991 1.00 97.88 342 GLU A O 1
ATOM 2670 N N . LEU A 1 343 ? -15.779 -0.485 12.060 1.00 97.88 343 LEU A N 1
ATOM 2671 C CA . LEU A 1 343 ? -14.496 -1.002 12.541 1.00 97.88 343 LEU A CA 1
ATOM 2672 C C . LEU A 1 343 ? -14.507 -2.530 12.654 1.00 97.88 343 LEU A C 1
ATOM 2674 O O . LEU A 1 343 ? -13.517 -3.176 12.311 1.00 97.88 343 LEU A O 1
ATOM 2678 N N . ARG A 1 344 ? -15.624 -3.116 13.109 1.00 97.50 344 ARG A N 1
ATOM 2679 C CA . ARG A 1 344 ? -15.804 -4.576 13.139 1.00 97.50 344 ARG A CA 1
ATOM 2680 C C . ARG A 1 344 ? -15.778 -5.155 11.733 1.00 97.50 344 ARG A C 1
ATOM 2682 O O . ARG A 1 344 ? -15.172 -6.199 11.533 1.00 97.50 344 ARG A O 1
ATOM 2689 N N . GLU A 1 345 ? -16.393 -4.476 10.768 1.00 97.88 345 GLU A N 1
ATOM 2690 C CA . GLU A 1 345 ? -16.315 -4.855 9.356 1.00 97.88 345 GLU A CA 1
ATOM 2691 C C . GLU A 1 345 ? -14.856 -4.911 8.883 1.00 97.88 345 GLU A C 1
ATOM 2693 O O . GLU A 1 345 ? -14.429 -5.957 8.403 1.00 97.88 345 GLU A O 1
ATOM 2698 N N . LEU A 1 346 ? -14.072 -3.845 9.100 1.00 97.94 346 LEU A N 1
ATOM 2699 C CA . LEU A 1 346 ? -12.649 -3.803 8.739 1.00 97.94 346 LEU A CA 1
ATOM 2700 C C . LEU A 1 346 ? -11.839 -4.911 9.431 1.00 97.94 346 LEU A C 1
ATOM 2702 O O . LEU A 1 346 ? -11.037 -5.586 8.792 1.00 97.94 346 LEU A O 1
ATOM 2706 N N . HIS A 1 347 ? -12.041 -5.104 10.736 1.00 97.12 347 HIS A N 1
ATOM 2707 C CA . HIS A 1 347 ? -11.343 -6.129 11.512 1.00 97.12 347 HIS A CA 1
ATOM 2708 C C . HIS A 1 347 ? -11.681 -7.556 11.055 1.00 97.12 347 HIS A C 1
ATOM 2710 O O . HIS A 1 347 ? -10.858 -8.452 11.211 1.00 97.12 347 HIS A O 1
ATOM 2716 N N . ASN A 1 348 ? -12.868 -7.784 10.495 1.00 96.81 348 ASN A N 1
ATOM 2717 C CA . ASN A 1 348 ? -13.312 -9.108 10.061 1.00 96.81 348 ASN A CA 1
ATOM 2718 C C . ASN A 1 348 ? -12.969 -9.430 8.601 1.00 96.81 348 ASN A C 1
ATOM 2720 O O . ASN A 1 348 ? -13.299 -10.520 8.137 1.00 96.81 348 ASN A O 1
ATOM 2724 N N . LEU A 1 349 ? -12.292 -8.530 7.881 1.00 96.56 349 LEU A N 1
ATOM 2725 C CA . LEU A 1 349 ? -11.765 -8.833 6.553 1.00 96.56 349 LEU A CA 1
ATOM 2726 C C . LEU A 1 349 ? -10.666 -9.890 6.676 1.00 96.56 349 LEU A C 1
ATOM 2728 O O . LEU A 1 349 ? -9.569 -9.603 7.153 1.00 96.56 349 LEU A O 1
ATOM 2732 N N . GLU A 1 350 ? -10.960 -11.112 6.236 1.00 93.38 350 GLU A N 1
ATOM 2733 C CA . GLU A 1 350 ? -10.001 -12.218 6.231 1.00 93.38 350 GLU A CA 1
ATOM 2734 C C . GLU A 1 350 ? -8.684 -11.876 5.505 1.00 93.38 350 GLU A C 1
ATOM 2736 O O . GLU A 1 350 ? -7.631 -12.095 6.108 1.00 93.38 350 GLU A O 1
ATOM 2741 N N . PRO A 1 351 ? -8.686 -11.286 4.288 1.00 95.25 351 PRO A N 1
ATOM 2742 C CA . PRO A 1 351 ? -7.435 -11.019 3.578 1.00 95.25 351 PRO A CA 1
ATOM 2743 C C . PRO A 1 351 ? -6.633 -9.849 4.155 1.00 95.25 351 PRO A C 1
ATOM 2745 O O . PRO A 1 351 ? -5.487 -9.643 3.744 1.00 95.25 351 PRO A O 1
ATOM 2748 N N . LEU A 1 352 ? -7.191 -9.070 5.092 1.00 96.62 352 LEU A N 1
ATOM 2749 C CA . LEU A 1 352 ? -6.488 -7.934 5.677 1.00 96.62 352 LEU A CA 1
ATOM 2750 C C . LEU A 1 352 ? -5.318 -8.406 6.537 1.00 96.62 352 LEU A C 1
ATOM 2752 O O . LEU A 1 352 ? -5.508 -9.123 7.517 1.00 96.62 352 LEU A O 1
ATOM 2756 N N . GLY A 1 353 ? -4.123 -7.917 6.201 1.00 93.31 353 GLY A N 1
ATOM 2757 C CA . GLY A 1 353 ? -2.897 -8.221 6.930 1.00 93.31 353 GLY A CA 1
ATOM 2758 C C . GLY A 1 353 ? -3.052 -8.016 8.439 1.00 93.31 353 GLY A C 1
ATOM 2759 O O . GLY A 1 353 ? -3.509 -6.967 8.907 1.00 93.31 353 GLY A O 1
ATOM 2760 N N . TRP A 1 354 ? -2.659 -9.022 9.213 1.00 90.25 354 TRP A N 1
ATOM 2761 C CA . TRP A 1 354 ? -2.803 -9.026 10.659 1.00 90.25 354 TRP A CA 1
ATOM 2762 C C . TRP A 1 354 ? -1.959 -7.930 11.309 1.00 90.25 354 TRP A C 1
ATOM 2764 O O . TRP A 1 354 ? -2.456 -7.081 12.057 1.00 90.25 354 TRP A O 1
ATOM 2774 N N . TYR A 1 355 ? -0.665 -7.930 10.992 1.00 84.94 355 TYR A N 1
ATOM 2775 C CA . TYR A 1 355 ? 0.298 -6.977 11.525 1.00 84.94 355 TYR A CA 1
ATOM 2776 C C . TYR A 1 355 ? 0.059 -5.567 10.963 1.00 84.94 355 TYR A C 1
ATOM 2778 O O . TYR A 1 355 ? -0.223 -5.401 9.781 1.00 84.94 355 TYR A O 1
ATOM 2786 N N . GLU A 1 356 ? 0.203 -4.543 11.812 1.00 87.38 356 GLU A N 1
ATOM 2787 C CA . GLU A 1 356 ? -0.025 -3.112 11.512 1.00 87.38 356 GLU A CA 1
ATOM 2788 C C . GLU A 1 356 ? -1.470 -2.701 11.171 1.00 87.38 356 GLU A C 1
ATOM 2790 O O . GLU A 1 356 ? -1.785 -1.526 11.346 1.00 87.38 356 GLU A O 1
ATOM 2795 N N . TRP A 1 357 ? -2.355 -3.618 10.765 1.00 93.88 357 TRP A N 1
ATOM 2796 C CA . TRP A 1 357 ? -3.709 -3.269 10.310 1.00 93.88 357 TRP A CA 1
ATOM 2797 C C . TRP A 1 357 ? -4.808 -3.931 11.135 1.00 93.88 357 TRP A C 1
ATOM 2799 O O . TRP A 1 357 ? -5.415 -3.259 11.974 1.00 93.88 357 TRP A O 1
ATOM 2809 N N . ARG A 1 358 ? -5.056 -5.236 10.964 1.00 93.88 358 ARG A N 1
ATOM 2810 C CA . ARG A 1 358 ? -6.134 -5.929 11.694 1.00 93.88 358 ARG A CA 1
ATOM 2811 C C . ARG A 1 358 ? -5.916 -5.905 13.208 1.00 93.88 358 ARG A C 1
ATOM 2813 O O . ARG A 1 358 ? -6.874 -5.709 13.954 1.00 93.88 358 ARG A O 1
ATOM 2820 N N . TRP A 1 359 ? -4.659 -6.001 13.649 1.00 92.50 359 TRP A N 1
ATOM 2821 C CA . TRP A 1 359 ? -4.269 -5.860 15.054 1.00 92.50 359 TRP A CA 1
ATOM 2822 C C . TRP A 1 359 ? -4.514 -4.446 15.609 1.00 92.50 359 TRP A C 1
ATOM 2824 O O . TRP A 1 359 ? -4.896 -4.281 16.767 1.00 92.50 359 TRP A O 1
ATOM 2834 N N . GLU A 1 360 ? -4.305 -3.395 14.811 1.00 94.69 360 GLU A N 1
ATOM 2835 C CA . GLU A 1 360 ? -4.651 -2.031 15.238 1.00 94.69 360 GLU A CA 1
ATOM 2836 C C . GLU A 1 360 ? -6.166 -1.849 15.339 1.00 94.69 360 GLU A C 1
ATOM 2838 O O . GLU A 1 360 ? -6.642 -1.261 16.312 1.00 94.69 360 GLU A O 1
ATOM 2843 N N . ALA A 1 361 ? -6.922 -2.407 14.390 1.00 96.62 361 ALA A N 1
ATOM 2844 C CA . ALA A 1 361 ? -8.378 -2.413 14.446 1.00 96.62 361 ALA A CA 1
ATOM 2845 C C . ALA A 1 361 ? -8.898 -3.155 15.689 1.00 96.62 361 ALA A C 1
ATOM 2847 O O . ALA A 1 361 ? -9.765 -2.633 16.382 1.00 96.62 361 ALA A O 1
ATOM 2848 N N . GLU A 1 362 ? -8.316 -4.308 16.032 1.00 96.12 362 GLU A N 1
ATOM 2849 C CA . GLU A 1 362 ? -8.653 -5.078 17.238 1.00 96.12 362 GLU A CA 1
ATOM 2850 C C . GLU A 1 362 ? -8.453 -4.256 18.519 1.00 96.12 362 GLU A C 1
ATOM 2852 O O . GLU A 1 362 ? -9.366 -4.121 19.330 1.00 96.12 362 GLU A O 1
ATOM 2857 N N . LYS A 1 363 ? -7.283 -3.620 18.671 1.00 96.12 363 LYS A N 1
ATOM 2858 C CA . LYS A 1 363 ? -6.986 -2.760 19.829 1.00 96.12 363 LYS A CA 1
ATOM 2859 C C . LYS A 1 363 ? -7.978 -1.603 19.960 1.00 96.12 363 LYS A C 1
ATOM 2861 O O . LYS A 1 363 ? -8.350 -1.226 21.072 1.00 96.12 363 LYS A O 1
ATOM 2866 N N . LEU A 1 364 ? -8.375 -1.012 18.833 1.00 97.00 364 LEU A N 1
ATOM 2867 C CA . LEU A 1 364 ? -9.351 0.075 18.802 1.00 97.00 364 LEU A CA 1
ATOM 2868 C C . LEU A 1 364 ? -10.761 -0.422 19.141 1.00 97.00 364 LEU A C 1
ATOM 2870 O O . LEU A 1 364 ? -11.451 0.263 19.893 1.00 97.00 364 LEU A O 1
ATOM 2874 N N . LEU A 1 365 ? -11.156 -1.609 18.668 1.00 96.94 365 LEU A N 1
ATOM 2875 C CA . LEU A 1 365 ? -12.433 -2.237 19.015 1.00 96.94 365 LEU A CA 1
ATOM 2876 C C . LEU A 1 365 ? -12.552 -2.444 20.516 1.00 96.94 365 LEU A C 1
ATOM 2878 O O . LEU A 1 365 ? -13.480 -1.908 21.112 1.00 96.94 365 LEU A O 1
ATOM 2882 N N . THR A 1 366 ? -11.577 -3.116 21.133 1.00 96.62 366 THR A N 1
ATOM 2883 C CA . THR A 1 366 ? -11.580 -3.349 22.584 1.00 96.62 366 THR A CA 1
ATOM 2884 C C . THR A 1 366 ? -11.731 -2.036 23.349 1.00 96.62 366 THR A C 1
ATOM 2886 O O . THR A 1 366 ? -12.561 -1.921 24.246 1.00 96.62 366 THR A O 1
ATOM 2889 N N . LYS A 1 367 ? -10.987 -0.999 22.944 1.00 96.06 367 LYS A N 1
ATOM 2890 C CA . LYS A 1 367 ? -11.058 0.319 23.582 1.00 96.06 367 LYS A CA 1
ATOM 2891 C C . LYS A 1 367 ? -12.442 0.965 23.450 1.00 96.06 367 LYS A C 1
ATOM 2893 O O . LYS A 1 367 ? -12.934 1.530 24.422 1.00 96.06 367 LYS A O 1
ATOM 2898 N N . MET A 1 368 ? -13.047 0.916 22.264 1.00 95.38 368 MET A N 1
ATOM 2899 C CA . MET A 1 368 ? -14.365 1.508 22.013 1.00 95.38 368 MET A CA 1
ATOM 2900 C C . MET A 1 368 ? -15.486 0.747 22.732 1.00 95.38 368 MET A C 1
ATOM 2902 O O . MET A 1 368 ? -16.428 1.374 23.211 1.00 95.38 368 MET A O 1
ATOM 2906 N N . GLU A 1 369 ? -15.389 -0.580 22.837 1.00 94.00 369 GLU A N 1
ATOM 2907 C CA . GLU A 1 369 ? -16.344 -1.405 23.590 1.00 94.00 369 GLU A CA 1
ATOM 2908 C C . GLU A 1 369 ? -16.273 -1.097 25.088 1.00 94.00 369 GLU A C 1
ATOM 2910 O O . GLU A 1 369 ? -17.302 -0.816 25.698 1.00 94.00 369 GLU A O 1
ATOM 2915 N N . GLU A 1 370 ? -15.068 -1.017 25.658 1.00 94.56 370 GLU A N 1
ATOM 2916 C CA . GLU A 1 370 ? -14.879 -0.622 27.059 1.00 94.56 370 GLU A CA 1
ATOM 2917 C C . GLU A 1 370 ? -15.390 0.797 27.359 1.00 94.56 370 GLU A C 1
ATOM 2919 O O . GLU A 1 370 ? -15.902 1.058 28.449 1.00 94.56 370 GLU A O 1
ATOM 2924 N N . GLU A 1 371 ? -15.197 1.748 26.438 1.00 93.25 371 GLU A N 1
ATOM 2925 C CA . GLU A 1 371 ? -15.709 3.119 26.571 1.00 93.25 371 GLU A CA 1
ATOM 2926 C C . GLU A 1 371 ? -17.242 3.130 26.549 1.00 93.25 371 GLU A C 1
ATOM 2928 O O . GLU A 1 371 ? -17.864 3.736 27.421 1.00 93.25 371 GLU A O 1
ATOM 2933 N N . ARG A 1 372 ? -17.850 2.374 25.633 1.00 91.00 372 ARG A N 1
ATOM 2934 C CA . ARG A 1 372 ? -19.304 2.243 25.533 1.00 91.00 372 ARG A CA 1
ATOM 2935 C C . ARG A 1 372 ? -19.920 1.583 26.771 1.00 91.00 372 ARG A C 1
ATOM 2937 O O . ARG A 1 372 ? -20.934 2.064 27.266 1.00 91.00 372 ARG A O 1
ATOM 2944 N N . GLU A 1 373 ? -19.322 0.515 27.297 1.00 92.31 373 GLU A N 1
ATOM 2945 C CA . GLU A 1 373 ? -19.806 -0.148 28.518 1.00 92.31 373 GLU A CA 1
ATOM 2946 C C . GLU A 1 373 ? -19.771 0.789 29.734 1.00 92.31 373 GLU A C 1
ATOM 2948 O O . GLU A 1 373 ? -20.696 0.791 30.551 1.00 92.31 373 GLU A O 1
ATOM 2953 N N . LYS A 1 374 ? -18.730 1.628 29.842 1.00 93.19 374 LYS A N 1
ATOM 2954 C CA . LYS A 1 374 ? -18.630 2.657 30.890 1.00 93.19 374 LYS A CA 1
ATOM 2955 C C . LYS A 1 374 ? -19.725 3.710 30.740 1.00 93.19 374 LYS A C 1
ATOM 2957 O O . LYS A 1 374 ? -20.398 4.013 31.722 1.00 93.19 374 LYS A O 1
ATOM 2962 N N . GLU A 1 375 ? -19.950 4.214 29.529 1.00 91.75 375 GLU A N 1
ATOM 2963 C CA . GLU A 1 375 ? -21.022 5.176 29.249 1.00 91.75 375 GLU A CA 1
ATOM 2964 C C . GLU A 1 375 ? -22.413 4.592 29.546 1.00 91.75 375 GLU A C 1
ATOM 2966 O O . GLU A 1 375 ? -23.259 5.259 30.145 1.00 91.75 375 GLU A O 1
ATOM 2971 N N . GLU A 1 376 ? -22.664 3.332 29.178 1.00 91.88 376 GLU A N 1
ATOM 2972 C CA . GLU A 1 376 ? -23.914 2.632 29.492 1.00 91.88 376 GLU A CA 1
ATOM 2973 C C . GLU A 1 376 ? -24.100 2.461 31.010 1.00 91.88 376 G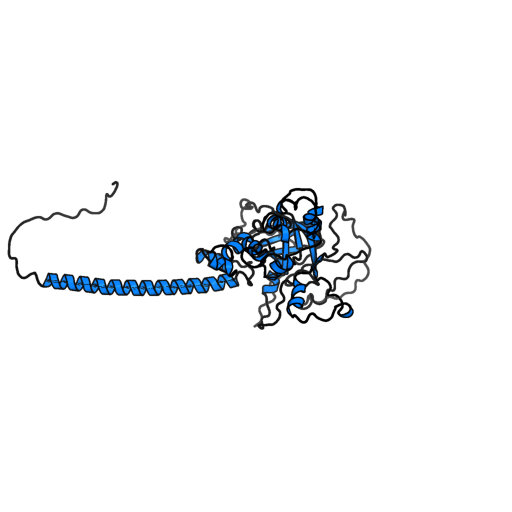LU A C 1
ATOM 2975 O O . GLU A 1 376 ? -25.194 2.705 31.530 1.00 91.88 376 GLU A O 1
ATOM 2980 N N . ALA A 1 377 ? -23.044 2.108 31.750 1.00 91.88 377 ALA A N 1
ATOM 2981 C CA . ALA A 1 377 ? -23.083 1.998 33.207 1.00 91.88 377 ALA A CA 1
ATOM 2982 C C . ALA A 1 377 ? -23.363 3.350 33.893 1.00 91.88 377 ALA A C 1
ATOM 2984 O O . ALA A 1 377 ? -24.232 3.428 34.766 1.00 91.88 377 ALA A O 1
ATOM 2985 N N . GLU A 1 378 ? -22.689 4.422 33.467 1.00 92.25 378 GLU A N 1
ATOM 2986 C CA . GLU A 1 378 ? -22.885 5.782 33.987 1.00 92.25 378 GLU A CA 1
ATOM 2987 C C . GLU A 1 378 ? -24.294 6.317 33.686 1.00 92.25 378 GLU A C 1
ATOM 2989 O O . GLU A 1 378 ? -24.948 6.909 34.556 1.00 92.25 378 GLU A O 1
ATOM 2994 N N . ASN A 1 379 ? -24.811 6.062 32.481 1.00 90.56 379 ASN A N 1
ATOM 2995 C CA . ASN A 1 379 ? -26.173 6.428 32.096 1.00 90.56 379 ASN A CA 1
ATOM 2996 C C . ASN A 1 379 ? -27.219 5.656 32.907 1.00 90.56 379 ASN A C 1
ATOM 2998 O O . ASN A 1 379 ? -28.191 6.249 33.385 1.00 90.56 379 ASN A O 1
ATOM 3002 N N . ASN A 1 380 ? -27.014 4.354 33.122 1.00 91.00 380 ASN A N 1
ATOM 3003 C CA . ASN A 1 380 ? -27.894 3.532 33.952 1.00 91.00 380 ASN A CA 1
ATOM 3004 C C . ASN A 1 380 ? -27.905 4.006 35.413 1.00 91.00 380 ASN A C 1
ATOM 3006 O O . ASN A 1 380 ? -28.976 4.121 36.015 1.00 91.00 380 ASN A O 1
ATOM 3010 N N . GLU A 1 381 ? -26.745 4.351 35.978 1.00 91.31 381 GLU A N 1
ATOM 3011 C CA . GLU A 1 381 ? -26.654 4.909 37.331 1.00 91.31 381 GLU A CA 1
ATOM 3012 C C . GLU A 1 381 ? -27.345 6.280 37.431 1.00 91.31 381 GLU A C 1
ATOM 3014 O O . GLU A 1 381 ? -28.084 6.549 38.384 1.00 91.31 381 GLU A O 1
ATOM 3019 N N . THR A 1 382 ? -27.164 7.139 36.425 1.00 89.25 382 THR A N 1
ATOM 3020 C CA . THR A 1 382 ? -27.799 8.464 36.358 1.00 89.25 382 THR A CA 1
ATOM 3021 C C . THR A 1 382 ? -29.320 8.352 36.250 1.00 89.25 382 THR A C 1
ATOM 3023 O O . THR A 1 382 ? -30.050 9.034 36.977 1.00 89.25 382 THR A O 1
ATOM 3026 N N . ASN A 1 383 ? -29.818 7.445 35.406 1.00 86.69 383 ASN A N 1
ATOM 3027 C CA . ASN A 1 383 ? -31.246 7.164 35.265 1.00 86.69 383 ASN A CA 1
ATOM 3028 C C . ASN A 1 383 ? -31.844 6.600 36.558 1.00 86.69 383 ASN A C 1
ATOM 3030 O O . ASN A 1 383 ? -32.932 7.021 36.957 1.00 86.69 383 ASN A O 1
ATOM 3034 N N . LYS A 1 384 ? -31.116 5.727 37.265 1.00 88.56 384 LYS A N 1
ATOM 3035 C CA . LYS A 1 384 ? -31.527 5.216 38.578 1.00 88.56 384 LYS A CA 1
ATOM 3036 C C . LYS A 1 384 ? -31.657 6.340 39.613 1.00 88.56 384 LYS A C 1
ATOM 3038 O O . LYS A 1 384 ? -32.709 6.467 40.236 1.00 88.56 384 LYS A O 1
ATOM 3043 N N . LYS A 1 385 ? -30.657 7.223 39.734 1.00 87.44 385 LYS A N 1
ATOM 3044 C CA . LYS A 1 385 ? -30.711 8.398 40.634 1.00 87.44 385 LYS A CA 1
ATOM 3045 C C . LYS A 1 385 ? -31.869 9.346 40.284 1.00 87.44 385 LYS A C 1
ATOM 3047 O O . LYS A 1 385 ? -32.518 9.911 41.170 1.00 87.44 385 LYS A O 1
ATOM 3052 N N . ARG A 1 386 ? -32.175 9.518 38.992 1.00 80.69 386 ARG A N 1
ATOM 3053 C CA . ARG A 1 386 ? -33.317 10.323 38.522 1.00 80.69 386 ARG A CA 1
ATOM 3054 C C . ARG A 1 386 ? -34.670 9.678 38.858 1.00 80.69 386 ARG A C 1
ATOM 3056 O O . ARG A 1 386 ? -35.597 10.384 39.254 1.00 80.69 386 ARG A O 1
ATOM 3063 N N . ALA A 1 387 ? -34.787 8.356 38.747 1.00 78.19 387 ALA A N 1
ATOM 3064 C CA . ALA A 1 387 ? -35.987 7.616 39.144 1.00 78.19 387 ALA A CA 1
ATOM 3065 C C . ALA A 1 387 ? -36.228 7.685 40.664 1.00 78.19 387 ALA A C 1
ATOM 3067 O O . ALA A 1 387 ? -37.341 7.958 41.107 1.00 78.19 387 ALA A O 1
ATOM 3068 N N . GLU A 1 388 ? -35.177 7.534 41.473 1.00 80.88 388 GLU A N 1
ATOM 3069 C CA . GLU A 1 388 ? -35.267 7.615 42.939 1.00 80.88 388 GLU A CA 1
ATOM 3070 C C . GLU A 1 388 ? -35.648 9.028 43.426 1.00 80.88 388 GLU A C 1
ATOM 3072 O O . GLU A 1 388 ? -36.466 9.192 44.334 1.00 80.88 388 GLU A O 1
ATOM 3077 N N . SER A 1 389 ? -35.113 10.075 42.790 1.00 72.94 389 SER A N 1
ATOM 3078 C CA . SER A 1 389 ? -35.451 11.470 43.121 1.00 72.94 389 SER A CA 1
ATOM 3079 C C . SER A 1 389 ? -36.858 11.891 42.672 1.00 72.94 389 SER A C 1
ATOM 3081 O O . SER A 1 389 ? -37.513 12.665 43.371 1.00 72.94 389 SER A O 1
ATOM 3083 N N . SER A 1 390 ? -37.358 11.363 41.552 1.00 66.50 390 SER A N 1
ATOM 3084 C CA . SER A 1 390 ? -38.728 11.617 41.077 1.00 66.50 390 SER A CA 1
ATOM 3085 C C . SER A 1 390 ? -39.789 10.824 41.848 1.00 66.50 390 SER A C 1
ATOM 3087 O O . SER A 1 390 ? -40.851 11.378 42.132 1.00 66.50 390 SER A O 1
ATOM 3089 N N . GLY A 1 391 ? -39.489 9.594 42.280 1.00 59.91 391 GLY A N 1
ATOM 3090 C CA . GLY A 1 391 ? -40.330 8.830 43.212 1.00 59.91 391 GLY A CA 1
ATOM 3091 C C . GLY A 1 391 ? -40.497 9.540 44.561 1.00 59.91 391 GLY A C 1
ATOM 3092 O O . GLY A 1 391 ? -41.617 9.729 45.026 1.00 59.91 391 GLY A O 1
ATOM 3093 N N . SER A 1 392 ? -39.400 10.064 45.118 1.00 57.16 392 SER A N 1
ATOM 3094 C CA . SER A 1 392 ? -39.402 10.915 46.322 1.00 57.16 392 SER A CA 1
ATOM 3095 C C . SER A 1 392 ? -40.217 12.208 46.148 1.00 57.16 392 SER A C 1
ATOM 3097 O O . SER A 1 392 ? -40.910 12.652 47.067 1.00 57.16 392 SER A O 1
ATOM 3099 N N . PHE A 1 393 ? -40.186 12.818 44.958 1.00 53.38 393 PHE A N 1
ATOM 3100 C CA . PHE A 1 393 ? -40.994 14.001 44.646 1.00 53.38 393 PHE A CA 1
ATOM 3101 C C . PHE A 1 393 ? -42.497 13.680 44.555 1.00 53.38 393 PHE A C 1
ATOM 3103 O O . PHE A 1 393 ? -43.310 14.436 45.087 1.00 53.38 393 PHE A O 1
ATOM 3110 N N . PHE A 1 394 ? -42.873 12.548 43.950 1.00 53.47 394 PHE A N 1
ATOM 3111 C CA . PHE A 1 394 ? -44.268 12.100 43.845 1.00 53.47 394 PHE A CA 1
ATOM 3112 C C . PHE A 1 394 ? -44.843 11.638 45.198 1.00 53.47 394 PHE A C 1
ATOM 3114 O O . PHE A 1 394 ? -45.992 11.947 45.521 1.00 53.47 394 PHE A O 1
ATOM 3121 N N . GLU A 1 395 ? -44.042 10.984 46.044 1.00 55.12 395 GLU A N 1
ATOM 3122 C CA . GLU A 1 395 ? -44.415 10.668 47.434 1.00 55.12 395 GLU A CA 1
ATOM 3123 C C . GLU A 1 395 ? -44.599 11.939 48.280 1.00 55.12 395 GLU A C 1
ATOM 3125 O O . GLU A 1 395 ? -45.562 12.056 49.041 1.00 55.12 395 GLU A O 1
ATOM 3130 N N . ARG A 1 396 ? -43.741 12.954 48.104 1.00 52.69 396 ARG A N 1
ATOM 3131 C CA . ARG A 1 396 ? -43.928 14.263 48.756 1.00 52.69 396 ARG A CA 1
ATOM 3132 C C . ARG A 1 396 ? -45.203 14.968 48.288 1.00 52.69 396 ARG A C 1
ATOM 3134 O O . ARG A 1 396 ? -45.945 15.461 49.132 1.00 52.69 396 ARG A O 1
ATOM 3141 N N . LEU A 1 397 ? -45.503 14.965 46.988 1.00 52.84 397 LEU A N 1
ATOM 3142 C CA . LEU A 1 397 ? -46.729 15.556 46.429 1.00 52.84 397 LEU A CA 1
ATOM 3143 C C . LEU A 1 397 ? -48.008 14.855 46.904 1.00 52.84 397 LEU A C 1
ATOM 3145 O O . LEU A 1 397 ? -48.973 15.525 47.271 1.00 52.84 397 LEU A O 1
ATOM 3149 N N . THR A 1 398 ? -48.014 13.523 46.955 1.00 53.28 398 THR A N 1
ATOM 3150 C CA . THR A 1 398 ? -49.172 12.746 47.432 1.00 53.28 398 THR A CA 1
ATOM 3151 C C . THR A 1 398 ? -49.362 12.861 48.948 1.00 53.28 398 THR A C 1
ATOM 3153 O O . THR A 1 398 ? -50.501 12.965 49.404 1.00 53.28 398 THR A O 1
ATOM 3156 N N . SER A 1 399 ? -48.286 12.965 49.743 1.00 50.44 399 SER A N 1
ATOM 3157 C CA . SER A 1 399 ? -48.405 13.262 51.183 1.00 50.44 399 SER A CA 1
ATOM 3158 C C . SER A 1 399 ? -48.911 14.685 51.470 1.00 50.44 399 SER A C 1
ATOM 3160 O O . SER A 1 399 ? -49.668 14.873 52.420 1.00 50.44 399 SER A O 1
ATOM 3162 N N . SER A 1 400 ? -48.585 15.676 50.627 1.00 47.88 400 SER A N 1
ATOM 3163 C CA . SER A 1 400 ? -49.145 17.032 50.736 1.00 47.88 400 SER A CA 1
ATOM 3164 C C . SER A 1 400 ? -50.615 17.113 50.309 1.00 47.88 400 SER A C 1
ATOM 3166 O O . SER A 1 400 ? -51.346 17.929 50.862 1.00 47.88 400 SER A O 1
ATOM 3168 N N . PHE A 1 401 ? -51.077 16.258 49.390 1.00 46.31 401 PHE A N 1
ATOM 3169 C CA . PHE A 1 401 ? -52.495 16.190 49.006 1.00 46.31 401 PHE A CA 1
ATOM 3170 C C . PHE A 1 401 ? -53.359 15.398 50.002 1.00 46.31 401 PHE A C 1
ATOM 3172 O O . PHE A 1 401 ? -54.501 15.777 50.251 1.00 46.31 401 PHE A O 1
ATOM 3179 N N . ASN A 1 402 ? -52.809 14.373 50.662 1.00 44.59 402 ASN A N 1
ATOM 3180 C CA . ASN A 1 402 ? -53.511 13.638 51.725 1.00 44.59 402 ASN A CA 1
ATOM 3181 C C . ASN A 1 402 ? -53.633 14.417 53.051 1.00 44.59 402 ASN A C 1
ATOM 3183 O O . ASN A 1 402 ? -54.341 13.977 53.952 1.00 44.59 402 ASN A O 1
ATOM 3187 N N . GLY A 1 403 ? -52.981 15.579 53.176 1.00 43.91 403 GLY A N 1
ATOM 3188 C CA . GLY A 1 403 ? -53.128 16.497 54.313 1.00 43.91 403 GLY A CA 1
ATOM 3189 C C . GLY A 1 403 ? -54.181 17.598 54.124 1.00 43.91 403 GLY A C 1
ATOM 3190 O O . GLY A 1 403 ? -54.372 18.402 55.032 1.00 43.91 403 GLY A O 1
ATOM 3191 N N . ALA A 1 404 ? -54.852 17.663 52.968 1.00 41.53 404 ALA A N 1
ATOM 3192 C CA . ALA A 1 404 ? -55.777 18.746 52.620 1.00 41.53 404 ALA A CA 1
ATOM 3193 C C . ALA A 1 404 ? -57.167 18.247 52.172 1.00 41.53 404 ALA A C 1
ATOM 3195 O O . ALA A 1 404 ? -57.803 18.879 51.333 1.00 41.53 404 ALA A O 1
ATOM 3196 N N . CYS A 1 405 ? -57.654 17.127 52.722 1.00 37.44 405 CYS A N 1
ATOM 3197 C CA . CYS A 1 405 ? -58.995 16.596 52.424 1.00 37.44 405 CYS A CA 1
ATOM 3198 C C . CYS A 1 405 ? -60.013 16.694 53.578 1.00 37.44 405 CYS A C 1
ATOM 3200 O O . CYS A 1 405 ? -61.098 16.140 53.454 1.00 37.44 405 CYS A O 1
ATOM 3202 N N . ASP A 1 406 ? -59.725 17.437 54.655 1.00 38.56 406 ASP A N 1
ATOM 3203 C CA . ASP A 1 406 ? -60.669 17.594 55.783 1.00 38.56 406 ASP A CA 1
ATOM 3204 C C . ASP A 1 406 ? -61.383 18.951 55.856 1.00 38.56 406 ASP A C 1
ATOM 3206 O O . ASP A 1 406 ? -62.120 19.228 56.802 1.00 38.56 406 ASP A O 1
ATOM 3210 N N . VAL A 1 407 ? -61.252 19.804 54.841 1.00 42.31 407 VAL A N 1
ATOM 3211 C CA . VAL A 1 407 ? -62.120 20.978 54.713 1.00 42.31 407 VAL A CA 1
ATOM 3212 C C . VAL A 1 407 ? -62.419 21.171 53.234 1.00 42.31 407 VAL A C 1
ATOM 3214 O O . VAL A 1 407 ? -61.560 21.615 52.489 1.00 42.31 407 VAL A O 1
ATOM 3217 N N . TRP A 1 408 ? -63.607 20.757 52.802 1.00 33.19 408 TRP A N 1
ATOM 3218 C CA . TRP A 1 408 ? -64.594 21.562 52.070 1.00 33.19 408 TRP A CA 1
ATOM 3219 C C . TRP A 1 408 ? -65.770 20.639 51.726 1.00 33.19 408 TRP A C 1
ATOM 3221 O O . TRP A 1 408 ? -65.714 19.753 50.880 1.00 33.19 408 TRP A O 1
ATOM 3231 N N . CYS A 1 409 ? -66.826 20.828 52.507 1.00 31.73 409 CYS A N 1
ATOM 3232 C CA . CYS A 1 409 ? -68.107 20.155 52.431 1.00 31.73 409 CYS A CA 1
ATOM 3233 C C . CYS A 1 409 ? -68.885 20.607 51.181 1.00 31.73 409 CYS A C 1
ATOM 3235 O O . CYS A 1 409 ? -68.829 21.780 50.830 1.00 31.73 409 CYS A O 1
ATOM 3237 N N . SER A 1 410 ? -69.686 19.696 50.615 1.00 34.81 410 SER A N 1
ATOM 3238 C CA . SER A 1 410 ? -71.009 19.968 50.027 1.00 34.81 410 SER A CA 1
ATOM 3239 C C . SER A 1 410 ? -71.138 21.135 49.032 1.00 34.81 410 SER A C 1
ATOM 3241 O O . SER A 1 410 ? -71.364 22.269 49.446 1.00 34.81 410 SER A O 1
ATOM 3243 N N . ALA A 1 411 ? -71.245 20.824 47.739 1.00 33.41 411 ALA A N 1
ATOM 3244 C CA . ALA A 1 411 ? -72.325 21.339 46.888 1.00 33.41 411 ALA A CA 1
ATOM 3245 C C . ALA A 1 411 ? -72.328 20.630 45.527 1.00 33.41 411 ALA A C 1
ATOM 3247 O O . ALA A 1 411 ? -71.289 20.384 44.924 1.00 33.41 411 ALA A O 1
ATOM 3248 N N . SER A 1 412 ? -73.538 20.301 45.103 1.00 37.62 412 SER A N 1
ATOM 3249 C CA . SER A 1 412 ? -73.977 19.777 43.818 1.00 37.62 412 SER A CA 1
ATOM 3250 C C . SER A 1 412 ? -73.386 20.512 42.609 1.00 37.62 412 SER A C 1
ATOM 3252 O O . SER A 1 412 ? -73.337 21.735 42.614 1.00 37.62 412 SER A O 1
ATOM 3254 N N . ASP A 1 413 ? -73.000 19.782 41.560 1.00 33.28 413 ASP A N 1
ATOM 3255 C CA . ASP A 1 413 ? -73.718 19.786 40.274 1.00 33.28 413 ASP A CA 1
ATOM 3256 C C . ASP A 1 413 ? -72.955 18.992 39.194 1.00 33.28 413 ASP A C 1
ATOM 3258 O O . ASP A 1 413 ? -71.804 19.260 38.867 1.00 33.28 413 ASP A O 1
ATOM 3262 N N . LEU A 1 414 ? -73.642 17.965 38.682 1.00 36.78 414 LEU A N 1
ATOM 3263 C CA . LEU A 1 414 ? -73.768 17.599 37.266 1.00 36.78 414 LEU A CA 1
ATOM 3264 C C . LEU A 1 414 ? -72.644 18.021 36.293 1.00 36.78 414 LEU A C 1
ATOM 3266 O O . LEU A 1 414 ? -72.578 19.173 35.881 1.00 36.78 414 LEU A O 1
ATOM 3270 N N . LEU A 1 415 ? -71.927 17.035 35.739 1.00 34.41 415 LEU A N 1
ATOM 3271 C CA . LEU A 1 415 ? -72.157 16.551 34.363 1.00 34.41 415 LEU A CA 1
ATOM 3272 C C . LEU A 1 415 ? -71.183 15.413 34.007 1.00 34.41 415 LEU A C 1
ATOM 3274 O O . LEU A 1 415 ? -69.975 15.594 33.903 1.00 34.41 415 LEU A O 1
ATOM 3278 N N . PHE A 1 416 ? -71.761 14.234 33.771 1.00 36.84 416 PHE A N 1
ATOM 3279 C CA . PHE A 1 416 ? -71.240 13.238 32.833 1.00 36.84 416 PHE A CA 1
ATOM 3280 C C . PHE A 1 416 ? -70.917 13.920 31.497 1.00 36.84 416 PHE A C 1
ATOM 3282 O O . PHE A 1 416 ? -71.784 14.635 31.010 1.00 36.84 416 PHE A O 1
ATOM 3289 N N . TYR A 1 417 ? -69.778 13.629 30.866 1.00 33.06 417 TYR A N 1
ATOM 3290 C CA . TYR A 1 417 ? -69.746 13.296 29.434 1.00 33.06 417 TYR A CA 1
ATOM 3291 C C . TYR A 1 417 ? -68.433 12.595 29.046 1.00 33.06 417 TYR A C 1
ATOM 3293 O O . TYR A 1 417 ? -67.357 12.932 29.529 1.00 33.06 417 TYR A O 1
ATOM 3301 N N . CYS A 1 418 ? -68.601 11.568 28.214 1.00 31.84 418 CYS A N 1
ATOM 3302 C CA . CYS A 1 418 ? -67.649 10.560 27.758 1.00 31.84 418 CYS A CA 1
ATOM 3303 C C . CYS A 1 418 ? -66.365 11.077 27.092 1.00 31.84 418 CYS A C 1
ATOM 3305 O O . CYS A 1 418 ? -66.376 12.077 26.377 1.00 31.84 418 CYS A O 1
ATOM 3307 N N . GLU A 1 419 ? -65.306 10.274 27.227 1.00 36.16 419 GLU A N 1
ATOM 3308 C CA . GLU A 1 419 ? -64.153 10.229 26.321 1.00 36.16 419 GLU A CA 1
ATOM 3309 C C . GLU A 1 419 ? -64.584 9.941 24.869 1.00 36.16 419 GLU A C 1
ATOM 3311 O O . GLU A 1 419 ? -65.459 9.094 24.656 1.00 36.16 419 GLU A O 1
ATOM 3316 N N . PRO A 1 420 ? -63.938 10.547 23.858 1.00 37.41 420 PRO A N 1
ATOM 3317 C CA . PRO A 1 420 ? -63.897 9.984 22.520 1.00 37.41 420 PRO A CA 1
ATOM 3318 C C . PRO A 1 420 ? -62.660 9.087 22.325 1.00 37.41 420 PRO A C 1
ATOM 3320 O O . PRO A 1 420 ? -61.553 9.392 22.768 1.00 37.41 420 PRO A O 1
ATOM 3323 N N . SER A 1 421 ? -62.893 7.968 21.638 1.00 39.09 421 SER A N 1
ATOM 3324 C CA . SER A 1 421 ? -61.925 6.969 21.178 1.00 39.09 421 SER A CA 1
ATOM 3325 C C . SER A 1 421 ? -60.986 7.497 20.076 1.00 39.09 421 SER A C 1
ATOM 3327 O O . SER A 1 421 ? -61.326 8.476 19.413 1.00 39.09 421 SER A O 1
ATOM 3329 N N . PRO A 1 422 ? -59.843 6.831 19.817 1.00 43.84 422 PRO A N 1
ATOM 3330 C CA . PRO A 1 422 ? -58.788 7.345 18.950 1.00 43.84 422 PRO A CA 1
ATOM 3331 C C . PRO A 1 422 ? -59.000 6.979 17.475 1.00 43.84 422 PRO A C 1
ATOM 3333 O O . PRO A 1 422 ? -58.482 5.972 17.008 1.00 43.84 422 PRO A O 1
ATOM 3336 N N . GLU A 1 423 ? -59.693 7.831 16.727 1.00 49.22 423 GLU A N 1
ATOM 3337 C CA . GLU A 1 423 ? -59.513 7.995 15.279 1.00 49.22 423 GLU A CA 1
ATOM 3338 C C . GLU A 1 423 ? -59.648 9.495 14.968 1.00 49.22 423 GLU A C 1
ATOM 3340 O O . GLU A 1 423 ? -60.478 10.162 15.572 1.00 49.22 423 GLU A O 1
ATOM 3345 N N . GLU A 1 424 ? -58.823 10.010 14.049 1.00 41.12 424 GLU A N 1
ATOM 3346 C CA . GLU A 1 424 ? -58.718 11.421 13.607 1.00 41.12 424 GLU A CA 1
ATOM 3347 C C . GLU A 1 424 ? -57.710 12.326 14.351 1.00 41.12 424 GLU A C 1
ATOM 3349 O O . GLU A 1 424 ? -58.056 13.287 15.031 1.00 41.12 424 GLU A O 1
ATOM 3354 N N . VAL A 1 425 ? -56.415 12.114 14.083 1.00 38.94 425 VAL A N 1
ATOM 3355 C CA . VAL A 1 425 ? -55.468 13.237 13.930 1.00 38.94 425 VAL A CA 1
ATOM 3356 C C . VAL A 1 425 ? -54.868 13.152 12.531 1.00 38.94 425 VAL A C 1
ATOM 3358 O O . VAL A 1 425 ? -53.786 12.612 12.308 1.00 38.94 425 VAL A O 1
ATOM 3361 N N . ALA A 1 426 ? -55.629 13.667 11.569 1.00 39.56 426 ALA A N 1
ATOM 3362 C CA . ALA A 1 426 ? -55.105 14.184 10.319 1.00 39.56 426 ALA A CA 1
ATOM 3363 C C . ALA A 1 426 ? -55.156 15.719 10.393 1.00 39.56 426 ALA A C 1
ATOM 3365 O O . ALA A 1 426 ? -56.199 16.280 10.710 1.00 39.56 426 ALA A O 1
ATOM 3366 N N . ALA A 1 427 ? -54.032 16.352 10.048 1.00 38.12 427 ALA A N 1
ATOM 3367 C CA . ALA A 1 427 ? -53.859 17.773 9.733 1.00 38.12 427 ALA A CA 1
ATOM 3368 C C . ALA A 1 427 ? -54.033 18.810 10.867 1.00 38.12 427 ALA A C 1
ATOM 3370 O O . ALA A 1 427 ? -55.127 19.317 11.106 1.00 38.12 427 ALA A O 1
ATOM 3371 N N . ALA A 1 428 ? -52.897 19.236 11.432 1.00 35.78 428 ALA A N 1
ATOM 3372 C CA . ALA A 1 428 ? -52.565 20.646 11.679 1.00 35.78 428 ALA A CA 1
ATOM 3373 C C . ALA A 1 428 ? -51.049 20.795 11.854 1.00 35.78 428 ALA A C 1
ATOM 3375 O O . ALA A 1 428 ? -50.507 20.154 12.783 1.00 35.78 428 ALA A O 1
#

Solvent-accessible surface area (backbone atoms only — not comparable to full-atom values): 25562 Å² total; per-residue (Å²): 137,82,84,82,94,79,87,86,82,82,96,71,90,73,87,85,73,68,59,46,101,81,75,42,74,58,62,89,83,68,80,65,74,74,73,78,47,48,33,36,31,67,42,45,34,39,63,44,82,78,76,61,76,91,77,52,73,78,78,70,92,54,79,70,67,74,69,57,59,78,42,49,53,33,71,54,50,44,67,60,68,64,99,75,72,70,86,69,76,89,73,85,89,75,95,78,78,92,71,92,78,89,78,80,87,77,80,92,85,76,65,70,91,69,52,75,77,71,54,44,100,87,62,34,37,79,50,41,32,32,56,70,44,16,46,65,73,34,82,47,75,79,79,76,81,77,90,78,84,68,86,65,79,59,53,25,37,34,16,38,36,36,34,32,48,51,28,52,45,56,50,23,52,33,72,90,41,8,81,44,63,54,51,66,77,65,71,67,60,79,91,61,102,62,65,64,29,71,65,71,47,80,87,40,66,72,53,44,48,52,42,66,78,55,62,76,77,42,46,34,33,36,30,40,74,53,42,40,72,78,38,29,34,43,25,25,32,38,44,49,95,59,99,37,59,25,30,34,32,25,10,37,50,34,81,59,51,74,64,48,13,61,74,39,70,36,50,77,56,85,79,8,54,27,45,53,24,33,38,53,14,47,57,18,32,21,21,21,41,78,37,54,19,49,61,37,31,63,30,38,35,37,48,79,43,70,81,35,79,82,45,13,25,21,48,52,24,24,50,32,48,52,54,68,54,74,72,53,48,63,66,73,50,77,46,77,77,71,58,70,67,59,46,52,53,59,44,64,41,79,50,41,26,50,74,90,43,32,52,50,39,47,58,49,48,56,52,51,52,55,52,49,54,49,52,51,52,53,50,52,53,51,51,50,55,52,50,56,53,49,51,53,49,51,52,51,52,51,55,60,55,72,72,62,76,88,76,82,80,88,81,89,78,90,76,90,79,81,85,83,76,98,75,87,91,76,92,134

Organism: NCBI:txid49249